Protein AF-A0A9W8HET2-F1 (afdb_monomer)

pLDDT: mean 75.88, std 20.7, range [28.33, 98.44]

Mean predicted aligned error: 12.49 Å

Structure (mmCIF, N/CA/C/O backbone):
data_AF-A0A9W8HET2-F1
#
_entry.id   AF-A0A9W8HET2-F1
#
loop_
_atom_site.group_PDB
_atom_site.id
_atom_site.type_symbol
_atom_site.label_atom_id
_atom_site.label_alt_id
_atom_site.label_comp_id
_atom_site.label_asym_id
_atom_site.label_entity_id
_atom_site.label_seq_id
_atom_site.pdbx_PDB_ins_code
_atom_site.Cartn_x
_atom_site.Cartn_y
_atom_site.Cartn_z
_atom_site.occupancy
_atom_site.B_iso_or_equiv
_atom_site.auth_seq_id
_atom_site.auth_comp_id
_atom_site.auth_asym_id
_atom_site.auth_atom_id
_atom_site.pdbx_PDB_model_num
ATOM 1 N N . MET A 1 1 ? 5.799 -24.881 73.653 1.00 46.22 1 MET A N 1
ATOM 2 C CA . MET A 1 1 ? 7.048 -24.243 73.191 1.00 46.22 1 MET A CA 1
ATOM 3 C C . MET A 1 1 ? 7.048 -22.808 73.707 1.00 46.22 1 MET A C 1
ATOM 5 O O . MET A 1 1 ? 6.155 -22.067 73.314 1.00 46.22 1 MET A O 1
ATOM 9 N N . PRO A 1 2 ? 7.913 -22.480 74.681 1.00 49.62 2 PRO A N 1
ATOM 10 C CA . PRO A 1 2 ? 7.877 -21.236 75.455 1.00 49.62 2 PRO A CA 1
ATOM 11 C C . PRO A 1 2 ? 8.623 -20.083 74.758 1.00 49.62 2 PRO A C 1
ATOM 13 O O . PRO A 1 2 ? 9.569 -20.320 74.009 1.00 49.62 2 PRO A O 1
ATOM 16 N N . GLY A 1 3 ? 8.172 -18.849 75.005 1.00 46.38 3 GLY A N 1
ATOM 17 C CA . GLY A 1 3 ? 8.723 -17.614 74.434 1.00 46.38 3 GLY A CA 1
ATOM 18 C C . GLY A 1 3 ? 9.975 -17.084 75.155 1.00 46.38 3 GLY A C 1
ATOM 19 O O . GLY A 1 3 ? 10.210 -17.447 76.310 1.00 46.38 3 GLY A O 1
ATOM 20 N N . PRO A 1 4 ? 10.783 -16.229 74.496 1.00 65.06 4 PRO A N 1
ATOM 21 C CA . PRO A 1 4 ? 11.983 -15.651 75.088 1.00 65.06 4 PRO A CA 1
ATOM 22 C C . PRO A 1 4 ? 11.694 -14.366 75.877 1.00 65.06 4 PRO A C 1
ATOM 24 O O . PRO A 1 4 ? 10.850 -13.546 75.518 1.00 65.06 4 PRO A O 1
ATOM 27 N N . ALA A 1 5 ? 12.428 -14.251 76.981 1.00 58.62 5 ALA A N 1
ATOM 28 C CA . ALA A 1 5 ? 12.294 -13.283 78.055 1.00 58.62 5 ALA A CA 1
ATOM 29 C C . ALA A 1 5 ? 12.885 -11.898 77.737 1.00 58.62 5 ALA A C 1
ATOM 31 O O . ALA A 1 5 ? 13.879 -11.769 77.023 1.00 58.62 5 ALA A O 1
ATOM 32 N N . ALA A 1 6 ? 12.276 -10.882 78.350 1.00 54.31 6 ALA A N 1
ATOM 33 C CA . ALA A 1 6 ? 12.720 -9.495 78.379 1.00 54.31 6 ALA A CA 1
ATOM 34 C C . ALA A 1 6 ? 14.012 -9.319 79.203 1.00 54.31 6 ALA A C 1
ATOM 36 O O . ALA A 1 6 ? 14.139 -9.875 80.295 1.00 54.31 6 ALA A O 1
ATOM 37 N N . GLN A 1 7 ? 14.947 -8.515 78.689 1.00 60.94 7 GLN A N 1
ATOM 38 C CA . GLN A 1 7 ? 16.126 -8.029 79.413 1.00 60.94 7 GLN A CA 1
ATOM 39 C C . GLN A 1 7 ? 15.873 -6.619 79.984 1.00 60.94 7 GLN A C 1
ATOM 41 O O . GLN A 1 7 ? 15.174 -5.833 79.343 1.00 60.94 7 GLN A O 1
ATOM 46 N N . PRO A 1 8 ? 16.424 -6.292 81.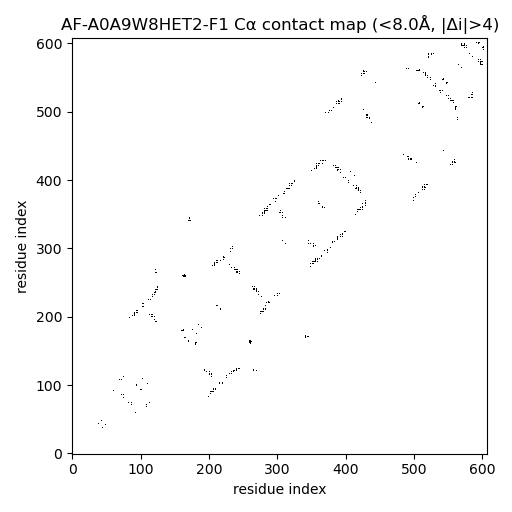169 1.00 62.88 8 PRO A N 1
ATOM 47 C CA . PRO A 1 8 ? 16.156 -5.039 81.872 1.00 62.88 8 PRO A CA 1
ATOM 48 C C . PRO A 1 8 ? 16.997 -3.854 81.372 1.00 62.88 8 PRO A C 1
ATOM 50 O O . PRO A 1 8 ? 18.177 -3.988 81.047 1.00 62.88 8 PRO A O 1
ATOM 53 N N . GLU A 1 9 ? 16.359 -2.683 81.379 1.00 48.75 9 GLU A N 1
ATOM 54 C CA . GLU A 1 9 ? 16.906 -1.359 81.080 1.00 48.75 9 GLU A CA 1
ATOM 55 C C . GLU A 1 9 ? 18.053 -0.976 82.033 1.00 48.75 9 GLU A C 1
ATOM 57 O O . GLU A 1 9 ? 17.889 -0.908 83.253 1.00 48.75 9 GLU A O 1
ATOM 62 N N . GLY A 1 10 ? 19.225 -0.695 81.458 1.00 57.44 10 GLY A N 1
ATOM 63 C CA . GLY A 1 10 ? 20.368 -0.111 82.154 1.00 57.44 10 GLY A CA 1
ATOM 64 C C . GLY A 1 10 ? 20.251 1.412 82.237 1.00 57.44 10 GLY A C 1
ATOM 65 O O . GLY A 1 10 ? 20.119 2.092 81.222 1.00 57.44 10 GLY A O 1
ATOM 66 N N . GLN A 1 11 ? 20.326 1.943 83.457 1.00 61.25 11 GLN A N 1
ATOM 67 C CA . GLN A 1 11 ? 20.375 3.376 83.754 1.00 61.25 11 GLN A CA 1
ATOM 68 C C . GLN A 1 11 ? 21.638 4.037 83.161 1.00 61.25 11 GLN A C 1
ATOM 70 O O . GLN A 1 11 ? 22.738 3.511 83.352 1.00 61.25 11 GLN A O 1
ATOM 75 N N . PRO A 1 12 ? 21.533 5.204 82.497 1.00 65.19 12 PRO A N 1
ATOM 76 C CA . PRO A 1 12 ? 22.700 5.927 82.004 1.00 65.19 12 PRO A CA 1
ATOM 77 C C . PRO A 1 12 ? 23.421 6.671 83.139 1.00 65.19 12 PRO A C 1
ATOM 79 O O . PRO A 1 12 ? 22.834 7.476 83.863 1.00 65.19 12 PRO A O 1
ATOM 82 N N . ALA A 1 13 ? 24.722 6.411 83.271 1.00 61.44 13 ALA A N 1
ATOM 83 C CA . ALA A 1 13 ? 25.616 7.093 84.198 1.00 61.44 13 ALA A CA 1
ATOM 84 C C . ALA A 1 13 ? 25.838 8.559 83.777 1.00 61.44 13 ALA A C 1
ATOM 86 O O . ALA A 1 13 ? 26.287 8.849 82.666 1.00 61.44 13 ALA A O 1
ATOM 87 N N . VAL A 1 14 ? 25.551 9.489 84.691 1.00 61.69 14 VAL A N 1
ATOM 88 C CA . VAL A 1 14 ? 25.806 10.926 84.526 1.00 61.69 14 VAL A CA 1
ATOM 89 C C . VAL A 1 14 ? 27.318 11.168 84.550 1.00 61.69 14 VAL A C 1
ATOM 91 O O . VAL A 1 14 ? 27.955 11.126 85.600 1.00 61.69 14 VAL A O 1
ATOM 94 N N . SER A 1 15 ? 27.898 11.403 83.375 1.00 65.81 15 SER A N 1
ATOM 95 C CA . SER A 1 15 ? 29.308 11.768 83.218 1.00 65.81 15 SER A CA 1
ATOM 96 C C . SER A 1 15 ? 29.471 13.269 83.461 1.00 65.81 15 SER A C 1
ATOM 98 O O . SER A 1 15 ? 28.947 14.088 82.708 1.00 65.81 15 SER A O 1
ATOM 100 N N . VAL A 1 16 ? 30.181 13.639 84.528 1.00 60.78 16 VAL A N 1
ATOM 101 C CA . VAL A 1 16 ? 30.500 15.036 84.851 1.00 60.78 16 VAL A CA 1
ATOM 102 C C . VAL A 1 16 ? 31.498 15.566 83.816 1.00 60.78 16 VAL A C 1
ATOM 104 O O . VAL A 1 16 ? 32.668 15.180 83.799 1.00 60.78 16 VAL A O 1
ATOM 107 N N . VAL A 1 17 ? 31.022 16.443 82.930 1.00 65.06 17 VAL A N 1
ATOM 108 C CA . VAL A 1 17 ? 31.830 17.118 81.906 1.00 65.06 17 VAL A CA 1
ATOM 109 C C . VAL A 1 17 ? 32.743 18.137 82.588 1.00 65.06 17 VAL A C 1
ATOM 111 O O . VAL A 1 17 ? 32.302 19.187 83.049 1.00 65.06 17 VAL A O 1
ATOM 114 N N . THR A 1 18 ? 34.033 17.817 82.653 1.00 62.72 18 THR A N 1
ATOM 115 C CA . THR A 1 18 ? 35.082 18.748 83.081 1.00 62.72 18 THR A CA 1
ATOM 116 C C . THR A 1 18 ? 35.452 19.612 81.878 1.00 62.72 18 THR A C 1
ATOM 118 O O . THR A 1 18 ? 35.964 19.092 80.890 1.00 62.72 18 THR A O 1
ATOM 121 N N . ILE A 1 19 ? 35.151 20.912 81.931 1.00 62.44 19 ILE A N 1
ATOM 122 C CA . ILE A 1 19 ? 35.428 21.871 80.851 1.00 62.44 19 ILE A CA 1
ATOM 123 C C . ILE A 1 19 ? 36.944 22.143 80.821 1.00 62.44 19 ILE A C 1
ATOM 125 O O . ILE A 1 19 ? 37.460 22.718 81.783 1.00 62.44 19 ILE A O 1
ATOM 129 N N . PRO A 1 20 ? 37.681 21.752 79.763 1.00 64.69 20 PRO A N 1
ATOM 130 C CA . PRO A 1 20 ? 39.097 22.074 79.640 1.00 64.69 20 PRO A CA 1
ATOM 131 C C . PRO A 1 20 ? 39.272 23.561 79.311 1.00 64.69 20 PRO A C 1
ATOM 133 O O . PRO A 1 20 ? 38.491 24.143 78.556 1.00 64.69 20 PRO A O 1
ATOM 136 N N . ALA A 1 21 ? 40.311 24.167 79.881 1.00 67.00 21 ALA A N 1
ATOM 137 C CA . ALA A 1 21 ? 40.661 25.570 79.686 1.00 67.00 21 ALA A CA 1
ATOM 138 C C . ALA A 1 21 ? 40.931 25.913 78.199 1.00 67.00 21 ALA A C 1
ATOM 140 O O . ALA A 1 21 ? 41.432 25.070 77.450 1.00 67.00 21 ALA A O 1
ATOM 141 N N . PRO A 1 22 ? 40.622 27.148 77.760 1.00 67.88 22 PRO A N 1
ATOM 142 C CA . PRO A 1 22 ? 40.685 27.542 76.361 1.00 67.88 22 PRO A CA 1
ATOM 143 C C . PRO A 1 22 ? 42.126 27.882 75.997 1.00 67.88 22 PRO A C 1
ATOM 145 O O . PRO A 1 22 ? 42.734 28.651 76.732 1.00 67.88 22 PRO A O 1
ATOM 148 N N . GLN A 1 23 ? 42.655 27.369 74.880 1.00 61.50 23 GLN A N 1
ATOM 149 C CA . GLN A 1 23 ? 43.732 28.012 74.103 1.00 61.50 23 GLN A CA 1
ATOM 150 C C . GLN A 1 23 ? 44.191 27.125 72.942 1.00 61.50 23 GLN A C 1
ATOM 152 O O . GLN A 1 23 ? 45.193 26.422 73.028 1.00 61.50 23 GLN A O 1
ATOM 157 N N . GLN A 1 24 ? 43.501 27.226 71.808 1.00 68.12 24 GLN A N 1
ATOM 158 C CA . GLN A 1 24 ? 44.183 27.164 70.518 1.00 68.12 24 GLN A CA 1
ATOM 159 C C . GLN A 1 24 ? 43.642 28.298 69.638 1.00 68.12 24 GLN A C 1
ATOM 161 O O . GLN A 1 24 ? 42.427 28.510 69.614 1.00 68.12 24 GLN A O 1
ATOM 166 N N . PRO A 1 25 ? 44.514 29.078 68.972 1.00 66.88 25 PRO A N 1
ATOM 167 C CA . PRO A 1 25 ? 44.083 30.123 68.053 1.00 66.88 25 PRO A CA 1
ATOM 168 C C . PRO A 1 25 ? 43.229 29.484 66.955 1.00 66.88 25 PRO A C 1
ATOM 170 O O . PRO A 1 25 ? 43.662 28.521 66.321 1.00 66.88 25 PRO A O 1
ATOM 173 N N . LEU A 1 26 ? 42.005 29.994 66.781 1.00 64.50 26 LEU A N 1
ATOM 174 C CA . LEU A 1 26 ? 41.048 29.538 65.774 1.00 64.50 26 LEU A CA 1
ATOM 175 C C . LEU A 1 26 ? 41.746 29.506 64.413 1.00 64.50 26 LEU A C 1
ATOM 177 O O . LEU A 1 26 ? 42.068 30.554 63.851 1.00 64.50 26 LEU A O 1
ATOM 181 N N . GLN A 1 27 ? 42.016 28.303 63.904 1.00 77.06 27 GLN A N 1
ATOM 182 C CA . GLN A 1 27 ? 42.505 28.154 62.540 1.00 77.06 27 GLN A CA 1
ATOM 183 C C . GLN A 1 27 ? 41.473 28.788 61.598 1.00 77.06 27 GLN A C 1
ATOM 185 O O . GLN A 1 27 ? 40.271 28.651 61.849 1.00 77.06 27 GLN A O 1
ATOM 190 N N . PRO A 1 28 ? 41.910 29.499 60.544 1.00 75.50 28 PRO A N 1
ATOM 191 C CA . PRO A 1 28 ? 40.989 30.122 59.606 1.00 75.50 28 PRO A CA 1
ATOM 192 C C . PRO A 1 28 ? 40.043 29.048 59.065 1.00 75.50 28 PRO A C 1
ATOM 194 O O . PRO A 1 28 ? 40.485 28.072 58.458 1.00 75.50 28 PRO A O 1
ATOM 197 N N . LEU A 1 29 ? 38.747 29.212 59.348 1.00 78.31 29 LEU A N 1
ATOM 198 C CA . LEU A 1 29 ? 37.692 28.302 58.913 1.00 78.31 29 LEU A CA 1
ATOM 199 C C . LEU A 1 29 ? 37.740 28.212 57.387 1.00 78.31 29 LEU A C 1
ATOM 201 O O . LEU A 1 29 ? 37.382 29.151 56.677 1.00 78.31 29 LEU A O 1
ATOM 205 N N . ARG A 1 30 ? 38.242 27.084 56.884 1.00 82.38 30 ARG A N 1
ATOM 206 C CA . ARG A 1 30 ? 38.345 26.818 55.454 1.00 82.38 30 ARG A CA 1
ATOM 207 C C . ARG A 1 30 ? 36.958 26.398 54.978 1.00 82.38 30 ARG A C 1
ATOM 209 O O . ARG A 1 30 ? 36.502 25.302 55.288 1.00 82.38 30 ARG A O 1
ATOM 216 N N . PHE A 1 31 ? 36.262 27.307 54.301 1.00 89.31 31 PHE A N 1
ATOM 217 C CA . PHE A 1 31 ? 34.966 27.015 53.699 1.00 89.31 31 PHE A CA 1
ATOM 218 C C . PHE A 1 31 ? 35.150 25.994 52.572 1.00 89.31 31 PHE A C 1
ATOM 220 O O . PHE A 1 31 ? 35.881 26.253 51.616 1.00 89.31 31 PHE A O 1
ATOM 227 N N . PHE A 1 32 ? 34.493 24.843 52.701 1.00 88.56 32 PHE A N 1
ATOM 228 C CA . PHE A 1 32 ? 34.387 23.847 51.642 1.00 88.56 32 PHE A CA 1
ATOM 229 C C . PHE A 1 32 ? 32.954 23.901 51.098 1.00 88.56 32 PHE A C 1
ATOM 231 O O . PHE A 1 32 ? 32.032 23.541 51.835 1.00 88.56 32 PHE A O 1
ATOM 238 N N . PRO A 1 33 ? 32.731 24.396 49.867 1.00 92.00 33 PRO A N 1
ATOM 239 C CA . PRO A 1 33 ? 31.405 24.370 49.268 1.00 92.00 33 PRO A CA 1
ATOM 240 C C . PRO A 1 33 ? 30.928 22.921 49.139 1.00 92.00 33 PRO A C 1
ATOM 242 O O . PRO A 1 33 ? 31.686 22.040 48.736 1.00 92.00 33 PRO A O 1
ATOM 245 N N . LEU A 1 34 ? 29.671 22.675 49.507 1.00 91.50 34 LEU A N 1
ATOM 246 C CA . LEU A 1 34 ? 29.049 21.369 49.344 1.00 91.50 34 LEU A CA 1
ATOM 247 C C . LEU A 1 34 ? 28.550 21.241 47.904 1.00 91.50 34 LEU A C 1
ATOM 249 O O . LEU A 1 34 ? 27.521 21.813 47.546 1.00 91.50 34 LEU A O 1
ATOM 253 N N . GLU A 1 35 ? 29.274 20.488 47.086 1.00 93.38 35 GLU A N 1
ATOM 254 C CA . GLU A 1 35 ? 28.779 20.039 45.788 1.00 93.38 35 GLU A CA 1
ATOM 255 C C . GLU A 1 35 ? 27.828 18.854 46.006 1.00 93.38 35 GLU A C 1
ATOM 257 O O . GLU A 1 35 ? 28.168 17.884 46.686 1.00 93.38 35 GLU A O 1
ATOM 262 N N . ARG A 1 36 ? 26.609 18.943 45.466 1.00 91.38 36 ARG A N 1
ATOM 263 C CA . ARG A 1 36 ? 25.598 17.880 45.524 1.00 91.38 36 ARG A CA 1
ATOM 264 C C . ARG A 1 36 ? 25.105 17.576 44.111 1.00 91.38 36 ARG A C 1
ATOM 266 O O . ARG A 1 36 ? 24.779 18.502 43.372 1.00 91.38 36 ARG A O 1
ATOM 273 N N . SER A 1 37 ? 24.995 16.296 43.760 1.00 91.12 37 SER A N 1
ATOM 274 C CA . SER A 1 37 ? 24.292 15.860 42.552 1.00 91.12 37 SER A CA 1
ATOM 275 C C . SER A 1 37 ? 22.782 16.054 42.713 1.00 91.12 37 SER A C 1
ATOM 277 O O . SER A 1 37 ? 22.195 15.781 43.765 1.00 91.12 37 SER A O 1
ATOM 279 N N . VAL A 1 38 ? 22.133 16.587 41.679 1.00 92.38 38 VAL A N 1
ATOM 280 C CA . VAL A 1 38 ? 20.678 16.763 41.674 1.00 92.38 38 VAL A CA 1
ATOM 281 C C . VAL A 1 38 ? 20.037 15.414 41.352 1.00 92.38 38 VAL A C 1
ATOM 283 O O . VAL A 1 38 ? 19.851 15.073 40.191 1.00 92.38 38 VAL A O 1
ATOM 286 N N . ASP A 1 39 ? 19.722 14.642 42.393 1.00 91.50 39 ASP A N 1
ATOM 287 C CA . ASP A 1 39 ? 19.123 13.303 42.248 1.00 91.50 39 ASP A CA 1
ATOM 288 C C . ASP A 1 39 ? 17.585 13.349 42.135 1.00 91.50 39 ASP A C 1
ATOM 290 O O . ASP A 1 39 ? 16.939 12.341 41.860 1.00 91.50 39 ASP A O 1
ATOM 294 N N . THR A 1 40 ? 16.974 14.515 42.370 1.00 93.75 40 THR A N 1
ATOM 295 C CA . THR A 1 40 ? 15.518 14.706 42.337 1.00 93.75 40 THR A CA 1
ATOM 296 C C . THR A 1 40 ? 15.129 15.869 41.434 1.00 93.75 40 THR A C 1
ATOM 298 O O . THR A 1 40 ? 15.778 16.914 41.409 1.00 93.75 40 THR A O 1
ATOM 301 N N . TYR A 1 41 ? 14.021 15.716 40.714 1.00 91.56 41 TYR A N 1
ATOM 302 C CA . TYR A 1 41 ? 13.469 16.746 39.841 1.00 91.56 41 TYR A CA 1
ATOM 303 C C . TYR A 1 41 ? 12.315 17.429 40.572 1.00 91.56 41 TYR A C 1
ATOM 305 O O . TYR A 1 41 ? 11.260 16.835 40.784 1.00 91.56 41 TYR A O 1
ATOM 313 N N . GLY A 1 42 ? 12.538 18.662 41.038 1.00 93.38 42 GLY A N 1
ATOM 314 C CA . GLY A 1 42 ? 11.547 19.384 41.847 1.00 93.38 42 GLY A CA 1
ATOM 315 C C . GLY A 1 42 ? 11.261 18.723 43.202 1.00 93.38 42 GLY A C 1
ATOM 316 O O . GLY A 1 42 ? 10.145 18.809 43.703 1.00 93.38 42 GLY A O 1
ATOM 317 N N . GLY A 1 43 ? 12.246 18.024 43.778 1.00 94.00 43 GLY A N 1
ATOM 318 C CA . GLY A 1 43 ? 12.083 17.277 45.031 1.00 94.00 43 GLY A CA 1
ATOM 319 C C . GLY A 1 43 ? 11.462 15.886 44.868 1.00 94.00 43 GLY A C 1
ATOM 320 O O . GLY A 1 43 ? 11.290 15.191 45.866 1.00 94.00 43 GLY A O 1
ATOM 321 N N . VAL A 1 44 ? 11.168 15.459 43.634 1.00 93.31 44 VAL A N 1
ATOM 322 C CA . VAL A 1 44 ? 10.593 14.146 43.324 1.00 93.31 44 VAL A CA 1
ATOM 323 C C . VAL A 1 44 ? 11.625 13.267 42.618 1.00 93.31 44 VAL A C 1
ATOM 325 O O . VAL A 1 44 ? 12.236 13.675 41.630 1.00 93.31 44 VAL A O 1
ATOM 328 N N . ASP A 1 45 ? 11.815 12.047 43.114 1.00 93.38 45 ASP A N 1
ATOM 329 C CA . ASP A 1 45 ? 12.559 11.012 42.397 1.00 93.38 45 ASP A CA 1
ATOM 330 C C . ASP A 1 45 ? 11.664 10.425 41.291 1.00 93.38 45 ASP A C 1
ATOM 332 O O . ASP A 1 45 ? 10.713 9.680 41.550 1.00 93.38 45 ASP A O 1
ATOM 336 N N . LEU A 1 46 ? 11.957 10.789 40.040 1.00 91.62 46 LEU A N 1
ATOM 337 C CA . LEU A 1 46 ? 11.192 10.342 38.876 1.00 91.62 46 LEU A CA 1
ATOM 338 C C . LEU A 1 46 ? 11.274 8.825 38.671 1.00 91.62 46 LEU A C 1
ATOM 340 O O . LEU A 1 46 ? 10.310 8.242 38.173 1.00 91.62 46 LEU A O 1
ATOM 344 N N . GLN A 1 47 ? 12.376 8.179 39.064 1.00 90.75 47 GLN A N 1
ATOM 345 C CA . GLN A 1 47 ? 12.522 6.727 38.942 1.00 90.75 47 GLN A CA 1
ATOM 346 C C . GLN A 1 47 ? 11.639 6.009 39.960 1.00 90.75 47 GLN A C 1
ATOM 348 O O . GLN A 1 47 ? 10.912 5.084 39.592 1.00 90.75 47 GLN A O 1
ATOM 353 N N . ALA A 1 48 ? 11.616 6.486 41.207 1.00 92.50 48 ALA A N 1
ATOM 354 C CA . ALA A 1 48 ? 10.698 5.977 42.223 1.00 92.50 48 ALA A CA 1
ATOM 355 C C . ALA A 1 48 ? 9.231 6.189 41.811 1.00 92.50 48 ALA A C 1
ATOM 357 O O . ALA A 1 48 ? 8.419 5.268 41.899 1.00 92.50 48 ALA A O 1
ATOM 358 N N . CYS A 1 49 ? 8.883 7.366 41.280 1.00 89.62 49 CYS A N 1
ATOM 359 C CA . CYS A 1 49 ? 7.537 7.620 40.764 1.00 89.62 49 CYS A CA 1
ATOM 360 C C . CYS A 1 49 ? 7.177 6.726 39.573 1.00 89.62 49 CYS A C 1
ATOM 362 O O . CYS A 1 49 ? 6.045 6.248 39.498 1.00 89.62 49 CYS A O 1
ATOM 364 N N . ALA A 1 50 ? 8.112 6.472 38.655 1.00 88.38 50 ALA A N 1
ATOM 365 C CA . ALA A 1 50 ? 7.900 5.552 37.542 1.00 88.38 50 ALA A CA 1
ATOM 366 C C . ALA A 1 50 ? 7.693 4.108 38.029 1.00 88.38 50 ALA A C 1
ATOM 368 O O . ALA A 1 50 ? 6.826 3.412 37.501 1.00 88.38 50 ALA A O 1
ATOM 369 N N . ALA A 1 51 ? 8.422 3.679 39.065 1.00 91.00 51 ALA A N 1
ATOM 370 C CA . ALA A 1 51 ? 8.273 2.361 39.681 1.00 91.00 51 ALA A CA 1
ATOM 371 C C . ALA A 1 51 ? 6.934 2.189 40.423 1.00 91.00 51 ALA A C 1
ATOM 373 O O . ALA A 1 51 ? 6.392 1.086 40.461 1.00 91.00 51 ALA A O 1
ATOM 374 N N . LEU A 1 52 ? 6.380 3.273 40.976 1.00 91.31 52 LEU A N 1
ATOM 375 C CA . LEU A 1 52 ? 5.088 3.273 41.670 1.00 91.31 52 LEU A CA 1
ATOM 376 C C . LEU A 1 52 ? 3.877 3.344 40.732 1.00 91.31 52 LEU A C 1
ATOM 378 O O . LEU A 1 52 ? 2.752 3.181 41.206 1.00 91.31 52 LEU A O 1
ATOM 382 N N . ARG A 1 53 ? 4.058 3.586 39.423 1.00 83.00 53 ARG A N 1
ATOM 383 C CA . ARG A 1 53 ? 2.928 3.628 38.483 1.00 83.00 53 ARG A CA 1
ATOM 384 C C . ARG A 1 53 ? 2.268 2.246 38.420 1.00 83.00 53 ARG A C 1
ATOM 386 O O . ARG A 1 53 ? 2.903 1.308 37.927 1.00 83.00 53 ARG A O 1
ATOM 393 N N . PRO A 1 54 ? 1.007 2.093 38.875 1.00 82.31 54 PRO A N 1
ATOM 394 C CA . PRO A 1 54 ? 0.314 0.822 38.765 1.00 82.31 54 PRO A CA 1
ATOM 395 C C . PRO A 1 54 ? 0.217 0.462 37.284 1.00 82.31 54 PRO A C 1
ATOM 397 O O . PRO A 1 54 ? -0.329 1.215 36.477 1.00 82.31 54 PRO A O 1
ATOM 400 N N . ARG A 1 55 ? 0.792 -0.684 36.911 1.00 81.44 55 ARG A N 1
ATOM 401 C CA . ARG A 1 55 ? 0.656 -1.204 35.552 1.00 81.44 55 ARG A CA 1
ATOM 402 C C . ARG A 1 55 ? -0.788 -1.644 35.391 1.00 81.44 55 ARG A C 1
ATOM 404 O O . ARG A 1 55 ? -1.199 -2.630 36.000 1.00 81.44 55 ARG A O 1
ATOM 411 N N . VAL A 1 56 ? -1.556 -0.894 34.604 1.00 79.44 56 VAL A N 1
ATOM 412 C CA . VAL A 1 56 ? -2.900 -1.309 34.202 1.00 79.44 56 VAL A CA 1
ATOM 413 C C . VAL A 1 56 ? -2.743 -2.636 33.468 1.00 79.44 56 VAL A C 1
ATOM 415 O O . VAL A 1 56 ? -2.175 -2.691 32.378 1.00 79.44 56 VAL A O 1
ATOM 418 N N . ARG A 1 57 ? -3.168 -3.726 34.112 1.00 82.56 57 ARG A N 1
ATOM 419 C CA . ARG A 1 57 ? -3.145 -5.054 33.509 1.00 82.56 57 ARG A CA 1
ATOM 420 C C . ARG A 1 57 ? -4.302 -5.114 32.524 1.00 82.56 57 ARG A C 1
ATOM 422 O O . ARG A 1 57 ? -5.455 -5.202 32.934 1.00 82.56 57 ARG A O 1
ATOM 429 N N . LEU A 1 58 ? -3.982 -5.024 31.238 1.00 82.38 58 LEU A N 1
ATOM 430 C CA . LEU A 1 58 ? -4.939 -5.346 30.189 1.00 82.38 58 LEU A CA 1
ATOM 431 C C . LEU A 1 58 ? -5.228 -6.853 30.253 1.00 82.38 58 LEU A C 1
ATOM 433 O O . LEU A 1 58 ? -4.273 -7.622 30.420 1.00 82.38 58 LEU A O 1
ATOM 437 N N . PRO A 1 59 ? -6.502 -7.277 30.161 1.00 89.00 59 PRO A N 1
ATOM 438 C CA . PRO A 1 59 ? -6.824 -8.692 30.156 1.00 89.00 59 PRO A CA 1
ATOM 439 C C . PRO A 1 59 ? -6.138 -9.393 28.985 1.00 89.00 59 PRO A C 1
ATOM 441 O O . PRO A 1 59 ? -6.125 -8.875 27.865 1.00 89.00 59 PRO A O 1
ATOM 444 N N . ALA A 1 60 ? -5.556 -10.563 29.240 1.00 91.44 60 ALA A N 1
ATOM 445 C CA . ALA A 1 60 ? -5.026 -11.396 28.165 1.00 91.44 60 ALA A CA 1
ATOM 446 C C . ALA A 1 60 ? -6.180 -11.955 27.315 1.00 91.44 60 ALA A C 1
ATOM 448 O O . ALA A 1 60 ? -7.294 -12.106 27.808 1.00 91.44 60 ALA A O 1
ATOM 449 N N . VAL A 1 61 ? -5.925 -12.327 26.056 1.00 92.62 61 VAL A N 1
ATOM 450 C CA . VAL A 1 61 ? -6.979 -12.829 25.148 1.00 92.62 61 VAL A CA 1
ATOM 451 C C . VAL A 1 61 ? -7.731 -14.034 25.738 1.00 92.62 61 VAL A C 1
ATOM 453 O O . VAL A 1 61 ? -8.952 -14.105 25.639 1.00 92.62 61 VAL A O 1
ATOM 456 N N . GLY A 1 62 ? -7.037 -14.921 26.462 1.00 94.25 62 GLY A N 1
ATOM 457 C CA . GLY A 1 62 ? -7.656 -16.051 27.169 1.00 94.25 62 GLY A CA 1
ATOM 458 C C . GLY A 1 62 ? -8.496 -15.682 28.403 1.00 94.25 62 GLY A C 1
ATOM 459 O O . GLY A 1 62 ? -9.259 -16.515 28.884 1.00 94.25 62 GLY A O 1
ATOM 460 N N . GLU A 1 63 ? -8.383 -14.455 28.919 1.00 95.81 63 GLU A N 1
ATOM 461 C CA . GLU A 1 63 ? -9.153 -13.964 30.073 1.00 95.81 63 GLU A CA 1
ATOM 462 C C . GLU A 1 63 ? -10.527 -13.397 29.664 1.00 95.81 63 GLU A C 1
ATOM 464 O O . GLU A 1 63 ? -11.408 -13.302 30.516 1.00 95.81 63 GLU A O 1
ATOM 469 N N . TYR A 1 64 ? -10.751 -13.072 28.380 1.00 93.38 64 TYR A N 1
ATOM 470 C CA . TYR A 1 64 ? -12.045 -12.561 27.890 1.00 93.38 64 TYR A CA 1
ATOM 471 C C . TYR A 1 64 ? -13.150 -13.631 27.828 1.00 93.38 64 TYR A C 1
ATOM 473 O O . TYR A 1 64 ? -14.327 -13.290 27.723 1.00 93.38 64 TYR A O 1
ATOM 481 N N . GLY A 1 65 ? -12.802 -14.920 27.910 1.00 95.12 65 GLY A N 1
ATOM 482 C CA . GLY A 1 65 ? -13.766 -16.015 27.788 1.00 95.12 65 GLY A CA 1
ATOM 483 C C . GLY A 1 65 ? -14.391 -16.098 26.389 1.00 95.12 65 GLY A C 1
ATOM 484 O O . GLY A 1 65 ? -13.733 -15.835 25.384 1.00 95.12 65 GLY A O 1
ATOM 485 N N . SER A 1 66 ? -15.662 -16.505 26.309 1.00 96.00 66 SER A N 1
ATOM 486 C CA . SER A 1 66 ? -16.413 -16.506 25.049 1.00 96.00 66 SER A CA 1
ATOM 487 C C . SER A 1 66 ? -16.834 -15.083 24.687 1.00 96.00 66 SER A C 1
ATOM 489 O O . SER A 1 66 ? -17.653 -14.486 25.388 1.00 96.00 66 SER A O 1
ATOM 491 N N . VAL A 1 67 ? -16.305 -14.556 23.585 1.00 97.00 67 VAL A N 1
ATOM 492 C CA . VAL A 1 67 ? -16.640 -13.214 23.100 1.00 97.00 67 VAL A CA 1
ATOM 493 C C . VAL A 1 67 ? -17.825 -13.292 22.143 1.00 97.00 67 VAL A C 1
ATOM 495 O O . VAL A 1 67 ? -17.754 -13.961 21.113 1.00 97.00 67 VAL A O 1
ATOM 498 N N . ASP A 1 68 ? -18.908 -12.592 22.473 1.00 97.75 68 ASP A N 1
ATOM 499 C CA . ASP A 1 68 ? -20.075 -12.456 21.603 1.00 97.75 68 ASP A CA 1
ATOM 500 C C . ASP A 1 68 ? -19.869 -11.298 20.612 1.00 97.75 68 ASP A C 1
ATOM 502 O O . ASP A 1 68 ? -19.901 -10.120 20.972 1.00 97.75 68 ASP A O 1
ATOM 506 N N . VAL A 1 69 ? -19.651 -11.645 19.343 1.00 97.81 69 VAL A N 1
ATOM 507 C CA . VAL A 1 69 ? -19.413 -10.689 18.251 1.00 97.81 69 VAL A CA 1
ATOM 508 C C . VAL A 1 69 ? -20.635 -9.798 17.998 1.00 97.81 69 VAL A C 1
ATOM 510 O O . VAL A 1 69 ? -20.475 -8.617 17.686 1.00 97.81 69 VAL A O 1
ATOM 513 N N . ARG A 1 70 ? -21.855 -10.322 18.182 1.00 97.75 70 ARG A N 1
ATOM 514 C CA . ARG A 1 70 ? -23.090 -9.542 18.021 1.00 97.75 70 ARG A CA 1
ATOM 515 C C . ARG A 1 70 ? -23.221 -8.509 19.131 1.00 97.75 70 ARG A C 1
ATOM 517 O O . ARG A 1 70 ? -23.585 -7.368 18.858 1.00 97.75 70 ARG A O 1
ATOM 524 N N . ALA A 1 71 ? -22.876 -8.882 20.363 1.00 98.19 71 ALA A N 1
ATOM 525 C CA . ALA A 1 71 ? -22.842 -7.941 21.479 1.00 98.19 71 ALA A CA 1
ATOM 526 C C . ALA A 1 71 ? -21.826 -6.812 21.237 1.00 98.19 71 ALA A C 1
ATOM 528 O O . ALA A 1 71 ? -22.148 -5.654 21.484 1.00 98.19 71 ALA A O 1
ATOM 529 N N . LEU A 1 72 ? -20.644 -7.119 20.682 1.00 98.25 72 LEU A N 1
ATOM 530 C CA . LEU A 1 72 ? -19.663 -6.092 20.305 1.00 98.25 72 LEU A CA 1
ATOM 531 C C . LEU A 1 72 ? -20.226 -5.104 19.274 1.00 98.25 72 LEU A C 1
ATOM 533 O O . LEU A 1 72 ? -20.060 -3.898 19.454 1.00 98.25 72 LEU A O 1
ATOM 537 N N . ALA A 1 73 ? -20.903 -5.593 18.230 1.00 98.25 73 ALA A N 1
ATOM 538 C CA . ALA A 1 73 ? -21.532 -4.739 17.221 1.00 98.25 73 ALA A CA 1
ATOM 539 C C . ALA A 1 73 ? -22.593 -3.814 17.846 1.00 98.25 73 ALA A C 1
ATOM 541 O O . ALA A 1 73 ? -22.517 -2.599 17.683 1.00 98.25 73 ALA A O 1
ATOM 542 N N . LEU A 1 74 ? -23.501 -4.357 18.667 1.00 98.00 74 LEU A N 1
ATOM 543 C CA . LEU A 1 74 ? -24.527 -3.566 19.359 1.00 98.00 74 LEU A CA 1
ATOM 544 C C . LEU A 1 74 ? -23.928 -2.549 20.347 1.00 98.00 74 LEU A C 1
ATOM 546 O O . LEU A 1 74 ? -24.413 -1.421 20.440 1.00 98.00 74 LEU A O 1
ATOM 550 N N . SER A 1 75 ? -22.856 -2.903 21.066 1.00 98.19 75 SER A N 1
ATOM 551 C CA . SER A 1 75 ? -22.133 -1.964 21.934 1.00 98.19 75 SER A CA 1
ATOM 552 C C . SER A 1 75 ? -21.524 -0.811 21.131 1.00 98.19 75 SER A C 1
ATOM 554 O O . SER A 1 75 ? -21.569 0.331 21.592 1.00 98.19 75 SER A O 1
ATOM 556 N N . ILE A 1 76 ? -21.004 -1.080 19.927 1.00 97.56 76 ILE A N 1
ATOM 557 C CA . ILE A 1 76 ? -20.484 -0.059 19.008 1.00 97.56 76 ILE A CA 1
ATOM 558 C C . ILE A 1 76 ? -21.619 0.843 18.489 1.00 97.56 76 ILE A C 1
ATOM 560 O O . ILE A 1 76 ? -21.526 2.067 18.589 1.00 97.56 76 ILE A O 1
ATOM 564 N N . GLU A 1 77 ? -22.708 0.252 18.000 1.00 96.94 77 GLU A N 1
ATOM 565 C CA . GLU A 1 77 ? -23.874 0.965 17.458 1.00 96.94 77 GLU A CA 1
ATOM 566 C C . GLU A 1 77 ? -24.602 1.812 18.507 1.00 96.94 77 GLU A C 1
ATOM 568 O O . GLU A 1 77 ? -25.161 2.859 18.182 1.00 96.94 77 GLU A O 1
ATOM 573 N N . SER A 1 78 ? -24.570 1.403 19.781 1.00 97.19 78 SER A N 1
ATOM 574 C CA . SER A 1 78 ? -25.236 2.127 20.870 1.00 97.19 78 SER A CA 1
ATOM 575 C C . SER A 1 78 ? -24.756 3.575 21.027 1.00 97.19 78 SER A C 1
ATOM 577 O O . SER A 1 78 ? -25.454 4.400 21.618 1.00 97.19 78 SER A O 1
ATOM 579 N N . GLY A 1 79 ? -23.533 3.881 20.576 1.00 92.19 79 GLY A N 1
ATOM 580 C CA . GLY A 1 79 ? -22.885 5.177 20.772 1.00 92.19 79 GLY A CA 1
ATOM 581 C C . GLY A 1 79 ? -22.528 5.492 22.232 1.00 92.19 79 GLY A C 1
ATOM 582 O O . GLY A 1 79 ? -21.923 6.536 22.499 1.00 92.19 79 GLY A O 1
ATOM 583 N N . ILE A 1 80 ? -22.846 4.607 23.188 1.00 93.56 80 ILE A N 1
ATOM 584 C CA . ILE A 1 80 ? -22.565 4.822 24.608 1.00 93.56 80 ILE A CA 1
ATOM 585 C C . ILE A 1 80 ? -21.053 4.821 24.811 1.00 93.56 80 ILE A C 1
ATOM 587 O O . ILE A 1 80 ? -20.347 3.866 24.494 1.00 93.56 80 ILE A O 1
ATOM 591 N N . VAL A 1 81 ? -20.547 5.921 25.369 1.00 88.50 81 VAL A N 1
ATOM 592 C CA . VAL A 1 81 ? -19.115 6.229 25.423 1.00 88.50 81 VAL A CA 1
ATOM 593 C C . VAL A 1 81 ? -18.293 5.077 26.029 1.00 88.50 81 VAL A C 1
ATOM 595 O O . VAL A 1 81 ? -17.279 4.657 25.476 1.00 88.50 81 VAL A O 1
ATOM 598 N N . MET A 1 82 ? -18.746 4.522 27.147 1.00 91.31 82 MET A N 1
ATOM 599 C CA . MET A 1 82 ? -18.025 3.437 27.811 1.00 91.31 82 MET A CA 1
ATOM 600 C C . MET A 1 82 ? -18.143 2.096 27.078 1.00 91.31 82 MET A C 1
ATOM 602 O O . MET A 1 82 ? -17.141 1.391 26.974 1.00 91.31 82 MET A O 1
ATOM 606 N N . GLU A 1 83 ? -19.315 1.781 26.521 1.00 96.00 83 GLU A N 1
ATOM 607 C CA . GLU A 1 83 ? -19.572 0.533 25.788 1.00 96.00 83 GLU A CA 1
ATOM 608 C C . GLU A 1 83 ? -18.750 0.452 24.505 1.00 96.00 83 GLU A C 1
ATOM 610 O O . GLU A 1 83 ? -18.043 -0.528 24.286 1.00 96.00 83 GLU A O 1
ATOM 615 N N . VAL A 1 84 ? -18.755 1.519 23.701 1.00 94.94 84 VAL A N 1
ATOM 616 C CA . VAL A 1 84 ? -17.963 1.599 22.466 1.00 94.94 84 VAL A CA 1
ATOM 617 C C . VAL A 1 84 ? -16.475 1.445 22.782 1.00 94.94 84 VAL A C 1
ATOM 619 O O . VAL A 1 84 ? -15.778 0.680 22.125 1.00 94.94 84 VAL A O 1
ATOM 622 N N . THR A 1 85 ? -15.968 2.135 23.808 1.00 92.88 85 THR A N 1
ATOM 623 C CA . THR A 1 85 ? -14.548 2.043 24.180 1.00 92.88 85 THR A CA 1
ATOM 624 C C . THR A 1 85 ? -14.186 0.632 24.653 1.00 92.88 85 THR A C 1
ATOM 626 O O . THR A 1 85 ? -13.148 0.104 24.259 1.00 92.88 85 THR A O 1
ATOM 629 N N . ASN A 1 86 ? -15.041 -0.008 25.458 1.00 94.50 86 ASN A N 1
ATOM 630 C CA . ASN A 1 86 ? -14.826 -1.381 25.912 1.00 94.50 86 ASN A CA 1
ATOM 631 C C . ASN A 1 86 ? -14.870 -2.387 24.748 1.00 94.50 86 ASN A C 1
ATOM 633 O O . ASN A 1 86 ? -13.997 -3.251 24.639 1.00 94.50 86 ASN A O 1
ATOM 637 N N . ALA A 1 87 ? -15.837 -2.234 23.841 1.00 97.31 87 ALA A N 1
ATOM 638 C CA . ALA A 1 87 ? -15.981 -3.074 22.659 1.00 97.31 87 ALA A CA 1
ATOM 639 C C . ALA A 1 87 ? -14.780 -2.938 21.714 1.00 97.31 87 ALA A C 1
ATOM 641 O O . ALA A 1 87 ? -14.216 -3.946 21.297 1.00 97.31 87 ALA A O 1
ATOM 642 N N . LEU A 1 88 ? -14.321 -1.713 21.436 1.00 96.44 88 LEU A N 1
ATOM 643 C CA . LEU A 1 88 ? -13.156 -1.468 20.582 1.00 96.44 88 LEU A CA 1
ATOM 644 C C . LEU A 1 88 ? -11.849 -1.968 21.211 1.00 96.44 88 LEU A C 1
ATOM 646 O O . LEU A 1 88 ? -11.028 -2.553 20.506 1.00 96.44 88 LEU A O 1
ATOM 650 N N . ASN A 1 89 ? -11.665 -1.805 22.526 1.00 94.75 89 ASN A N 1
ATOM 651 C CA . ASN A 1 89 ? -10.510 -2.360 23.241 1.00 94.75 89 ASN A CA 1
ATOM 652 C C . ASN A 1 89 ? -10.500 -3.894 23.207 1.00 94.75 89 ASN A C 1
ATOM 654 O O . ASN A 1 89 ? -9.454 -4.507 23.010 1.00 94.75 89 ASN A O 1
ATOM 658 N N . THR A 1 90 ? -11.666 -4.517 23.361 1.00 96.62 90 THR A N 1
ATOM 659 C CA . THR A 1 90 ? -11.814 -5.971 23.242 1.00 96.62 90 THR A CA 1
ATOM 660 C C . THR A 1 90 ? -11.507 -6.420 21.810 1.00 96.62 90 THR A C 1
ATOM 662 O O . THR A 1 90 ? -10.704 -7.325 21.592 1.00 96.62 90 THR A O 1
ATOM 665 N N . LEU A 1 91 ? -12.066 -5.726 20.815 1.00 97.50 91 LEU A N 1
ATOM 666 C CA . LEU A 1 91 ? -11.886 -6.036 19.401 1.00 97.50 91 LEU A CA 1
ATOM 667 C C . LEU A 1 91 ? -10.427 -5.895 18.945 1.00 97.50 91 LEU A C 1
ATOM 669 O O . LEU A 1 91 ? -9.928 -6.762 18.227 1.00 97.50 91 LEU A O 1
ATOM 673 N N . ILE A 1 92 ? -9.710 -4.846 19.361 1.00 96.75 92 ILE A N 1
ATOM 674 C CA . ILE A 1 92 ? -8.305 -4.675 18.966 1.00 96.75 92 ILE A CA 1
ATOM 675 C C . ILE A 1 92 ? -7.412 -5.769 19.564 1.00 96.75 92 ILE A C 1
ATOM 677 O O . ILE A 1 92 ? -6.527 -6.268 18.874 1.00 96.75 92 ILE A O 1
ATOM 681 N N . GLN A 1 93 ? -7.676 -6.200 20.803 1.00 95.88 93 GLN A N 1
ATOM 682 C CA . GLN A 1 93 ? -6.939 -7.298 21.439 1.00 95.88 93 GLN A CA 1
ATOM 683 C C . GLN A 1 93 ? -7.195 -8.633 20.734 1.00 95.88 93 GLN A C 1
ATOM 685 O O . GLN A 1 93 ? -6.260 -9.386 20.477 1.00 95.88 93 GLN A O 1
ATOM 690 N N . ILE A 1 94 ? -8.452 -8.903 20.374 1.00 96.81 94 ILE A N 1
ATOM 691 C CA . ILE A 1 94 ? -8.839 -10.121 19.656 1.00 96.81 94 ILE A CA 1
ATOM 692 C C . ILE A 1 94 ? -8.215 -10.155 18.262 1.00 96.81 94 ILE A C 1
ATOM 694 O O . ILE A 1 94 ? -7.598 -11.146 17.890 1.00 96.81 94 ILE A O 1
ATOM 698 N N . THR A 1 95 ? -8.343 -9.068 17.500 1.00 97.38 95 THR A N 1
ATOM 699 C CA . THR A 1 95 ? -7.844 -9.006 16.116 1.00 97.38 95 THR A CA 1
ATOM 700 C C . THR A 1 95 ? -6.321 -8.974 16.026 1.00 97.38 95 THR A C 1
ATOM 702 O O . THR A 1 95 ? -5.772 -9.357 14.999 1.00 97.38 95 THR A O 1
ATOM 705 N N . ALA A 1 96 ? -5.622 -8.540 17.078 1.00 96.00 96 ALA A N 1
ATOM 706 C CA . ALA A 1 96 ? -4.164 -8.600 17.147 1.00 96.00 96 ALA A CA 1
ATOM 707 C C . ALA A 1 96 ? -3.627 -10.013 17.449 1.00 96.00 96 ALA A C 1
ATOM 709 O O . ALA A 1 96 ? -2.430 -10.255 17.284 1.00 96.00 96 ALA A O 1
ATOM 710 N N . HIS A 1 97 ? -4.474 -10.941 17.906 1.00 96.50 97 HIS A N 1
ATOM 711 C CA . HIS A 1 97 ? -4.046 -12.284 18.278 1.00 96.50 97 HIS A CA 1
ATOM 712 C C . HIS A 1 97 ? -3.960 -13.202 17.046 1.00 96.50 97 HIS A C 1
ATOM 714 O O . HIS A 1 97 ? -4.967 -13.389 16.364 1.00 96.50 97 HIS A O 1
ATOM 720 N N . PRO A 1 98 ? -2.807 -13.842 16.768 1.00 94.38 98 PRO A N 1
ATOM 721 C CA . PRO A 1 98 ? 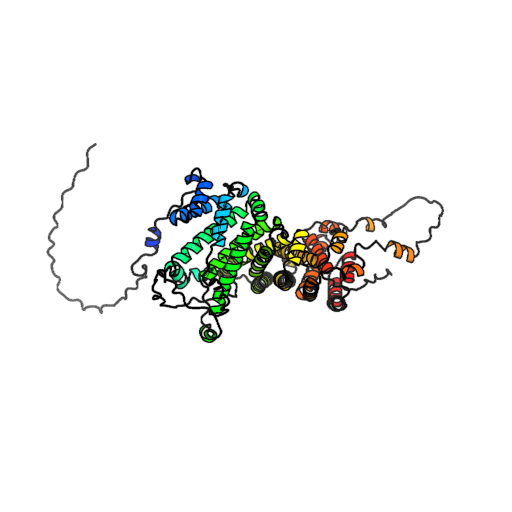-2.615 -14.629 15.545 1.00 94.38 98 PRO A CA 1
ATOM 722 C C . PRO A 1 98 ? -3.514 -15.872 15.470 1.00 94.38 98 PRO A C 1
ATOM 724 O O . PRO A 1 98 ? -3.901 -16.284 14.380 1.00 94.38 98 PRO A O 1
ATOM 727 N N . ASP A 1 99 ? -3.871 -16.451 16.620 1.00 95.38 99 ASP A N 1
ATOM 728 C CA . ASP A 1 99 ? -4.686 -17.674 16.675 1.00 95.38 99 ASP A CA 1
ATOM 729 C C . ASP A 1 99 ? -6.198 -17.417 16.573 1.00 95.38 99 ASP A C 1
ATOM 731 O O . ASP A 1 99 ? -6.977 -18.367 16.487 1.00 95.38 99 ASP A O 1
ATOM 735 N N . VAL A 1 100 ? -6.638 -16.152 16.607 1.00 95.88 100 VAL A N 1
ATOM 736 C CA . VAL A 1 100 ? -8.064 -15.816 16.550 1.00 95.88 100 VAL A CA 1
ATOM 737 C C . VAL A 1 100 ? -8.413 -15.275 15.170 1.00 95.88 100 VAL A C 1
ATOM 739 O O . VAL A 1 100 ? -8.068 -14.155 14.807 1.00 95.88 100 VAL A O 1
ATOM 742 N N . ALA A 1 101 ? -9.144 -16.073 14.394 1.00 96.38 101 ALA A N 1
ATOM 743 C CA . ALA A 1 101 ? -9.684 -15.650 13.109 1.00 96.38 101 ALA A CA 1
ATOM 744 C C . ALA A 1 101 ? -11.108 -15.105 13.285 1.00 96.38 101 ALA A C 1
ATOM 746 O O . ALA A 1 101 ? -11.997 -15.824 13.739 1.00 96.38 101 ALA A O 1
ATOM 747 N N . LEU A 1 102 ? -11.330 -13.851 12.883 1.00 97.50 102 LEU A N 1
ATOM 748 C CA . LEU A 1 102 ? -12.649 -13.216 12.863 1.00 97.50 102 LEU A CA 1
ATOM 749 C C . LEU A 1 102 ? -13.072 -12.954 11.403 1.00 97.50 102 LEU A C 1
ATOM 751 O O . LEU A 1 102 ? -12.669 -11.936 10.829 1.00 97.50 102 LEU A O 1
ATOM 755 N N . PRO A 1 103 ? -13.812 -13.883 10.767 1.00 97.88 103 PRO A N 1
ATOM 756 C CA . PRO A 1 103 ? -14.260 -13.731 9.386 1.00 97.88 103 PRO A CA 1
ATOM 757 C C . PRO A 1 103 ? -15.436 -12.744 9.289 1.00 97.88 103 PRO A C 1
ATOM 759 O O . PRO A 1 103 ? -16.545 -13.056 9.715 1.00 97.88 103 PRO A O 1
ATOM 762 N N . LEU A 1 104 ? -15.215 -11.580 8.674 1.00 98.00 104 LEU A N 1
ATOM 763 C CA . LEU A 1 104 ? -16.208 -10.504 8.541 1.00 98.00 104 LEU A CA 1
ATOM 764 C C . LEU A 1 104 ? -17.454 -10.916 7.749 1.00 98.00 104 LEU A C 1
ATOM 766 O O . LEU A 1 104 ? -18.546 -10.466 8.068 1.00 98.00 104 LEU A O 1
ATOM 770 N N . GLY A 1 105 ? -17.325 -11.843 6.796 1.00 97.06 105 GLY A N 1
ATOM 771 C CA . GLY A 1 105 ? -18.478 -12.390 6.070 1.00 97.06 105 GLY A CA 1
ATOM 772 C C . GLY A 1 105 ? -19.449 -13.211 6.933 1.00 97.06 105 GLY A C 1
ATOM 773 O O . GLY A 1 105 ? -20.514 -13.580 6.458 1.00 97.06 105 GLY A O 1
ATOM 774 N N . GLN A 1 106 ? -19.097 -13.534 8.185 1.00 97.69 106 GLN A N 1
ATOM 775 C CA . GLN A 1 106 ? -20.011 -14.158 9.154 1.00 97.69 106 GLN A CA 1
ATOM 776 C C . GLN A 1 106 ? -20.575 -13.147 10.164 1.00 97.69 106 GLN A C 1
ATOM 778 O O . GLN A 1 106 ? -21.464 -13.491 10.940 1.00 97.69 106 GLN A O 1
ATOM 783 N N . CYS A 1 107 ? -20.056 -11.919 10.177 1.00 97.44 107 CYS A N 1
ATOM 784 C CA . CYS A 1 107 ? -20.439 -10.855 11.098 1.00 97.44 107 CYS A CA 1
ATOM 785 C C . CYS A 1 107 ? -20.542 -9.507 10.370 1.00 97.44 107 CYS A C 1
ATOM 787 O O . CYS A 1 107 ? -19.898 -8.529 10.748 1.00 97.44 107 CYS A O 1
ATOM 789 N N . GLU A 1 108 ? -21.379 -9.459 9.332 1.00 97.75 108 GLU A N 1
ATOM 790 C CA . GLU A 1 108 ? -21.571 -8.276 8.477 1.00 97.75 108 GLU A CA 1
ATOM 791 C C . GLU A 1 108 ? -21.975 -7.035 9.287 1.00 97.75 108 GLU A C 1
ATOM 793 O O . GLU A 1 108 ? -21.404 -5.968 9.097 1.00 97.75 108 GLU A O 1
ATOM 798 N N . GLU A 1 109 ? -22.837 -7.203 10.293 1.00 97.94 109 GLU A N 1
ATOM 799 C CA . GLU A 1 109 ? -23.273 -6.130 11.201 1.00 97.94 109 GLU A CA 1
ATOM 800 C C . GLU A 1 109 ? -22.096 -5.485 11.959 1.00 97.94 109 GLU A C 1
ATOM 802 O O . GLU A 1 109 ? -22.065 -4.275 12.174 1.00 97.94 109 GLU A O 1
ATOM 807 N N . LEU A 1 110 ? -21.075 -6.272 12.333 1.00 98.38 110 LEU A N 1
ATOM 808 C CA . LEU A 1 110 ? -19.864 -5.711 12.934 1.00 98.38 110 LEU A CA 1
ATOM 809 C C . LEU A 1 110 ? -19.088 -4.882 11.905 1.00 98.38 110 LEU A C 1
ATOM 811 O O . LEU A 1 110 ? -18.580 -3.816 12.245 1.00 98.38 110 LEU A O 1
ATOM 815 N N . ALA A 1 111 ? -18.972 -5.359 10.663 1.00 98.25 111 ALA A N 1
ATOM 816 C CA . ALA A 1 111 ? -18.283 -4.620 9.610 1.00 98.25 111 ALA A CA 1
ATOM 817 C C . ALA A 1 111 ? -18.987 -3.289 9.305 1.00 98.25 111 ALA A C 1
ATOM 819 O O . ALA A 1 111 ? -18.322 -2.253 9.275 1.00 98.25 111 ALA A O 1
ATOM 820 N N . GLU A 1 112 ? -20.315 -3.303 9.169 1.00 98.00 112 GLU A N 1
ATOM 821 C CA . GLU A 1 112 ? -21.148 -2.109 8.979 1.00 98.00 112 GLU A CA 1
ATOM 822 C C . GLU A 1 112 ? -20.941 -1.093 10.110 1.00 98.00 112 GLU A C 1
ATOM 824 O O . GLU A 1 112 ? -20.657 0.080 9.851 1.00 98.00 112 GLU A O 1
ATOM 829 N N . ALA A 1 113 ? -20.972 -1.543 11.370 1.00 98.12 113 ALA A N 1
ATOM 830 C CA . ALA A 1 113 ? -20.736 -0.683 12.528 1.00 98.12 113 ALA A CA 1
ATOM 831 C C . ALA A 1 113 ? -19.332 -0.039 12.513 1.00 98.12 113 ALA A C 1
ATOM 833 O O . ALA A 1 113 ? -19.174 1.146 12.825 1.00 98.12 113 ALA A O 1
ATOM 834 N N . LEU A 1 114 ? -18.297 -0.792 12.118 1.00 98.19 114 LEU A N 1
ATOM 835 C CA . LEU A 1 114 ? -16.926 -0.279 11.998 1.00 98.19 114 LEU A CA 1
ATOM 836 C C . LEU A 1 114 ? -16.785 0.725 10.842 1.00 98.19 114 LEU A C 1
ATOM 838 O O . LEU A 1 114 ? -16.141 1.765 11.013 1.00 98.19 114 LEU A O 1
ATOM 842 N N . PHE A 1 115 ? -17.393 0.456 9.684 1.00 98.00 115 PHE A N 1
ATOM 843 C CA . PHE A 1 115 ? -17.394 1.380 8.545 1.00 98.00 115 PHE A CA 1
ATOM 844 C C . PHE A 1 115 ? -18.132 2.679 8.878 1.00 98.00 115 PHE A C 1
ATOM 846 O O . PHE A 1 115 ? -17.601 3.759 8.610 1.00 98.00 115 PHE A O 1
ATOM 853 N N . GLY A 1 116 ? -19.261 2.597 9.588 1.00 96.75 116 GLY A N 1
ATOM 854 C CA . GLY A 1 116 ? -19.995 3.765 10.077 1.00 96.75 116 GLY A CA 1
ATOM 855 C C . GLY A 1 116 ? -19.157 4.683 10.979 1.00 96.75 116 GLY A C 1
ATOM 856 O O . GLY A 1 116 ? -19.225 5.910 10.859 1.00 96.75 116 GLY A O 1
ATOM 857 N N . ILE A 1 117 ? -18.285 4.136 11.839 1.00 95.38 117 ILE A N 1
ATOM 858 C CA . ILE A 1 117 ? -17.354 4.965 12.632 1.00 95.38 117 ILE A CA 1
ATOM 859 C C . ILE A 1 117 ? -16.370 5.718 11.726 1.00 95.38 117 ILE A C 1
ATOM 861 O O . ILE A 1 117 ? -16.119 6.907 11.929 1.00 95.38 117 ILE A O 1
ATOM 865 N N . ILE A 1 118 ? -15.824 5.062 10.701 1.00 95.38 118 ILE A N 1
ATOM 866 C CA . ILE A 1 118 ? -14.884 5.698 9.765 1.00 95.38 118 ILE A CA 1
ATOM 867 C C . ILE A 1 118 ? -15.572 6.817 8.965 1.00 95.38 118 ILE A C 1
ATOM 869 O O . ILE A 1 118 ? -15.033 7.918 8.782 1.00 95.38 118 ILE A O 1
ATOM 873 N N . GLU A 1 119 ? -16.804 6.582 8.530 1.00 93.62 119 GLU A N 1
ATOM 874 C CA . GLU A 1 119 ? -17.603 7.572 7.811 1.00 93.62 119 GLU A CA 1
ATOM 875 C C . GLU A 1 119 ? -18.016 8.762 8.677 1.00 93.62 119 GLU A C 1
ATOM 877 O O . GLU A 1 119 ? -18.166 9.871 8.161 1.00 93.62 119 GLU A O 1
ATOM 882 N N . THR A 1 120 ? -18.116 8.592 9.994 1.00 90.62 120 THR A N 1
ATOM 883 C CA . THR A 1 120 ? -18.485 9.664 10.932 1.00 90.62 120 THR A CA 1
ATOM 884 C C . THR A 1 120 ? -17.289 10.433 11.497 1.00 90.62 120 THR A C 1
ATOM 886 O O . THR A 1 120 ? -17.491 11.446 12.165 1.00 90.62 120 THR A O 1
ATOM 889 N N . ILE A 1 121 ? -16.047 10.045 11.158 1.00 86.31 121 ILE A N 1
ATOM 890 C CA . ILE A 1 121 ? -14.821 10.774 11.535 1.00 86.31 121 ILE A CA 1
ATOM 891 C C . ILE A 1 121 ? -14.966 12.272 11.293 1.00 86.31 121 ILE A C 1
ATOM 893 O O . ILE A 1 121 ? -15.249 12.698 10.170 1.00 86.31 121 ILE A O 1
ATOM 897 N N . GLN A 1 122 ? -14.631 13.070 12.297 1.00 81.81 122 GLN A N 1
ATOM 898 C CA . GLN A 1 122 ? -14.410 14.500 12.137 1.00 81.81 122 GLN A CA 1
ATOM 899 C C . GLN A 1 122 ? -12.931 14.783 12.405 1.00 81.81 122 GLN A C 1
ATOM 901 O O . GLN A 1 122 ? -12.461 14.668 13.536 1.00 81.81 122 GLN A O 1
ATOM 906 N N . LEU A 1 123 ? -12.174 15.101 11.350 1.00 77.69 123 LEU A N 1
ATOM 907 C CA . LEU A 1 123 ? -10.817 15.627 11.506 1.00 77.69 123 LEU A CA 1
ATOM 908 C C . LEU A 1 123 ? -10.886 17.163 11.556 1.00 77.69 123 LEU A C 1
ATOM 910 O O . LEU A 1 123 ? -11.633 17.749 10.765 1.00 77.69 123 LEU A O 1
ATOM 914 N N . PRO A 1 124 ? -10.128 17.831 12.442 1.00 70.06 124 PRO A N 1
ATOM 915 C CA . PRO A 1 124 ? -10.130 19.281 12.566 1.00 70.06 124 PRO A CA 1
ATOM 916 C C . PRO A 1 124 ? -9.653 19.890 11.248 1.00 70.06 124 PRO A C 1
ATOM 918 O O . PRO A 1 124 ? -8.817 19.316 10.547 1.00 70.06 124 PRO A O 1
ATOM 921 N N . GLY A 1 125 ? -10.238 21.020 10.861 1.00 65.38 125 GLY A N 1
ATOM 922 C CA . GLY A 1 125 ? -9.947 21.669 9.578 1.00 65.38 125 GLY A CA 1
ATOM 923 C C . GLY A 1 125 ? -10.764 21.140 8.394 1.00 65.38 125 GLY A C 1
ATOM 924 O O . GLY A 1 125 ? -10.915 21.849 7.400 1.00 65.38 125 GLY A O 1
ATOM 925 N N . ALA A 1 126 ? -11.415 19.975 8.509 1.00 56.50 126 ALA A N 1
ATOM 926 C CA . ALA A 1 126 ? -12.522 19.613 7.626 1.00 56.50 126 ALA A CA 1
ATOM 927 C C . ALA A 1 126 ? -13.788 20.353 8.081 1.00 56.50 126 ALA A C 1
ATOM 929 O O . ALA A 1 126 ? -14.765 19.740 8.505 1.00 56.50 126 ALA A O 1
ATOM 930 N N . ARG A 1 127 ? -13.767 21.693 8.045 1.00 53.72 127 ARG A N 1
ATOM 931 C CA . ARG A 1 127 ? -14.985 22.478 8.261 1.00 53.72 127 ARG A CA 1
ATOM 932 C C . ARG A 1 127 ? -15.980 21.964 7.216 1.00 53.72 127 ARG A C 1
ATOM 934 O O . ARG A 1 127 ? -15.622 21.997 6.033 1.00 53.72 127 ARG A O 1
ATOM 941 N N . PRO A 1 128 ? -17.151 21.417 7.607 1.00 56.12 128 PRO A N 1
ATOM 942 C CA . PRO A 1 128 ? -18.134 20.980 6.629 1.00 56.12 128 PRO A CA 1
ATOM 943 C C . PRO A 1 128 ? -18.330 22.175 5.719 1.00 56.12 128 PRO A C 1
ATOM 945 O O . PRO A 1 128 ? -18.543 23.278 6.231 1.00 56.12 128 PRO A O 1
ATOM 948 N N . ALA A 1 129 ? -18.097 21.991 4.415 1.00 51.34 129 ALA A N 1
ATOM 949 C CA . ALA A 1 129 ? -18.289 23.052 3.447 1.00 51.34 129 ALA A CA 1
ATOM 950 C C . ALA A 1 129 ? -19.710 23.531 3.695 1.00 51.34 129 ALA A C 1
ATOM 952 O O . ALA A 1 129 ? -20.654 22.798 3.403 1.00 51.34 129 ALA A O 1
ATOM 953 N N . VAL A 1 130 ? -19.850 24.670 4.380 1.00 48.66 130 VAL A N 1
ATOM 954 C CA . VAL A 1 130 ? -21.150 25.240 4.678 1.00 48.66 130 VAL A CA 1
ATOM 955 C C . VAL A 1 130 ? -21.697 25.454 3.294 1.00 48.66 130 VAL A C 1
ATOM 957 O O . VAL A 1 130 ? -21.155 26.274 2.552 1.00 48.66 130 VAL A O 1
ATOM 960 N N . VAL A 1 131 ? -22.647 24.602 2.909 1.00 49.16 131 VAL A N 1
ATOM 961 C CA . VAL A 1 131 ? -23.350 24.714 1.647 1.00 49.16 131 VAL A CA 1
ATOM 962 C C . VAL A 1 131 ? -23.957 26.094 1.748 1.00 49.16 131 VAL A C 1
ATOM 964 O O . VAL A 1 131 ? -24.926 26.299 2.478 1.00 49.16 131 VAL A O 1
ATOM 967 N N . GLN A 1 132 ? -23.292 27.072 1.134 1.00 44.44 132 GLN A N 1
ATOM 968 C CA . GLN A 1 132 ? -23.847 28.388 0.941 1.00 44.44 132 GLN A CA 1
ATOM 969 C C . GLN A 1 132 ? -25.016 28.113 0.017 1.00 44.44 132 GLN A C 1
ATOM 971 O O . GLN A 1 132 ? -24.848 27.988 -1.195 1.00 44.44 132 GLN A O 1
ATOM 976 N N . ALA A 1 133 ? -26.177 27.866 0.630 1.00 44.34 133 ALA A N 1
ATOM 977 C CA . ALA A 1 133 ? -27.433 27.790 -0.073 1.00 44.34 133 ALA A CA 1
ATOM 978 C C . ALA A 1 133 ? -27.459 29.023 -0.980 1.00 44.34 133 ALA A C 1
ATOM 980 O O . ALA A 1 133 ? -27.130 30.112 -0.490 1.00 44.34 133 ALA A O 1
ATOM 981 N N . PRO A 1 134 ? -27.750 28.864 -2.282 1.00 52.19 134 PRO A N 1
ATOM 982 C CA . PRO A 1 134 ? -27.832 30.000 -3.175 1.00 52.19 134 PRO A CA 1
ATOM 983 C C . PRO A 1 134 ? -28.807 30.980 -2.534 1.00 52.19 134 PRO A C 1
ATOM 985 O O . PRO A 1 134 ? -29.985 30.667 -2.360 1.00 52.19 134 PRO A O 1
ATOM 988 N N . LEU A 1 135 ? -28.296 32.131 -2.097 1.00 49.16 135 LEU A N 1
ATOM 989 C CA . LEU A 1 135 ? -29.103 33.269 -1.683 1.00 49.16 135 LEU A CA 1
ATOM 990 C C . LEU A 1 135 ? -29.723 33.863 -2.954 1.00 49.16 135 LEU A C 1
ATOM 992 O O . LEU A 1 135 ? -29.420 34.990 -3.332 1.00 49.16 135 LEU A O 1
ATOM 996 N N . ASP A 1 136 ? -30.562 33.082 -3.634 1.00 51.03 136 ASP A N 1
ATOM 997 C CA . ASP A 1 136 ? -31.496 33.602 -4.616 1.00 51.03 136 ASP A CA 1
ATOM 998 C C . ASP A 1 136 ? -32.672 34.182 -3.835 1.00 51.03 136 ASP A C 1
ATOM 1000 O O . ASP A 1 136 ? -33.357 33.517 -3.057 1.00 51.03 136 ASP A O 1
ATOM 1004 N N . GLY A 1 137 ? -32.772 35.501 -3.937 1.00 55.66 137 GLY A N 1
ATOM 1005 C CA . GLY A 1 137 ? -33.492 36.336 -3.003 1.00 55.66 137 GLY A CA 1
ATOM 1006 C C . GLY A 1 137 ? -35.011 36.334 -3.133 1.00 55.66 137 GLY A C 1
ATOM 1007 O O . GLY A 1 137 ? -35.591 36.011 -4.164 1.00 55.66 137 GLY A O 1
ATOM 1008 N N . GLY A 1 138 ? -35.613 36.872 -2.071 1.00 56.25 138 GLY A N 1
ATOM 1009 C CA . GLY A 1 138 ? -36.853 37.642 -2.131 1.00 56.25 138 GLY A CA 1
ATOM 1010 C C . GLY A 1 138 ? -38.085 36.929 -1.585 1.00 56.25 138 GLY A C 1
ATOM 1011 O O . GLY A 1 138 ? -38.827 36.319 -2.343 1.00 56.25 138 GLY A O 1
ATOM 1012 N N . GLY A 1 139 ? -38.369 37.100 -0.290 1.00 47.69 139 GLY A N 1
ATOM 1013 C CA . GLY A 1 139 ? -39.695 36.781 0.247 1.00 47.69 139 GLY A CA 1
ATOM 1014 C C . GLY A 1 139 ? -39.772 36.697 1.768 1.00 47.69 139 GLY A C 1
ATOM 1015 O O . GLY A 1 139 ? -39.559 35.634 2.326 1.00 47.69 139 GLY A O 1
ATOM 1016 N N . GLU A 1 140 ? -40.089 37.838 2.381 1.00 43.22 140 GLU A N 1
ATOM 1017 C CA . GLU A 1 140 ? -40.758 38.065 3.676 1.00 43.22 140 GLU A CA 1
ATOM 1018 C C . GLU A 1 140 ? -40.348 37.294 4.949 1.00 43.22 140 GLU A C 1
ATOM 1020 O O . GLU A 1 140 ? -40.407 36.075 5.084 1.00 43.22 140 GLU A O 1
ATOM 1025 N N . ALA A 1 141 ? -40.025 38.105 5.958 1.00 47.97 141 ALA A N 1
ATOM 1026 C CA . ALA A 1 141 ? -39.678 37.732 7.315 1.00 47.97 141 ALA A CA 1
ATOM 1027 C C . ALA A 1 141 ? -40.813 36.983 8.037 1.00 47.97 141 ALA A C 1
ATOM 1029 O O . ALA A 1 141 ? -41.776 37.591 8.504 1.00 47.97 141 ALA A O 1
ATOM 1030 N N . ALA A 1 142 ? -40.641 35.676 8.227 1.00 43.09 142 ALA A N 1
ATOM 1031 C CA . ALA A 1 142 ? -41.344 34.915 9.251 1.00 43.09 142 ALA A CA 1
ATOM 1032 C C . ALA A 1 142 ? -40.357 34.536 10.363 1.00 43.09 142 ALA A C 1
ATOM 1034 O O . ALA A 1 142 ? -39.310 33.936 10.123 1.00 43.09 142 ALA A O 1
ATOM 1035 N N . ALA A 1 143 ? -40.690 34.949 11.585 1.00 53.56 143 ALA A N 1
ATOM 1036 C CA . ALA A 1 143 ? -39.898 34.789 12.794 1.00 53.56 143 ALA A CA 1
ATOM 1037 C C . ALA A 1 143 ? -39.578 33.311 13.088 1.00 53.56 143 ALA A C 1
ATOM 1039 O O . ALA A 1 143 ? -40.409 32.576 13.620 1.00 53.56 143 ALA A O 1
ATOM 1040 N N . ALA A 1 144 ? -38.352 32.892 12.772 1.00 42.44 144 ALA A N 1
ATOM 1041 C CA . ALA A 1 144 ? -37.814 31.601 13.176 1.00 42.44 144 ALA A CA 1
ATOM 1042 C C . ALA A 1 144 ? -37.305 31.680 14.622 1.00 42.44 144 ALA A C 1
ATOM 1044 O O . ALA A 1 144 ? -36.439 32.481 14.980 1.00 42.44 144 ALA A O 1
ATOM 1045 N N . THR A 1 145 ? -37.904 30.848 15.461 1.00 39.88 145 THR A N 1
A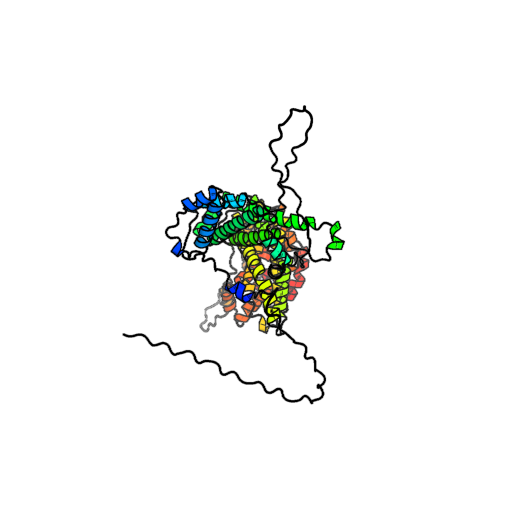TOM 1046 C CA . THR A 1 145 ? -37.652 30.689 16.888 1.00 39.88 145 THR A CA 1
ATOM 1047 C C . THR A 1 145 ? -36.226 30.171 17.101 1.00 39.88 145 THR A C 1
ATOM 1049 O O . THR A 1 145 ? -35.889 29.075 16.658 1.00 39.88 145 THR A O 1
ATOM 1052 N N . LYS A 1 146 ? -35.376 30.959 17.774 1.00 36.12 146 LYS A N 1
ATOM 1053 C CA . LYS A 1 146 ? -34.050 30.521 18.234 1.00 36.12 146 LYS A CA 1
ATOM 1054 C C . LYS A 1 146 ? -34.216 29.377 19.240 1.00 36.12 146 LYS A C 1
ATOM 1056 O O . LYS A 1 146 ? -34.682 29.605 20.354 1.00 36.12 146 LYS A O 1
ATOM 1061 N N . GLY A 1 147 ? -33.836 28.164 18.847 1.00 45.97 147 GLY A N 1
ATOM 1062 C CA . GLY A 1 147 ? -33.537 27.089 19.794 1.00 45.97 147 GLY A CA 1
ATOM 1063 C C . GLY A 1 147 ? -32.264 27.414 20.590 1.00 45.97 147 GLY A C 1
ATOM 1064 O O . GLY A 1 147 ? -31.457 28.222 20.124 1.00 45.97 147 GLY A O 1
ATOM 1065 N N . PRO A 1 148 ? -32.086 26.838 21.792 1.00 36.81 148 PRO A N 1
ATOM 1066 C CA . PRO A 1 148 ? -30.954 27.143 22.656 1.00 36.81 148 PRO A CA 1
ATOM 1067 C C . PRO A 1 148 ? -29.655 26.632 22.026 1.00 36.81 148 PRO A C 1
ATOM 1069 O O . PRO A 1 148 ? -29.393 25.434 21.962 1.00 36.81 148 PRO A O 1
ATOM 1072 N N . GLU A 1 149 ? -28.862 27.578 21.545 1.00 31.55 149 GLU A N 1
ATOM 1073 C CA . GLU A 1 149 ? -27.465 27.411 21.169 1.00 31.55 149 GLU A CA 1
ATOM 1074 C C . GLU A 1 149 ? -26.674 27.075 22.450 1.00 31.55 149 GLU A C 1
ATOM 1076 O O . GLU A 1 149 ? -26.765 27.832 23.422 1.00 31.55 149 GLU A O 1
ATOM 1081 N N . PRO A 1 150 ? -25.964 25.936 22.534 1.00 33.16 150 PRO A N 1
ATOM 1082 C CA . PRO A 1 150 ? -25.144 25.641 23.699 1.00 33.16 150 PRO A CA 1
ATOM 1083 C C . PRO A 1 150 ? -23.955 26.606 23.719 1.00 33.16 150 PRO A C 1
ATOM 1085 O O . PRO A 1 150 ? -23.003 26.470 22.955 1.00 33.16 150 PRO A O 1
ATOM 1088 N N . THR A 1 151 ? -24.024 27.599 24.600 1.00 28.73 151 THR A N 1
ATOM 1089 C CA . THR A 1 151 ? -22.939 28.532 24.892 1.00 28.73 151 THR A CA 1
ATOM 1090 C C . THR A 1 151 ? -21.797 27.772 25.566 1.00 28.73 151 THR A C 1
ATOM 1092 O O . THR A 1 151 ? -21.825 27.530 26.771 1.00 28.73 151 THR A O 1
ATOM 1095 N N . TYR A 1 152 ? -20.787 27.382 24.791 1.00 34.16 152 TYR A N 1
ATOM 1096 C CA . TYR A 1 152 ? -19.454 27.095 25.316 1.00 34.16 152 TYR A CA 1
ATOM 1097 C C . TYR A 1 152 ? -18.606 28.353 25.116 1.00 34.16 152 TYR A C 1
ATOM 1099 O O . TYR A 1 152 ? -18.504 28.878 24.011 1.00 34.16 152 TYR A O 1
ATOM 1107 N N . SER A 1 153 ? -18.083 28.892 26.214 1.00 30.58 153 SER A N 1
ATOM 1108 C CA . SER A 1 153 ? -17.282 30.114 26.236 1.00 30.58 153 SER A CA 1
ATOM 1109 C C . SER A 1 153 ? -15.918 29.885 25.582 1.00 30.58 153 SER A C 1
ATOM 1111 O O . SER A 1 153 ? -15.118 29.092 26.075 1.00 30.58 153 SER A O 1
ATOM 1113 N N . ASP A 1 154 ? -15.668 30.630 24.511 1.00 32.19 154 ASP A N 1
ATOM 1114 C CA . ASP A 1 154 ? -14.488 30.627 23.635 1.00 32.19 154 ASP A CA 1
ATOM 1115 C C . ASP A 1 154 ? -13.274 31.377 24.240 1.00 32.19 154 ASP A C 1
ATOM 1117 O O . ASP A 1 154 ? -12.551 32.101 23.563 1.00 32.19 154 ASP A O 1
ATOM 1121 N N . GLU A 1 155 ? -13.056 31.265 25.554 1.00 29.44 155 GLU A N 1
ATOM 1122 C CA . GLU A 1 155 ? -12.021 32.029 26.267 1.00 29.44 155 GLU A CA 1
ATOM 1123 C C . GLU A 1 155 ? -11.054 31.121 27.033 1.00 29.44 155 GLU A C 1
ATOM 1125 O O . GLU A 1 155 ? -11.007 31.139 28.260 1.00 29.44 155 GLU A O 1
ATOM 1130 N N . THR A 1 156 ? -10.238 30.323 26.331 1.00 30.67 156 THR A N 1
ATOM 1131 C CA . THR A 1 156 ? -8.923 29.891 26.861 1.00 30.67 156 THR A CA 1
ATOM 1132 C C . THR A 1 156 ? -7.933 29.488 25.752 1.00 30.67 156 THR A C 1
ATOM 1134 O O . THR A 1 156 ? -7.466 28.356 25.693 1.00 30.67 156 THR A O 1
ATOM 1137 N N . MET A 1 157 ? -7.564 30.423 24.873 1.00 30.08 157 MET A N 1
ATOM 1138 C CA . MET A 1 157 ? -6.408 30.282 23.970 1.00 30.08 157 MET A CA 1
ATOM 1139 C C . MET A 1 157 ? -5.292 31.219 24.442 1.00 30.08 157 MET A C 1
ATOM 1141 O O . MET A 1 157 ? -5.224 32.380 24.048 1.00 30.08 157 MET A O 1
ATOM 1145 N N . LEU A 1 158 ? -4.425 30.730 25.328 1.00 28.33 158 LEU A N 1
ATOM 1146 C CA . LEU A 1 158 ? -3.198 31.418 25.726 1.00 28.33 158 LEU A CA 1
ATOM 1147 C C . LEU A 1 158 ? -2.048 30.406 25.761 1.00 28.33 158 LEU A C 1
ATOM 1149 O O . LEU A 1 158 ? -2.199 29.312 26.303 1.00 28.33 158 LEU A O 1
ATOM 1153 N N . PHE A 1 159 ? -0.908 30.850 25.221 1.00 29.81 159 PHE A N 1
ATOM 1154 C CA . PHE A 1 159 ? 0.421 30.221 25.148 1.00 29.81 159 PHE A CA 1
ATOM 1155 C C . PHE A 1 159 ? 0.712 29.397 23.885 1.00 29.81 159 PHE A C 1
ATOM 1157 O O . PHE A 1 159 ? 0.573 28.178 23.853 1.00 29.81 159 PHE A O 1
ATOM 1164 N N . GLY A 1 160 ? 1.194 30.115 22.866 1.00 32.06 160 GLY A N 1
ATOM 1165 C CA . GLY A 1 160 ? 1.996 29.563 21.782 1.00 32.06 160 GLY A CA 1
ATOM 1166 C C . GLY A 1 160 ? 3.470 29.546 22.179 1.00 32.06 160 GLY A C 1
ATOM 1167 O O . GLY A 1 160 ? 4.089 30.597 22.312 1.00 32.06 160 GLY A O 1
ATOM 1168 N N . GLU A 1 161 ? 4.018 28.351 22.358 1.00 30.11 161 GLU A N 1
ATOM 1169 C CA . GLU A 1 161 ? 5.451 28.080 22.238 1.00 30.11 161 GLU A CA 1
ATOM 1170 C C . GLU A 1 161 ? 5.582 26.874 21.302 1.00 30.11 161 GLU A C 1
ATOM 1172 O O . GLU A 1 161 ? 4.869 25.883 21.462 1.00 30.11 161 GLU A O 1
ATOM 1177 N N . ALA A 1 162 ? 6.399 27.040 20.261 1.00 38.25 162 ALA A N 1
ATOM 1178 C CA . ALA A 1 162 ? 6.411 26.227 19.051 1.00 38.25 162 ALA A CA 1
ATOM 1179 C C . ALA A 1 162 ? 7.599 25.249 19.018 1.00 38.25 162 ALA A C 1
ATOM 1181 O O . ALA A 1 162 ? 8.724 25.619 19.356 1.00 38.25 162 ALA A O 1
ATOM 1182 N N . CYS A 1 163 ? 7.316 24.021 18.584 1.00 38.09 163 CYS A N 1
ATOM 1183 C CA . CYS A 1 163 ? 8.247 22.926 18.289 1.00 38.09 163 CYS A CA 1
ATOM 1184 C C . CYS A 1 163 ? 9.032 23.173 16.986 1.00 38.09 163 CYS A C 1
ATOM 1186 O O . CYS A 1 163 ? 8.572 23.919 16.127 1.00 38.09 163 CYS A O 1
ATOM 1188 N N . VAL A 1 164 ? 10.192 22.527 16.811 1.00 36.16 164 VAL A N 1
ATOM 1189 C CA . VAL A 1 164 ? 11.132 22.797 15.703 1.00 36.16 164 VAL A CA 1
ATOM 1190 C C . VAL A 1 164 ? 11.204 21.628 14.692 1.00 36.16 164 VAL A C 1
ATOM 1192 O O . VAL A 1 164 ? 11.870 20.642 14.991 1.00 36.16 164 VAL A O 1
ATOM 1195 N N . GLY A 1 165 ? 10.639 21.736 13.471 1.00 42.84 165 GLY A N 1
ATOM 1196 C CA . GLY A 1 165 ? 11.020 20.860 12.330 1.00 42.84 165 GLY A CA 1
ATOM 1197 C C . GLY A 1 165 ? 10.211 20.990 11.015 1.00 42.84 165 GLY A C 1
ATOM 1198 O O . GLY A 1 165 ? 9.010 21.154 11.047 1.00 42.84 165 GLY A O 1
ATOM 1199 N N . ASP A 1 166 ? 10.846 20.886 9.835 1.00 40.75 166 ASP A N 1
ATOM 1200 C CA . ASP A 1 166 ? 10.206 20.984 8.493 1.00 40.75 166 ASP A CA 1
ATOM 1201 C C . ASP A 1 166 ? 9.312 19.754 8.145 1.00 40.75 166 ASP A C 1
ATOM 1203 O O . ASP A 1 166 ? 9.815 18.624 8.182 1.00 40.75 166 ASP A O 1
ATOM 1207 N N . PRO A 1 167 ? 8.024 19.898 7.742 1.00 44.25 167 PRO A N 1
ATOM 1208 C CA . PRO A 1 167 ? 7.071 18.804 7.571 1.00 44.25 167 PRO A CA 1
ATOM 1209 C C . PRO A 1 167 ? 7.163 18.197 6.158 1.00 44.25 167 PRO A C 1
ATOM 1211 O O . PRO A 1 167 ? 6.564 17.156 5.880 1.00 44.25 167 PRO A O 1
ATOM 1214 N N . SER A 1 168 ? 7.896 18.844 5.240 1.00 42.16 168 SER A N 1
ATOM 1215 C CA . SER A 1 168 ? 8.090 18.400 3.856 1.00 42.16 168 SER A CA 1
ATOM 1216 C C . SER A 1 168 ? 9.237 17.394 3.705 1.00 42.16 168 SER A C 1
ATOM 1218 O O . SER A 1 168 ? 9.296 16.665 2.718 1.00 42.16 168 SER A O 1
ATOM 1220 N N . ALA A 1 169 ? 10.093 17.272 4.724 1.00 44.97 169 ALA A N 1
ATOM 1221 C CA . ALA A 1 169 ? 11.282 16.423 4.713 1.00 44.97 169 ALA A CA 1
ATOM 1222 C C . ALA A 1 169 ? 11.036 14.958 5.135 1.00 44.97 169 ALA A C 1
ATOM 1224 O O . ALA A 1 169 ? 11.986 14.241 5.439 1.00 44.97 169 ALA A O 1
ATOM 1225 N N . GLY A 1 170 ? 9.783 14.489 5.213 1.00 42.50 170 GLY A N 1
ATOM 1226 C CA . GLY A 1 170 ? 9.500 13.125 5.688 1.00 42.50 170 GLY A CA 1
ATOM 1227 C C . GLY A 1 170 ? 10.012 12.866 7.113 1.00 42.50 170 GLY A C 1
ATOM 1228 O O . GLY A 1 170 ? 10.304 11.727 7.477 1.00 42.50 170 GLY A O 1
ATOM 1229 N N . GLY A 1 171 ? 10.150 13.922 7.922 1.00 36.94 171 GLY A N 1
ATOM 1230 C CA . GLY A 1 171 ? 10.566 13.816 9.310 1.00 36.94 171 GLY A CA 1
ATOM 1231 C C . GLY A 1 171 ? 9.545 13.026 10.122 1.00 36.94 171 GLY A C 1
ATOM 1232 O O . GLY A 1 171 ? 8.429 13.482 10.332 1.00 36.94 171 GLY A O 1
ATOM 1233 N N . LEU A 1 172 ? 9.918 11.818 10.544 1.00 46.88 172 LEU A N 1
ATOM 1234 C CA . LEU A 1 172 ? 9.103 10.990 11.426 1.00 46.88 172 LEU A CA 1
ATOM 1235 C C . LEU A 1 172 ? 9.090 11.514 12.868 1.00 46.88 172 LEU A C 1
ATOM 1237 O O . LEU A 1 172 ? 10.115 11.916 13.409 1.00 46.88 172 LEU A O 1
ATOM 1241 N N . VAL A 1 173 ? 7.906 11.351 13.460 1.00 46.50 173 VAL A N 1
ATOM 1242 C CA . VAL A 1 173 ? 7.369 11.506 14.833 1.00 46.50 173 VAL A CA 1
ATOM 1243 C C . VAL A 1 173 ? 8.328 11.284 16.025 1.00 46.50 173 VAL A C 1
ATOM 1245 O O . VAL A 1 173 ? 7.994 11.633 17.156 1.00 46.50 173 VAL A O 1
ATOM 1248 N N . GLY A 1 174 ? 9.506 10.690 15.819 1.00 44.00 174 GLY A N 1
ATOM 1249 C CA . GLY A 1 174 ? 10.431 10.323 16.896 1.00 44.00 174 GLY A CA 1
ATOM 1250 C C . GLY A 1 174 ? 11.004 11.516 17.671 1.00 44.00 174 GLY A C 1
ATOM 1251 O O . GLY A 1 174 ? 11.146 11.416 18.890 1.00 44.00 174 GLY A O 1
ATOM 1252 N N . ASP A 1 175 ? 11.269 12.636 16.990 1.00 41.00 175 ASP A N 1
ATOM 1253 C CA . ASP A 1 175 ? 11.757 13.871 17.628 1.00 41.00 175 ASP A CA 1
ATOM 1254 C C . ASP A 1 175 ? 10.619 14.638 18.332 1.00 41.00 175 ASP A C 1
ATOM 1256 O O . ASP A 1 175 ? 10.815 15.177 19.422 1.00 41.00 175 ASP A O 1
ATOM 1260 N N . ASP A 1 176 ? 9.395 14.595 17.795 1.00 44.72 176 ASP A N 1
ATOM 1261 C CA . ASP A 1 176 ? 8.247 15.340 18.334 1.00 44.72 176 ASP A CA 1
ATOM 1262 C C . ASP A 1 176 ? 7.763 14.787 19.686 1.00 44.72 176 ASP A C 1
ATOM 1264 O O . ASP A 1 176 ? 7.308 15.534 20.544 1.00 44.72 176 ASP A O 1
ATOM 1268 N N . MET A 1 177 ? 7.894 13.478 19.935 1.00 40.28 177 MET A N 1
ATOM 1269 C CA . MET A 1 177 ? 7.549 12.871 21.236 1.00 40.28 177 MET A CA 1
ATOM 1270 C C . MET A 1 177 ? 8.535 13.230 22.361 1.00 40.28 177 MET A C 1
ATOM 1272 O O . MET A 1 177 ? 8.195 13.080 23.538 1.00 40.28 177 MET A O 1
ATOM 1276 N N . GLN A 1 178 ? 9.748 13.680 22.023 1.00 46.53 178 GLN A N 1
ATOM 1277 C CA . GLN A 1 178 ? 10.712 14.205 22.997 1.00 46.53 178 GLN A CA 1
ATOM 1278 C C . GLN A 1 178 ? 10.496 15.696 23.268 1.00 46.53 178 GLN A C 1
ATOM 1280 O O . GLN A 1 178 ? 11.021 16.222 24.252 1.00 46.53 178 GLN A O 1
ATOM 1285 N N . ASP A 1 179 ? 9.687 16.360 22.442 1.00 48.31 179 ASP A N 1
ATOM 1286 C CA . ASP A 1 179 ? 9.331 17.750 22.624 1.00 48.31 179 ASP A CA 1
ATOM 1287 C C . ASP A 1 179 ? 8.251 17.892 23.728 1.00 48.31 179 ASP A C 1
ATOM 1289 O O . ASP A 1 179 ? 7.103 17.446 23.573 1.00 48.31 179 ASP A O 1
ATOM 1293 N N . PRO A 1 180 ? 8.572 18.536 24.870 1.00 47.00 180 PRO A N 1
ATOM 1294 C CA . PRO A 1 180 ? 7.627 18.730 25.966 1.00 47.00 180 PRO A CA 1
ATOM 1295 C C . PRO A 1 180 ? 6.368 19.511 25.559 1.00 47.00 180 PRO A C 1
ATOM 1297 O O . PRO A 1 180 ? 5.353 19.423 26.255 1.00 47.00 180 PRO A O 1
ATOM 1300 N N . THR A 1 181 ? 6.396 20.262 24.456 1.00 47.97 181 THR A N 1
ATOM 1301 C CA . THR A 1 181 ? 5.247 21.014 23.937 1.00 47.97 181 THR A CA 1
ATOM 1302 C C . THR A 1 181 ? 4.257 20.136 23.163 1.00 47.97 181 THR A C 1
ATOM 1304 O O . THR A 1 181 ? 3.050 20.251 23.399 1.00 47.97 181 THR A O 1
ATOM 1307 N N . ALA A 1 182 ? 4.719 19.165 22.370 1.00 47.88 182 ALA A N 1
ATOM 1308 C CA . ALA A 1 182 ? 3.845 18.184 21.716 1.00 47.88 182 ALA A CA 1
ATOM 1309 C C . ALA A 1 182 ? 3.177 17.246 22.740 1.00 47.88 182 ALA A C 1
ATOM 1311 O O . ALA A 1 182 ? 1.968 16.999 22.688 1.00 47.88 182 ALA A O 1
ATOM 1312 N N . VAL A 1 183 ? 3.933 16.819 23.759 1.00 53.16 183 VAL A N 1
ATOM 1313 C CA . VAL A 1 183 ? 3.406 16.056 24.903 1.00 53.16 183 VAL A CA 1
ATOM 1314 C C . VAL A 1 183 ? 2.385 16.882 25.697 1.00 53.16 183 VAL A C 1
ATOM 1316 O O . VAL A 1 183 ? 1.382 16.341 26.161 1.00 53.16 183 VAL A O 1
ATOM 1319 N N . ARG A 1 184 ? 2.566 18.206 25.822 1.00 48.34 184 ARG A N 1
ATOM 1320 C CA . ARG A 1 184 ? 1.572 19.094 26.454 1.00 48.34 184 ARG A CA 1
ATOM 1321 C C . ARG A 1 184 ? 0.286 19.211 25.646 1.00 48.34 184 ARG A C 1
ATOM 1323 O O . ARG A 1 184 ? -0.767 19.218 26.273 1.00 48.34 184 ARG A O 1
ATOM 1330 N N . GLY A 1 185 ? 0.337 19.266 24.315 1.00 52.75 185 GLY A N 1
ATOM 1331 C CA . GLY A 1 185 ? -0.866 19.221 23.471 1.00 52.75 185 GLY A CA 1
ATOM 1332 C C . GLY A 1 185 ? -1.637 17.906 23.638 1.00 52.75 185 GLY A C 1
ATOM 1333 O O . GLY A 1 185 ? -2.859 17.912 23.782 1.00 52.75 185 GLY A O 1
ATOM 1334 N N . LEU A 1 186 ? -0.905 16.792 23.741 1.00 51.59 186 LEU A N 1
ATOM 1335 C CA . LEU A 1 186 ? -1.454 15.460 24.011 1.00 51.59 186 LEU A CA 1
ATOM 1336 C C . LEU A 1 186 ? -2.088 15.352 25.413 1.00 51.59 186 LEU A C 1
ATOM 1338 O O . LEU A 1 186 ? -3.120 14.708 25.584 1.00 51.59 186 LEU A O 1
ATOM 1342 N N . LEU A 1 187 ? -1.481 15.994 26.417 1.00 51.22 187 LEU A N 1
ATOM 1343 C CA . LEU A 1 187 ? -1.925 15.954 27.816 1.00 51.22 187 LEU A CA 1
ATOM 1344 C C . LEU A 1 187 ? -2.988 17.002 28.169 1.00 51.22 187 LEU A C 1
ATOM 1346 O O . LEU A 1 187 ? -3.726 16.800 29.132 1.00 51.22 187 LEU A O 1
ATOM 1350 N N . ARG A 1 188 ? -3.060 18.133 27.454 1.00 44.28 188 ARG A N 1
ATOM 1351 C CA . ARG A 1 188 ? -3.950 19.254 27.810 1.00 44.28 188 ARG A CA 1
ATOM 1352 C C . ARG A 1 188 ? -5.310 19.243 27.135 1.00 44.28 188 ARG A C 1
ATOM 1354 O O . ARG A 1 188 ? -6.125 20.073 27.512 1.00 44.28 188 ARG A O 1
ATOM 1361 N N . GLY A 1 189 ? -5.592 18.295 26.237 1.00 43.84 189 GLY A N 1
ATOM 1362 C CA . GLY A 1 189 ? -6.966 17.967 25.842 1.00 43.84 189 GLY A CA 1
ATOM 1363 C C . GLY A 1 189 ? -7.829 19.182 25.498 1.00 43.84 189 GLY A C 1
ATOM 1364 O O . GLY A 1 189 ? -8.975 19.239 25.937 1.00 43.84 189 GLY A O 1
ATOM 1365 N N . CYS A 1 190 ? -7.286 20.156 24.756 1.00 43.09 190 CYS A N 1
ATOM 1366 C CA . CYS A 1 190 ? -8.016 21.392 24.463 1.00 43.09 190 CYS A CA 1
ATOM 1367 C C . CYS A 1 190 ? -9.297 21.151 23.646 1.00 43.09 190 CYS A C 1
ATOM 1369 O O . CYS A 1 190 ? -10.161 22.011 23.663 1.00 43.09 190 CYS A O 1
ATOM 1371 N N . ASP A 1 191 ? -9.480 19.948 23.084 1.00 56.38 191 ASP A N 1
ATOM 1372 C CA . ASP A 1 191 ? -10.783 19.399 22.704 1.00 56.38 191 ASP A CA 1
ATOM 1373 C C . ASP A 1 191 ? -10.883 17.927 23.138 1.00 56.38 191 ASP A C 1
ATOM 1375 O O . ASP A 1 191 ? -10.595 17.004 22.369 1.00 56.38 191 ASP A O 1
ATOM 1379 N N . ALA A 1 192 ? -11.282 17.675 24.390 1.00 60.72 192 ALA A N 1
ATOM 1380 C CA . ALA A 1 192 ? -11.460 16.317 24.924 1.00 60.72 192 ALA A CA 1
ATOM 1381 C C . ALA A 1 192 ? -12.333 15.427 24.014 1.00 60.72 192 ALA A C 1
ATOM 1383 O O . ALA A 1 192 ? -12.086 14.228 23.895 1.00 60.72 192 ALA A O 1
ATOM 1384 N N . LEU A 1 193 ? -13.309 16.022 23.320 1.00 66.44 193 LEU A N 1
ATOM 1385 C CA . LEU A 1 193 ? -14.174 15.334 22.363 1.00 66.44 193 LEU A CA 1
ATOM 1386 C C . LEU A 1 193 ? -13.435 14.923 21.077 1.00 66.44 193 LEU A C 1
ATOM 1388 O O . LEU A 1 193 ? -13.671 13.834 20.548 1.00 66.44 193 LEU A O 1
ATOM 1392 N N . TRP A 1 194 ? -12.527 15.764 20.578 1.00 68.56 194 TRP A N 1
ATOM 1393 C CA . TRP A 1 194 ? -11.763 15.458 19.372 1.00 68.56 194 TRP A CA 1
ATOM 1394 C C . TRP A 1 194 ? -10.743 14.350 19.619 1.00 68.56 194 TRP A C 1
ATOM 1396 O O . TRP A 1 194 ? -10.725 13.358 18.893 1.00 68.56 194 TRP A O 1
ATOM 1406 N N . SER A 1 195 ? -9.940 14.481 20.680 1.00 72.31 195 SER A N 1
ATOM 1407 C CA . SER A 1 195 ? -8.955 13.455 21.046 1.00 72.31 195 SER A CA 1
ATOM 1408 C C . SER A 1 195 ? -9.639 12.090 21.168 1.00 72.31 195 SER A C 1
ATOM 1410 O O . SER A 1 195 ? -9.248 11.119 20.521 1.00 72.31 195 SER A O 1
ATOM 1412 N N . PHE A 1 196 ? -10.784 12.069 21.851 1.00 76.25 196 PHE A N 1
ATOM 1413 C CA . PHE A 1 196 ? -11.584 10.875 22.062 1.00 76.25 196 PHE A CA 1
ATOM 1414 C C . PHE A 1 196 ? -12.157 10.247 20.781 1.00 76.25 196 PHE A C 1
ATOM 1416 O O . PHE A 1 196 ? -12.089 9.031 20.594 1.00 76.25 196 PHE A O 1
ATOM 1423 N N . THR A 1 197 ? -12.725 11.052 19.880 1.00 81.56 197 THR A N 1
ATOM 1424 C CA . THR A 1 197 ? -13.259 10.553 18.597 1.00 81.56 197 THR A CA 1
ATOM 1425 C C . THR A 1 197 ? -12.142 10.097 17.657 1.00 81.56 197 THR A C 1
ATOM 1427 O O . THR A 1 197 ? -12.289 9.074 16.979 1.00 81.56 197 THR A O 1
ATOM 1430 N N . SER A 1 198 ? -11.003 10.794 17.663 1.00 83.50 198 SER A N 1
ATOM 1431 C CA . SER A 1 198 ? -9.821 10.428 16.881 1.00 83.50 198 SER A CA 1
ATOM 1432 C C . SER A 1 198 ? -9.214 9.099 17.341 1.00 83.50 198 SER A C 1
ATOM 1434 O O . SER A 1 198 ? -8.928 8.250 16.498 1.00 83.50 198 SER A O 1
ATOM 1436 N N . ASP A 1 199 ? -9.111 8.871 18.656 1.00 88.12 199 ASP A N 1
ATOM 1437 C CA . ASP A 1 199 ? -8.556 7.644 19.234 1.00 88.12 199 ASP A CA 1
ATOM 1438 C C . ASP A 1 199 ? -9.410 6.430 18.883 1.00 88.12 199 ASP A C 1
ATOM 1440 O O . ASP A 1 199 ? -8.895 5.442 18.368 1.00 88.12 199 ASP A O 1
ATOM 1444 N N . ARG A 1 200 ? -10.730 6.527 19.072 1.00 90.75 200 ARG A N 1
ATOM 1445 C CA . ARG A 1 200 ? -11.674 5.455 18.714 1.00 90.75 200 ARG A CA 1
ATOM 1446 C C . ARG A 1 200 ? -11.580 5.067 17.260 1.00 90.75 200 ARG A C 1
ATOM 1448 O O . ARG A 1 200 ? -11.541 3.889 16.920 1.00 90.75 200 ARG A O 1
ATOM 1455 N N . THR A 1 201 ? -11.551 6.073 16.401 1.00 91.75 201 THR A N 1
ATOM 1456 C CA . THR A 1 201 ? -11.463 5.828 14.976 1.00 91.75 201 THR A CA 1
ATOM 1457 C C . THR A 1 201 ? -10.128 5.178 14.629 1.00 91.75 201 THR A C 1
ATOM 1459 O O . THR A 1 201 ? -10.082 4.238 13.838 1.00 91.75 201 THR A O 1
ATOM 1462 N N . LEU A 1 202 ? -9.033 5.634 15.235 1.00 92.31 202 LEU A N 1
ATOM 1463 C CA . LEU A 1 202 ? -7.732 5.029 15.002 1.00 92.31 202 LEU A CA 1
ATOM 1464 C C . LEU A 1 202 ? -7.724 3.563 15.458 1.00 92.31 202 LEU A C 1
ATOM 1466 O O . LEU A 1 202 ? -7.224 2.708 14.733 1.00 92.31 202 LEU A O 1
ATOM 1470 N N . THR A 1 203 ? -8.367 3.247 16.588 1.00 95.12 203 THR A N 1
ATOM 1471 C CA . THR A 1 203 ? -8.584 1.864 17.037 1.00 95.12 203 THR A CA 1
ATOM 1472 C C . THR A 1 203 ? -9.385 1.049 16.023 1.00 95.12 203 THR A C 1
ATOM 1474 O O . THR A 1 203 ? -8.992 -0.075 15.717 1.00 95.12 203 THR A O 1
ATOM 1477 N N . VAL A 1 204 ? -10.462 1.603 15.453 1.00 96.81 204 VAL A N 1
ATOM 1478 C CA . VAL A 1 204 ? -11.243 0.943 14.390 1.00 96.81 204 VAL A CA 1
ATOM 1479 C C . VAL A 1 204 ? -10.375 0.666 13.166 1.00 96.81 204 VAL A C 1
ATOM 1481 O O . VAL A 1 204 ? -10.364 -0.451 12.655 1.00 96.81 204 VAL A O 1
ATOM 1484 N N . VAL A 1 205 ? -9.599 1.647 12.712 1.00 96.56 205 VAL A N 1
ATOM 1485 C CA . VAL A 1 205 ? -8.731 1.492 11.541 1.00 96.56 205 VAL A CA 1
ATOM 1486 C C . VAL A 1 205 ? -7.609 0.481 11.800 1.00 96.56 205 VAL A C 1
ATOM 1488 O O . VAL A 1 205 ? -7.273 -0.289 10.902 1.00 96.56 205 VAL A O 1
ATOM 1491 N N . TYR A 1 206 ? -7.079 0.399 13.022 1.00 97.12 206 TYR A N 1
ATOM 1492 C CA . TYR A 1 206 ? -6.149 -0.664 13.409 1.00 97.12 206 TYR A CA 1
ATOM 1493 C C . TYR A 1 206 ? -6.810 -2.043 13.450 1.00 97.12 206 TYR A C 1
ATOM 1495 O O . TYR A 1 206 ? -6.215 -3.008 12.972 1.00 97.12 206 TYR A O 1
ATOM 1503 N N . ALA A 1 207 ? -8.045 -2.147 13.945 1.00 97.75 207 ALA A N 1
ATOM 1504 C CA . ALA A 1 207 ? -8.792 -3.400 13.909 1.00 97.75 207 ALA A CA 1
ATOM 1505 C C . ALA A 1 207 ? -9.029 -3.852 12.458 1.00 97.75 207 ALA A C 1
ATOM 1507 O O . ALA A 1 207 ? -8.735 -4.997 12.121 1.00 97.75 207 ALA A O 1
ATOM 1508 N N . LEU A 1 208 ? -9.456 -2.950 11.565 1.00 98.25 208 LEU A N 1
ATOM 1509 C CA . LEU A 1 208 ? -9.614 -3.255 10.137 1.00 98.25 208 LEU A CA 1
ATOM 1510 C C . LEU A 1 208 ? -8.286 -3.619 9.464 1.00 98.25 208 LEU A C 1
ATOM 1512 O O . LEU A 1 208 ? -8.244 -4.543 8.653 1.00 98.25 208 LEU A O 1
ATOM 1516 N N . ARG A 1 209 ? -7.187 -2.944 9.824 1.00 98.00 209 ARG A N 1
ATOM 1517 C CA . ARG A 1 209 ? -5.837 -3.306 9.375 1.00 98.00 209 ARG A CA 1
ATOM 1518 C C . ARG A 1 209 ? -5.510 -4.744 9.757 1.00 98.00 209 ARG A C 1
ATOM 1520 O O . ARG A 1 209 ? -5.119 -5.506 8.878 1.00 98.00 209 ARG A O 1
ATOM 1527 N N . ASN A 1 210 ? -5.707 -5.129 11.014 1.00 98.12 210 ASN A N 1
ATOM 1528 C CA . ASN A 1 210 ? -5.470 -6.499 11.471 1.00 98.12 210 ASN A CA 1
ATOM 1529 C C . ASN A 1 210 ? -6.358 -7.503 10.720 1.00 98.12 210 ASN A C 1
ATOM 1531 O O . ASN A 1 210 ? -5.872 -8.503 10.193 1.00 98.12 210 ASN A O 1
ATOM 1535 N N . LEU A 1 211 ? -7.647 -7.187 10.579 1.00 98.31 211 LEU A N 1
ATOM 1536 C CA . LEU A 1 211 ? -8.617 -8.021 9.872 1.00 98.31 211 LEU A CA 1
ATOM 1537 C C . LEU A 1 211 ? -8.281 -8.201 8.388 1.00 98.31 211 LEU A C 1
ATOM 1539 O O . LEU A 1 211 ? -8.577 -9.260 7.841 1.00 98.31 211 LEU A O 1
ATOM 1543 N N . SER A 1 212 ? -7.641 -7.222 7.741 1.00 98.31 212 SER A N 1
ATOM 1544 C CA . SER A 1 212 ? -7.257 -7.288 6.322 1.00 98.31 212 SER A CA 1
ATOM 1545 C C . SER A 1 212 ? -6.177 -8.329 6.005 1.00 98.31 212 SER A C 1
ATOM 1547 O O . SER A 1 212 ? -6.026 -8.726 4.849 1.00 98.31 212 SER A O 1
ATOM 1549 N N . PHE A 1 213 ? -5.439 -8.816 7.007 1.00 97.88 213 PHE A N 1
ATOM 1550 C CA . PHE A 1 213 ? -4.453 -9.882 6.802 1.00 97.88 213 PHE A CA 1
ATOM 1551 C C . PHE A 1 213 ? -5.097 -11.263 6.609 1.00 97.88 213 PHE A C 1
ATOM 1553 O O . PHE A 1 213 ? -4.453 -12.161 6.071 1.00 97.88 213 PHE A O 1
ATOM 1560 N N . LEU A 1 214 ? -6.365 -11.440 6.998 1.00 97.62 214 LEU A N 1
ATOM 1561 C CA . LEU A 1 214 ? -7.091 -12.695 6.813 1.00 97.62 214 LEU A CA 1
ATOM 1562 C C . LEU A 1 214 ? -7.621 -12.802 5.369 1.00 97.62 214 LEU A C 1
ATOM 1564 O O . LEU A 1 214 ? -8.405 -11.945 4.956 1.00 97.62 214 LEU A O 1
ATOM 1568 N N . PRO A 1 215 ? -7.291 -13.863 4.603 1.00 97.81 215 PRO A N 1
ATOM 1569 C CA . PRO A 1 215 ? -7.728 -13.996 3.208 1.00 97.81 215 PRO A CA 1
ATOM 1570 C C . PRO A 1 215 ? -9.250 -13.938 3.015 1.00 97.81 215 PRO A C 1
ATOM 1572 O O . PRO A 1 215 ? -9.724 -13.281 2.094 1.00 97.81 215 PRO A O 1
ATOM 1575 N N . ALA A 1 216 ? -10.022 -14.550 3.921 1.00 97.25 216 ALA A N 1
ATOM 1576 C CA . ALA A 1 216 ? -11.487 -14.499 3.880 1.00 97.25 216 ALA A CA 1
ATOM 1577 C C . ALA A 1 216 ? -12.029 -13.061 3.999 1.00 97.25 216 ALA A C 1
ATOM 1579 O O . ALA A 1 216 ? -13.029 -12.716 3.376 1.00 97.25 216 ALA A O 1
ATOM 1580 N N . ASN A 1 217 ? -11.341 -12.206 4.761 1.00 98.44 217 ASN A N 1
ATOM 1581 C CA . ASN A 1 217 ? -11.719 -10.805 4.916 1.00 98.44 217 ASN A CA 1
ATOM 1582 C C . ASN A 1 217 ? -11.277 -9.961 3.721 1.00 98.44 217 ASN A C 1
ATOM 1584 O O . ASN A 1 217 ? -11.943 -8.983 3.410 1.00 98.44 217 ASN A O 1
ATOM 1588 N N . GLN A 1 218 ? -10.198 -10.330 3.024 1.00 98.25 218 GLN A N 1
ATOM 1589 C CA . GLN A 1 218 ? -9.788 -9.643 1.792 1.00 98.25 218 GLN A CA 1
ATOM 1590 C C . GLN A 1 218 ? -10.867 -9.750 0.713 1.00 98.25 218 GLN A C 1
ATOM 1592 O O . GLN A 1 218 ? -11.180 -8.752 0.070 1.00 98.25 218 GLN A O 1
ATOM 1597 N N . ASP A 1 219 ? -11.463 -10.933 0.552 1.00 97.88 219 ASP A N 1
ATOM 1598 C CA . ASP A 1 219 ? -12.571 -11.133 -0.386 1.00 97.88 219 ASP A CA 1
ATOM 1599 C C . ASP A 1 219 ? -13.819 -10.337 0.046 1.00 97.88 219 ASP A C 1
ATOM 1601 O O . ASP A 1 219 ? -14.467 -9.712 -0.794 1.00 97.88 219 ASP A O 1
ATOM 1605 N N . PHE A 1 220 ? -14.108 -10.275 1.353 1.00 98.19 220 PHE A N 1
ATOM 1606 C CA . PHE A 1 220 ? -15.194 -9.451 1.899 1.00 98.19 220 PHE A CA 1
ATOM 1607 C C . PHE A 1 220 ? -14.983 -7.948 1.637 1.00 98.19 220 PHE A C 1
ATOM 1609 O O . PHE A 1 220 ? -15.862 -7.292 1.081 1.00 98.19 220 PHE A O 1
ATOM 1616 N N . PHE A 1 221 ? -13.805 -7.401 1.968 1.00 98.44 221 PHE A N 1
ATOM 1617 C CA . PHE A 1 221 ? -13.475 -5.994 1.708 1.00 98.44 221 PHE A CA 1
ATOM 1618 C C . PHE A 1 221 ? -13.557 -5.657 0.218 1.00 98.44 221 PHE A C 1
ATOM 1620 O O . PHE A 1 221 ? -14.040 -4.590 -0.142 1.00 98.44 221 PHE A O 1
ATOM 1627 N N . ALA A 1 222 ? -13.107 -6.561 -0.654 1.00 97.94 222 ALA A N 1
ATOM 1628 C CA . ALA A 1 222 ? -13.139 -6.346 -2.095 1.00 97.94 222 ALA A CA 1
ATOM 1629 C C . ALA A 1 222 ? -14.557 -6.328 -2.690 1.00 97.94 222 ALA A C 1
ATOM 1631 O O . ALA A 1 222 ? -14.766 -5.690 -3.722 1.00 97.94 222 ALA A O 1
ATOM 1632 N N . ALA A 1 223 ? -15.511 -7.021 -2.062 1.00 97.69 223 ALA A N 1
ATOM 1633 C CA . ALA A 1 223 ? -16.902 -7.087 -2.506 1.00 97.69 223 ALA A CA 1
ATOM 1634 C C . ALA A 1 223 ? -17.805 -6.001 -1.886 1.00 97.69 223 ALA A C 1
ATOM 1636 O O . ALA A 1 223 ? -18.863 -5.707 -2.439 1.00 97.69 223 ALA A O 1
ATOM 1637 N N . SER A 1 224 ? -17.410 -5.415 -0.752 1.00 97.94 224 SER A N 1
ATOM 1638 C CA . SER A 1 224 ? -18.224 -4.454 0.002 1.00 97.94 224 SER A CA 1
ATOM 1639 C C . SER A 1 224 ? -18.158 -3.037 -0.586 1.00 97.94 224 SER A C 1
ATOM 1641 O O . SER A 1 224 ? -17.098 -2.407 -0.621 1.00 97.94 224 SER A O 1
ATOM 1643 N N . SER A 1 225 ? -19.312 -2.496 -0.995 1.00 97.19 225 SER A N 1
ATOM 1644 C CA . SER A 1 225 ? -19.454 -1.078 -1.367 1.00 97.19 225 SER A CA 1
ATOM 1645 C C . SER A 1 225 ? -19.241 -0.142 -0.180 1.00 97.19 225 SER A C 1
ATOM 1647 O O . SER A 1 225 ? -18.678 0.939 -0.340 1.00 97.19 225 SER A O 1
ATOM 1649 N N . ASP A 1 226 ? -19.645 -0.570 1.014 1.00 97.25 226 ASP A N 1
ATOM 1650 C CA . ASP A 1 226 ? -19.577 0.246 2.229 1.00 97.25 226 ASP A CA 1
ATOM 1651 C C . ASP A 1 226 ? -18.127 0.437 2.667 1.00 97.25 226 ASP A C 1
ATOM 1653 O O . ASP A 1 226 ? -17.713 1.548 2.994 1.00 97.25 226 ASP A O 1
ATOM 1657 N N . PHE A 1 227 ? -17.299 -0.609 2.548 1.00 97.94 227 PHE A N 1
ATOM 1658 C CA . PHE A 1 227 ? -15.854 -0.471 2.719 1.00 97.94 227 PHE A CA 1
ATOM 1659 C C . PHE A 1 227 ? -15.275 0.579 1.765 1.00 97.94 227 PHE A C 1
ATOM 1661 O O . PHE A 1 227 ? -14.460 1.408 2.173 1.00 97.94 227 PHE A O 1
ATOM 1668 N N . ALA A 1 228 ? -15.685 0.561 0.496 1.00 97.75 228 ALA A N 1
ATOM 1669 C CA . ALA A 1 228 ? -15.171 1.488 -0.499 1.00 97.75 228 ALA A CA 1
ATOM 1670 C C . ALA A 1 228 ? -15.561 2.945 -0.207 1.00 97.75 228 ALA A C 1
ATOM 1672 O O . ALA A 1 228 ? -14.710 3.834 -0.315 1.00 97.75 228 ALA A O 1
ATOM 1673 N N . HIS A 1 229 ? -16.807 3.182 0.214 1.00 97.06 229 HIS A N 1
ATOM 1674 C CA . HIS A 1 229 ? -17.288 4.497 0.639 1.00 97.06 229 HIS A CA 1
ATOM 1675 C C . HIS A 1 229 ? -16.579 4.988 1.906 1.00 97.06 229 HIS A C 1
ATOM 1677 O O . HIS A 1 229 ? -16.055 6.108 1.920 1.00 97.06 229 HIS A O 1
ATOM 1683 N N . ALA A 1 230 ? -16.454 4.134 2.925 1.00 96.81 230 ALA A N 1
ATOM 1684 C CA . ALA A 1 230 ? -15.722 4.444 4.147 1.00 96.81 230 ALA A CA 1
ATOM 1685 C C . ALA A 1 230 ? -14.242 4.750 3.865 1.00 96.81 230 ALA A C 1
ATOM 1687 O O . ALA A 1 230 ? -13.691 5.724 4.388 1.00 96.81 230 ALA A O 1
ATOM 1688 N N . PHE A 1 231 ? -13.597 3.972 2.989 1.00 97.81 231 PHE A N 1
ATOM 1689 C CA . PHE A 1 231 ? -12.216 4.194 2.561 1.00 97.81 231 PHE A CA 1
ATOM 1690 C C . PHE A 1 231 ? -12.055 5.537 1.836 1.00 97.81 231 PHE A C 1
ATOM 1692 O O . PHE A 1 231 ? -11.154 6.314 2.164 1.00 97.81 231 PHE A O 1
ATOM 1699 N N . GLU A 1 232 ? -12.939 5.849 0.882 1.00 96.69 232 GLU A N 1
ATOM 1700 C CA . GLU A 1 232 ? -12.941 7.134 0.175 1.00 96.69 232 GLU A CA 1
ATOM 1701 C C . GLU A 1 232 ? -13.091 8.309 1.151 1.00 96.69 232 GLU A C 1
ATOM 1703 O O . GLU A 1 232 ? -12.291 9.254 1.113 1.00 96.69 232 GLU A O 1
ATOM 1708 N N . ALA A 1 233 ? -14.067 8.231 2.058 1.00 95.06 233 ALA A N 1
ATOM 1709 C CA . ALA A 1 233 ? -14.318 9.252 3.066 1.00 95.06 233 ALA A CA 1
ATOM 1710 C C . ALA A 1 233 ? -13.103 9.449 3.986 1.00 95.06 233 ALA A C 1
ATOM 1712 O O . ALA A 1 233 ? -12.693 10.588 4.235 1.00 95.06 233 ALA A O 1
ATOM 1713 N N . ALA A 1 234 ? -12.483 8.361 4.451 1.00 94.69 234 ALA A N 1
ATOM 1714 C CA . ALA A 1 234 ? -11.301 8.409 5.305 1.00 94.69 234 ALA A CA 1
ATOM 1715 C C . ALA A 1 234 ? -10.122 9.099 4.609 1.00 94.69 234 ALA A C 1
ATOM 1717 O O . ALA A 1 234 ? -9.518 10.021 5.168 1.00 94.69 234 ALA A O 1
ATOM 1718 N N . VAL A 1 235 ? -9.821 8.711 3.364 1.00 95.56 235 VAL A N 1
ATOM 1719 C CA . VAL A 1 235 ? -8.741 9.322 2.576 1.00 95.56 235 VAL A CA 1
ATOM 1720 C C . VAL A 1 235 ? -9.020 10.806 2.331 1.00 95.56 235 VAL A C 1
ATOM 1722 O O . VAL A 1 235 ? -8.123 11.636 2.506 1.00 95.56 235 VAL A O 1
ATOM 1725 N N . ALA A 1 236 ? -10.254 11.169 1.969 1.00 94.00 236 ALA A N 1
ATOM 1726 C CA . ALA A 1 236 ? -10.641 12.555 1.715 1.00 94.00 236 ALA A CA 1
ATOM 1727 C C . ALA A 1 236 ? -10.488 13.439 2.962 1.00 94.00 236 ALA A C 1
ATOM 1729 O O . ALA A 1 236 ? -9.921 14.532 2.875 1.00 94.00 236 ALA A O 1
ATOM 1730 N N . LYS A 1 237 ? -10.925 12.953 4.129 1.00 91.56 237 LYS A N 1
ATOM 1731 C CA . LYS A 1 237 ? -10.782 13.661 5.407 1.00 91.56 237 LYS A CA 1
ATOM 1732 C C . LYS A 1 237 ? -9.321 13.809 5.805 1.00 91.56 237 LYS A C 1
ATOM 1734 O O . LYS A 1 237 ? -8.904 14.909 6.159 1.00 91.56 237 LYS A O 1
ATOM 1739 N N . CYS A 1 238 ? -8.518 12.750 5.680 1.00 91.06 238 CYS A N 1
ATOM 1740 C CA . CYS A 1 238 ? -7.084 12.833 5.955 1.00 91.06 238 CYS A CA 1
ATOM 1741 C C . CYS A 1 238 ? -6.401 13.840 5.019 1.00 91.06 238 CYS A C 1
ATOM 1743 O O . CYS A 1 238 ? -5.492 14.555 5.434 1.00 91.06 238 CYS A O 1
ATOM 1745 N N . ALA A 1 239 ? -6.804 13.908 3.746 1.00 89.81 239 ALA A N 1
ATOM 1746 C CA . ALA A 1 239 ? -6.304 14.897 2.789 1.00 89.81 239 ALA A CA 1
ATOM 1747 C C . ALA A 1 239 ? -6.703 16.330 3.161 1.00 89.81 239 ALA A C 1
ATOM 1749 O O . ALA A 1 239 ? -5.875 17.233 3.068 1.00 89.81 239 ALA A O 1
ATOM 1750 N N . ALA A 1 240 ? -7.947 16.543 3.594 1.00 88.31 240 ALA A N 1
ATOM 1751 C CA . ALA A 1 240 ? -8.419 17.843 4.056 1.00 88.31 240 ALA A CA 1
ATOM 1752 C C . ALA A 1 240 ? -7.664 18.316 5.306 1.00 88.31 240 ALA A C 1
ATOM 1754 O O . ALA A 1 240 ? -7.175 19.440 5.304 1.00 88.31 240 ALA A O 1
ATOM 1755 N N . ALA A 1 241 ? -7.488 17.440 6.298 1.00 84.75 241 ALA A N 1
ATOM 1756 C CA . ALA A 1 241 ? -6.773 17.734 7.539 1.00 84.75 241 ALA A CA 1
ATOM 1757 C C . ALA A 1 241 ? -5.331 18.208 7.284 1.00 84.75 241 ALA A C 1
ATOM 1759 O O . ALA A 1 241 ? -4.924 19.255 7.770 1.00 84.75 241 ALA A O 1
ATOM 1760 N N . VAL A 1 242 ? -4.587 17.492 6.431 1.00 84.81 242 VAL A N 1
ATOM 1761 C CA . VAL A 1 242 ? -3.206 17.870 6.073 1.00 84.81 242 VAL A CA 1
ATOM 1762 C C . VAL A 1 242 ? -3.147 19.162 5.251 1.00 84.81 242 VAL A C 1
ATOM 1764 O O . VAL A 1 242 ? -2.177 19.906 5.343 1.00 84.81 242 VAL A O 1
ATOM 1767 N N . ARG A 1 243 ? -4.159 19.453 4.422 1.00 84.62 243 ARG A N 1
ATOM 1768 C CA . ARG A 1 243 ? -4.199 20.716 3.665 1.00 84.62 243 ARG A CA 1
ATOM 1769 C C . ARG A 1 243 ? -4.543 21.914 4.539 1.00 84.62 243 ARG A C 1
ATOM 1771 O O . ARG A 1 243 ? -3.967 22.967 4.305 1.00 84.62 243 ARG A O 1
ATOM 1778 N N . ALA A 1 244 ? -5.472 21.758 5.481 1.00 82.31 244 ALA A N 1
ATOM 1779 C CA . ALA A 1 244 ? -5.875 22.829 6.387 1.00 82.31 244 ALA A CA 1
ATOM 1780 C C . ALA A 1 244 ? -4.662 23.359 7.164 1.00 82.31 244 ALA A C 1
ATOM 1782 O O . ALA A 1 244 ? -4.410 24.560 7.142 1.00 82.31 244 ALA A O 1
ATOM 1783 N N . ASP A 1 245 ? -3.855 22.441 7.698 1.00 79.62 245 ASP A N 1
ATOM 1784 C CA . ASP A 1 245 ? -2.598 22.737 8.391 1.00 79.62 245 ASP A CA 1
ATOM 1785 C C . ASP A 1 245 ? -1.630 23.558 7.513 1.00 79.62 245 ASP A C 1
ATOM 1787 O O . ASP A 1 245 ? -1.185 24.633 7.898 1.00 79.62 245 ASP A O 1
ATOM 1791 N N . ARG A 1 246 ? -1.430 23.148 6.250 1.00 76.75 246 ARG A N 1
ATOM 1792 C CA . ARG A 1 246 ? -0.581 23.881 5.286 1.00 76.75 246 ARG A CA 1
ATOM 1793 C C . ARG A 1 246 ? -1.112 25.265 4.905 1.00 76.75 246 ARG A C 1
ATOM 1795 O O . ARG A 1 246 ? -0.338 26.138 4.530 1.00 76.75 246 ARG A O 1
ATOM 1802 N N . THR A 1 247 ? -2.431 25.465 4.890 1.00 79.00 247 THR A N 1
ATOM 1803 C CA . THR A 1 247 ? -3.018 26.758 4.491 1.00 79.00 247 THR A CA 1
ATOM 1804 C C . THR A 1 247 ? -2.951 27.815 5.585 1.00 79.00 247 THR A C 1
ATOM 1806 O O . THR A 1 247 ? -2.957 29.005 5.265 1.00 79.00 247 THR A O 1
ATOM 1809 N N . GLU A 1 248 ? -2.866 27.408 6.852 1.00 69.88 248 GLU A N 1
ATOM 1810 C CA . GLU A 1 248 ? -2.684 28.342 7.968 1.00 69.88 248 GLU A CA 1
ATOM 1811 C C . GLU A 1 248 ? -1.297 29.010 7.941 1.00 69.88 248 GLU A C 1
ATOM 1813 O O . GLU A 1 248 ? -1.152 30.143 8.399 1.00 69.88 248 GLU A O 1
ATOM 1818 N N . GLU A 1 249 ? -0.316 28.412 7.257 1.00 62.06 249 GLU A N 1
ATOM 1819 C CA . GLU A 1 249 ? 1.034 28.963 7.040 1.00 62.06 249 GLU A CA 1
ATOM 1820 C C . GLU A 1 249 ? 1.117 30.061 5.953 1.00 62.06 249 GLU A C 1
ATOM 1822 O O . GLU A 1 249 ? 2.184 30.339 5.404 1.00 62.06 249 GLU A O 1
ATOM 1827 N N . GLY A 1 250 ? -0.003 30.704 5.603 1.00 67.69 250 GLY A N 1
ATOM 1828 C CA . GLY A 1 250 ? -0.086 31.689 4.519 1.00 67.69 250 GLY A CA 1
ATOM 1829 C C . GLY A 1 250 ? 0.967 32.823 4.565 1.00 67.69 250 GLY A C 1
ATOM 1830 O O . GLY A 1 250 ? 1.580 33.101 5.594 1.00 67.69 250 GLY A O 1
ATOM 1831 N N . PRO A 1 251 ? 1.144 33.585 3.464 1.00 65.19 251 PRO A N 1
ATOM 1832 C CA . PRO A 1 251 ? 2.305 34.457 3.207 1.00 65.19 251 PRO A CA 1
ATOM 1833 C C . PRO A 1 251 ? 2.562 35.582 4.228 1.00 65.19 251 PRO A C 1
ATOM 1835 O O . PRO A 1 251 ? 3.646 36.160 4.239 1.00 65.19 251 PRO A O 1
ATOM 1838 N N . ARG A 1 252 ? 1.604 35.896 5.111 1.00 55.25 252 ARG A N 1
ATOM 1839 C CA . ARG A 1 252 ? 1.824 36.818 6.242 1.00 55.25 252 ARG A CA 1
ATOM 1840 C C . ARG A 1 252 ? 2.658 36.201 7.373 1.00 55.25 252 ARG A C 1
ATOM 1842 O O . ARG A 1 252 ? 3.205 36.950 8.174 1.00 55.25 252 ARG A O 1
ATOM 1849 N N . GLY A 1 253 ? 2.802 34.877 7.400 1.00 52.69 253 GLY A N 1
ATOM 1850 C CA . GLY A 1 253 ? 3.663 34.131 8.312 1.00 52.69 253 GLY A CA 1
ATOM 1851 C C . GLY A 1 253 ? 5.101 33.955 7.826 1.00 52.69 253 GLY A C 1
ATOM 1852 O O . GLY A 1 253 ? 5.927 33.542 8.622 1.00 52.69 253 GLY A O 1
ATOM 1853 N N . ALA A 1 254 ? 5.462 34.321 6.588 1.00 55.06 254 ALA A N 1
ATOM 1854 C CA . ALA A 1 254 ? 6.810 34.081 6.041 1.00 55.06 254 ALA A CA 1
ATOM 1855 C C . ALA A 1 254 ? 7.956 34.725 6.857 1.00 55.06 254 ALA A C 1
ATOM 1857 O O . ALA A 1 254 ? 9.082 34.241 6.826 1.00 55.06 254 ALA A O 1
ATOM 1858 N N . ALA A 1 255 ? 7.675 35.792 7.617 1.00 58.38 255 ALA A N 1
ATOM 1859 C CA . ALA A 1 255 ? 8.640 36.410 8.535 1.00 58.38 255 ALA A CA 1
ATOM 1860 C C . ALA A 1 255 ? 8.700 35.734 9.923 1.00 58.38 255 ALA A C 1
ATOM 1862 O O . ALA A 1 255 ? 9.694 35.883 10.627 1.00 58.38 255 ALA A O 1
ATOM 1863 N N . ALA A 1 256 ? 7.660 34.987 10.311 1.00 51.81 256 ALA A N 1
ATOM 1864 C CA . ALA A 1 256 ? 7.612 34.171 11.528 1.00 51.81 256 ALA A CA 1
ATOM 1865 C C . ALA A 1 256 ? 7.977 32.690 11.268 1.00 51.81 256 ALA A C 1
ATOM 1867 O O . ALA A 1 256 ? 8.399 31.999 12.186 1.00 51.81 256 ALA A O 1
ATOM 1868 N N . ALA A 1 257 ? 7.907 32.237 10.011 1.00 45.25 257 ALA A N 1
ATOM 1869 C CA . ALA A 1 257 ? 8.222 30.887 9.530 1.00 45.25 257 ALA A CA 1
ATOM 1870 C C . ALA A 1 257 ? 9.726 30.544 9.531 1.00 45.25 257 ALA A C 1
ATOM 1872 O O . ALA A 1 257 ? 10.120 29.462 9.110 1.00 45.25 257 ALA A O 1
ATOM 1873 N N . ALA A 1 258 ? 10.586 31.455 10.002 1.00 51.03 258 ALA A N 1
ATOM 1874 C CA . ALA A 1 258 ? 11.963 31.113 10.359 1.00 51.03 258 ALA A CA 1
ATOM 1875 C C . ALA A 1 258 ? 12.031 30.289 11.663 1.00 51.03 258 ALA A C 1
ATOM 1877 O O . ALA A 1 258 ? 13.045 29.643 11.923 1.00 51.03 258 ALA A O 1
ATOM 1878 N N . ALA A 1 259 ? 10.962 30.293 12.472 1.00 50.00 259 ALA A N 1
ATOM 1879 C CA . ALA A 1 259 ? 10.740 29.279 13.493 1.00 50.00 259 ALA A CA 1
ATOM 1880 C C . ALA A 1 259 ? 10.137 28.050 12.802 1.00 50.00 259 ALA A C 1
ATOM 1882 O O . ALA A 1 259 ? 9.125 28.166 12.112 1.00 50.00 259 ALA A O 1
ATOM 1883 N N . ALA A 1 260 ? 10.817 26.911 12.914 1.00 48.59 260 ALA A N 1
ATOM 1884 C CA . ALA A 1 260 ? 10.494 25.723 12.143 1.00 48.59 260 ALA A CA 1
ATOM 1885 C C . ALA A 1 260 ? 9.038 25.256 12.383 1.00 48.59 260 ALA A C 1
ATOM 1887 O O . ALA A 1 260 ? 8.506 25.439 13.476 1.00 48.59 260 ALA A O 1
ATOM 1888 N N . PRO A 1 261 ? 8.379 24.712 11.354 1.00 52.38 261 PRO A N 1
ATOM 1889 C CA . PRO A 1 261 ? 6.934 24.507 11.359 1.00 52.38 261 PRO A CA 1
ATOM 1890 C C . PRO A 1 261 ? 6.504 23.431 12.360 1.00 52.38 261 PRO A C 1
ATOM 1892 O O . PRO A 1 261 ? 7.138 22.397 12.532 1.00 52.38 261 PRO A O 1
ATOM 1895 N N . THR A 1 262 ? 5.416 23.679 13.076 1.00 52.06 262 THR A N 1
ATOM 1896 C CA . THR A 1 262 ? 4.904 22.738 14.070 1.00 52.06 262 THR A CA 1
ATOM 1897 C C . THR A 1 262 ? 3.961 21.760 13.394 1.00 52.06 262 THR A C 1
ATOM 1899 O O . THR A 1 262 ? 2.876 22.158 12.976 1.00 52.06 262 THR A O 1
ATOM 1902 N N . THR A 1 263 ? 4.327 20.479 13.327 1.00 61.66 263 THR A N 1
ATOM 1903 C CA . THR A 1 263 ? 3.397 19.440 12.867 1.00 61.66 263 THR A CA 1
ATOM 1904 C C . THR A 1 263 ? 2.256 19.299 13.876 1.00 61.66 263 THR A C 1
ATOM 1906 O O . THR A 1 263 ? 2.449 18.821 14.994 1.00 61.66 263 THR A O 1
ATOM 1909 N N . SER A 1 264 ? 1.044 19.712 13.500 1.00 76.25 264 SER A N 1
ATOM 1910 C CA . SER A 1 264 ? -0.132 19.579 14.364 1.00 76.25 264 SER A CA 1
ATOM 1911 C C . SER A 1 264 ? -0.424 18.109 14.702 1.00 76.25 264 SER A C 1
ATOM 1913 O O . SER A 1 264 ? -0.291 17.218 13.858 1.00 76.25 264 SER A O 1
ATOM 1915 N N . LEU A 1 265 ? -0.919 17.836 15.918 1.00 76.56 265 LEU A N 1
ATOM 1916 C CA . LEU A 1 265 ? -1.402 16.505 16.328 1.00 76.56 265 LEU A CA 1
ATOM 1917 C C . LEU A 1 265 ? -2.439 15.942 15.337 1.00 76.56 265 LEU A C 1
ATOM 1919 O O . LEU A 1 265 ? -2.507 14.734 15.110 1.00 76.56 265 LEU A O 1
ATOM 1923 N N . THR A 1 266 ? -3.208 16.822 14.696 1.00 79.38 266 THR A N 1
ATOM 1924 C CA . THR A 1 266 ? -4.129 16.488 13.605 1.00 79.38 266 THR A CA 1
ATOM 1925 C C . THR A 1 266 ? -3.418 15.833 12.422 1.00 79.38 266 THR A C 1
ATOM 1927 O O . THR A 1 266 ? -3.891 14.821 11.902 1.00 79.38 266 THR A O 1
ATOM 1930 N N . VAL A 1 267 ? -2.275 16.381 12.004 1.00 79.69 267 VAL A N 1
ATOM 1931 C CA . VAL A 1 267 ? -1.468 15.845 10.902 1.00 79.69 267 VAL A CA 1
ATOM 1932 C C . VAL A 1 267 ? -0.860 14.507 11.292 1.00 79.69 267 VAL A C 1
ATOM 1934 O O . VAL A 1 267 ? -0.934 13.566 10.504 1.00 79.69 267 VAL A O 1
ATOM 1937 N N . LEU A 1 268 ? -0.350 14.386 12.521 1.00 82.25 268 LEU A N 1
ATOM 1938 C CA . LEU A 1 268 ? 0.176 13.123 13.043 1.00 82.25 268 LEU A CA 1
ATOM 1939 C C . LEU A 1 268 ? -0.889 12.018 13.025 1.00 82.25 268 LEU A C 1
ATOM 1941 O O . LEU A 1 268 ? -0.653 10.931 12.500 1.00 82.25 268 LEU A O 1
ATOM 1945 N N . ARG A 1 269 ? -2.102 12.301 13.516 1.00 84.06 269 ARG A N 1
ATOM 1946 C CA . ARG A 1 269 ? -3.217 11.342 13.461 1.00 84.06 269 ARG A CA 1
ATOM 1947 C C . ARG A 1 269 ? -3.604 11.009 12.024 1.00 84.06 269 ARG A C 1
ATOM 1949 O O . ARG A 1 269 ? -3.742 9.834 11.697 1.00 84.06 269 ARG A O 1
ATOM 1956 N N . ALA A 1 270 ? -3.740 12.011 11.153 1.00 86.19 270 ALA A N 1
ATOM 1957 C CA . ALA A 1 270 ? -4.046 11.798 9.738 1.00 86.19 270 ALA A CA 1
ATOM 1958 C C . ALA A 1 270 ? -2.981 10.935 9.037 1.00 86.19 270 ALA A C 1
ATOM 1960 O O . ALA A 1 270 ? -3.318 10.134 8.162 1.00 86.19 270 ALA A O 1
ATOM 1961 N N . LEU A 1 271 ? -1.712 11.060 9.426 1.00 86.50 271 LEU A N 1
ATOM 1962 C CA . LEU A 1 271 ? -0.632 10.213 8.937 1.00 86.50 271 LEU A CA 1
ATOM 1963 C C . LEU A 1 271 ? -0.798 8.762 9.410 1.00 86.50 271 LEU A C 1
ATOM 1965 O O . LEU A 1 271 ? -0.731 7.857 8.580 1.00 86.50 271 LEU A O 1
ATOM 1969 N N . GLU A 1 272 ? -1.080 8.527 10.694 1.00 87.44 272 GLU A N 1
ATOM 1970 C CA . GLU A 1 272 ? -1.340 7.177 11.229 1.00 87.44 272 GLU A CA 1
ATOM 1971 C C . GLU A 1 272 ? -2.552 6.497 10.569 1.00 87.44 272 GLU A C 1
ATOM 1973 O O . GLU A 1 272 ? -2.514 5.303 10.245 1.00 87.44 272 GLU A O 1
ATOM 1978 N N . PHE A 1 273 ? -3.598 7.272 10.257 1.00 91.12 273 PHE A N 1
ATOM 1979 C CA . PHE A 1 273 ? -4.711 6.796 9.436 1.00 91.12 273 PHE A CA 1
ATOM 1980 C C . PHE A 1 273 ? -4.235 6.334 8.062 1.00 91.12 273 PHE A C 1
ATOM 1982 O O . PHE A 1 273 ? -4.500 5.201 7.664 1.00 91.12 273 PHE A O 1
ATOM 1989 N N . ARG A 1 274 ? -3.496 7.179 7.337 1.00 93.56 274 ARG A N 1
ATOM 1990 C CA . ARG A 1 274 ? -3.002 6.847 5.992 1.00 93.56 274 ARG A CA 1
ATOM 1991 C C . ARG A 1 274 ? -2.097 5.621 5.991 1.00 93.56 274 ARG A C 1
ATOM 1993 O O . ARG A 1 274 ? -2.244 4.783 5.106 1.00 93.56 274 ARG A O 1
ATOM 2000 N N . LYS A 1 275 ? -1.208 5.500 6.982 1.00 93.75 275 LYS A N 1
ATOM 2001 C CA . LYS A 1 275 ? -0.320 4.342 7.176 1.00 93.75 275 LYS A CA 1
ATOM 2002 C C . LYS A 1 275 ? -1.118 3.042 7.269 1.00 93.75 275 LYS A C 1
ATOM 2004 O O . LYS A 1 275 ? -0.801 2.055 6.613 1.00 93.75 275 LYS A O 1
ATOM 2009 N N . SER A 1 276 ? -2.199 3.050 8.038 1.00 96.00 276 SER A N 1
ATOM 2010 C CA . SER A 1 276 ? -3.053 1.870 8.181 1.00 96.00 276 SER A CA 1
ATOM 2011 C C . SER A 1 276 ? -3.907 1.611 6.941 1.00 96.00 276 SER A C 1
ATOM 2013 O O . SER A 1 276 ? -4.020 0.466 6.511 1.00 96.00 276 SER A O 1
ATOM 2015 N N . LEU A 1 277 ? -4.447 2.663 6.318 1.00 97.12 277 LEU A N 1
ATOM 2016 C CA . LEU A 1 277 ? -5.233 2.557 5.088 1.00 97.12 277 LEU A CA 1
ATOM 2017 C C . LEU A 1 277 ? -4.410 2.005 3.920 1.00 97.12 277 LEU A C 1
ATOM 2019 O O . LEU A 1 277 ? -4.935 1.212 3.145 1.00 97.12 277 LEU A O 1
ATOM 2023 N N . VAL A 1 278 ? -3.130 2.374 3.789 1.00 97.56 278 VAL A N 1
ATOM 2024 C CA . VAL A 1 278 ? -2.287 1.848 2.703 1.00 97.56 278 VAL A CA 1
ATOM 2025 C C . VAL A 1 278 ? -1.949 0.372 2.915 1.00 97.56 278 VAL A C 1
ATOM 2027 O O . VAL A 1 278 ? -1.913 -0.379 1.946 1.00 97.56 278 VAL A O 1
ATOM 2030 N N . ILE A 1 279 ? -1.795 -0.074 4.168 1.00 97.25 279 ILE A N 1
ATOM 2031 C CA . ILE A 1 279 ? -1.628 -1.500 4.492 1.00 97.25 279 ILE A CA 1
ATOM 2032 C C . ILE A 1 279 ? -2.900 -2.281 4.148 1.00 97.25 279 ILE A C 1
ATOM 2034 O O . ILE A 1 279 ? -2.819 -3.310 3.478 1.00 97.25 279 ILE A O 1
ATOM 2038 N N . ILE A 1 280 ? -4.075 -1.779 4.554 1.00 98.31 280 ILE A N 1
ATOM 2039 C CA . ILE A 1 280 ? -5.366 -2.387 4.195 1.00 98.31 280 ILE A CA 1
ATOM 2040 C C . ILE A 1 280 ? -5.484 -2.479 2.670 1.00 98.31 280 ILE A C 1
ATOM 2042 O O . ILE A 1 280 ? -5.787 -3.544 2.133 1.00 98.31 280 ILE A O 1
ATOM 2046 N N . LEU A 1 281 ? -5.189 -1.385 1.960 1.00 98.31 281 LEU A N 1
ATOM 2047 C CA . LEU A 1 281 ? -5.248 -1.348 0.504 1.00 98.31 281 LEU A CA 1
ATOM 2048 C C . LEU A 1 281 ? -4.292 -2.368 -0.128 1.00 98.31 281 LEU A C 1
ATOM 2050 O O . LEU A 1 281 ? -4.714 -3.084 -1.025 1.00 98.31 281 LEU A O 1
ATOM 2054 N N . ALA A 1 282 ? -3.046 -2.486 0.339 1.00 97.88 282 ALA A N 1
ATOM 2055 C CA . ALA A 1 282 ? -2.081 -3.459 -0.182 1.00 97.88 282 ALA A CA 1
ATOM 2056 C C . ALA A 1 282 ? -2.573 -4.909 -0.036 1.00 97.88 282 ALA A C 1
ATOM 2058 O O . ALA A 1 282 ? -2.455 -5.713 -0.966 1.00 97.88 282 ALA A O 1
ATOM 2059 N N . ASN A 1 283 ? -3.197 -5.225 1.100 1.00 98.25 283 ASN A N 1
ATOM 2060 C CA . ASN A 1 283 ? -3.749 -6.550 1.363 1.00 98.25 283 ASN A CA 1
ATOM 2061 C C . ASN A 1 283 ? -4.952 -6.875 0.462 1.00 98.25 283 ASN A C 1
ATOM 2063 O O . ASN A 1 283 ? -5.070 -8.000 -0.020 1.00 98.25 283 ASN A O 1
ATOM 2067 N N . VAL A 1 284 ? -5.824 -5.897 0.198 1.00 98.31 284 VAL A N 1
ATOM 2068 C CA . VAL A 1 284 ? -7.095 -6.114 -0.517 1.00 98.31 284 VAL A CA 1
ATOM 2069 C C . VAL A 1 284 ? -6.969 -5.885 -2.033 1.00 98.31 284 VAL A C 1
ATOM 2071 O O . VAL A 1 284 ? -7.674 -6.524 -2.810 1.00 98.31 284 VAL A O 1
ATOM 2074 N N . ALA A 1 285 ? -6.033 -5.046 -2.491 1.00 97.81 285 ALA A N 1
ATOM 2075 C CA . ALA A 1 285 ? -5.896 -4.551 -3.870 1.00 97.81 285 ALA A CA 1
ATOM 2076 C C . ALA A 1 285 ? -5.971 -5.616 -4.976 1.00 97.81 285 ALA A C 1
ATOM 2078 O O . ALA A 1 285 ? -6.487 -5.342 -6.057 1.00 97.81 285 ALA A O 1
ATOM 2079 N N . GLY A 1 286 ? -5.455 -6.823 -4.728 1.00 96.75 286 GLY A N 1
ATOM 2080 C CA . GLY A 1 286 ? -5.456 -7.911 -5.714 1.00 96.75 286 GLY A CA 1
ATOM 2081 C C . GLY A 1 286 ? -6.822 -8.569 -5.927 1.00 96.75 286 GLY A C 1
ATOM 2082 O O . GLY A 1 286 ? -6.997 -9.288 -6.909 1.00 96.75 286 GLY A O 1
ATOM 2083 N N . LYS A 1 287 ? -7.773 -8.344 -5.016 1.00 97.81 287 LYS A N 1
ATOM 2084 C CA . LYS A 1 287 ? -9.133 -8.898 -5.060 1.00 97.81 287 LYS A CA 1
ATOM 2085 C C . LYS A 1 287 ? -10.178 -7.885 -5.529 1.00 97.81 287 LYS A C 1
ATOM 2087 O O . LYS A 1 287 ? -11.258 -8.293 -5.939 1.00 97.81 287 LYS A O 1
ATOM 2092 N N . ILE A 1 288 ? -9.856 -6.591 -5.501 1.00 97.75 288 ILE A N 1
ATOM 2093 C CA . ILE A 1 288 ? -10.778 -5.513 -5.878 1.00 97.75 288 ILE A CA 1
ATOM 2094 C C . ILE A 1 288 ? -11.009 -5.513 -7.392 1.00 97.75 288 ILE A C 1
ATOM 2096 O O . ILE A 1 288 ? -10.055 -5.422 -8.170 1.00 97.75 288 ILE A O 1
ATOM 2100 N N . ASP A 1 289 ? -12.277 -5.538 -7.804 1.00 97.62 289 ASP A N 1
ATOM 2101 C CA . ASP A 1 289 ? -12.681 -5.220 -9.174 1.00 97.62 289 ASP A CA 1
ATOM 2102 C C . ASP A 1 289 ? -12.947 -3.712 -9.292 1.00 97.62 289 ASP A C 1
ATOM 2104 O O . ASP A 1 289 ? -13.946 -3.183 -8.806 1.00 97.62 289 ASP A O 1
ATOM 2108 N N . LEU A 1 290 ? -12.035 -2.987 -9.939 1.00 96.25 290 LEU A N 1
ATOM 2109 C CA . LEU A 1 290 ? -12.145 -1.529 -10.046 1.00 96.25 290 LEU A CA 1
ATOM 2110 C C . LEU A 1 290 ? -13.324 -1.082 -10.929 1.00 96.25 290 LEU A C 1
ATOM 2112 O O . LEU A 1 290 ? -13.691 0.092 -10.886 1.00 96.25 290 LEU A O 1
ATOM 2116 N N . GLN A 1 291 ? -13.919 -1.982 -11.722 1.00 94.75 291 GLN A N 1
ATOM 2117 C CA . GLN A 1 291 ? -15.111 -1.666 -12.515 1.00 94.75 291 GLN A CA 1
ATOM 2118 C C . GLN A 1 291 ? -16.366 -1.568 -11.644 1.00 94.75 291 GLN A C 1
ATOM 2120 O O . GLN A 1 291 ? -17.257 -0.781 -11.959 1.00 94.75 291 GLN A O 1
ATOM 2125 N N . THR A 1 292 ? -16.440 -2.339 -10.555 1.00 96.44 292 THR A N 1
ATOM 2126 C CA . THR A 1 292 ? -17.633 -2.414 -9.697 1.00 96.44 292 THR A CA 1
ATOM 2127 C C . THR A 1 292 ? -17.586 -1.416 -8.546 1.00 96.44 292 THR A C 1
ATOM 2129 O O . THR A 1 292 ? -18.609 -0.826 -8.212 1.00 96.44 292 THR A O 1
ATOM 2132 N N . VAL A 1 293 ? -16.402 -1.181 -7.973 1.00 95.62 293 VAL A N 1
ATOM 2133 C CA . VAL A 1 293 ? -16.229 -0.370 -6.755 1.00 95.62 293 VAL A CA 1
ATOM 2134 C C . VAL A 1 293 ? -16.392 1.143 -6.999 1.00 95.62 293 VAL A C 1
ATOM 2136 O O . VAL A 1 293 ? -16.656 1.914 -6.078 1.00 95.62 293 VAL A O 1
ATOM 2139 N N . GLY A 1 294 ? -16.310 1.582 -8.256 1.00 94.94 294 GLY A N 1
ATOM 2140 C CA . GLY A 1 294 ? -16.602 2.956 -8.661 1.00 94.94 294 GLY A CA 1
ATOM 2141 C C . GLY A 1 294 ? -15.392 3.898 -8.672 1.00 94.94 294 GLY A C 1
ATOM 2142 O O . GLY A 1 294 ? -14.336 3.657 -8.088 1.00 94.94 294 GLY A O 1
ATOM 2143 N N . VAL A 1 295 ? -15.550 5.021 -9.381 1.00 95.56 295 VAL A N 1
ATOM 2144 C CA . VAL A 1 295 ? -14.469 5.983 -9.680 1.00 95.56 295 VAL A CA 1
ATOM 2145 C C . VAL A 1 295 ? -13.942 6.701 -8.429 1.00 95.56 295 VAL A C 1
ATOM 2147 O O . VAL A 1 295 ? -12.764 7.066 -8.379 1.00 95.56 295 VAL A O 1
ATOM 2150 N N . GLY A 1 296 ? -14.800 6.914 -7.424 1.00 96.00 296 GLY A N 1
ATOM 2151 C CA . GLY A 1 296 ? -14.448 7.591 -6.171 1.00 96.00 296 GLY A CA 1
ATOM 2152 C C . GLY A 1 296 ? -13.355 6.848 -5.401 1.00 96.00 296 GLY A C 1
ATOM 2153 O O . GLY A 1 296 ? -12.288 7.413 -5.136 1.00 96.00 296 GLY A O 1
ATOM 2154 N N . PHE A 1 297 ? -13.549 5.544 -5.195 1.00 97.38 297 PHE A N 1
ATOM 2155 C CA . PHE A 1 297 ? -12.562 4.661 -4.579 1.00 97.38 297 PHE A CA 1
ATOM 2156 C C . PHE A 1 297 ? -11.236 4.631 -5.346 1.00 97.38 297 PHE A C 1
ATOM 2158 O O . PHE A 1 297 ? -10.182 4.827 -4.745 1.00 97.38 297 PHE A O 1
ATOM 2165 N N . VAL A 1 298 ? -11.263 4.455 -6.676 1.00 96.50 298 VAL A N 1
ATOM 2166 C CA . VAL A 1 298 ? -10.039 4.422 -7.506 1.00 96.50 298 VAL A CA 1
ATOM 2167 C C . VAL A 1 298 ? -9.226 5.706 -7.319 1.00 96.50 298 VAL A C 1
ATOM 2169 O O . VAL A 1 298 ? -8.008 5.669 -7.133 1.00 96.50 298 VAL A O 1
ATOM 2172 N N . ARG A 1 299 ? -9.900 6.861 -7.317 1.00 95.44 299 ARG A N 1
ATOM 2173 C CA . ARG A 1 299 ? -9.258 8.162 -7.114 1.00 95.44 299 ARG A CA 1
ATOM 2174 C C . ARG A 1 299 ? -8.713 8.317 -5.695 1.00 95.44 299 ARG A C 1
ATOM 2176 O O . ARG A 1 299 ? -7.635 8.887 -5.531 1.00 95.44 299 ARG A O 1
ATOM 2183 N N . ALA A 1 300 ? -9.433 7.842 -4.682 1.00 96.19 300 ALA A N 1
ATOM 2184 C CA . ALA A 1 300 ? -8.968 7.845 -3.298 1.00 96.19 300 ALA A CA 1
ATOM 2185 C C . ALA A 1 300 ? -7.727 6.956 -3.121 1.00 96.19 300 ALA A C 1
ATOM 2187 O O . ALA A 1 300 ? -6.720 7.423 -2.592 1.00 96.19 300 ALA A O 1
ATOM 2188 N N . ALA A 1 301 ? -7.754 5.730 -3.646 1.00 97.50 301 ALA A N 1
ATOM 2189 C CA . ALA A 1 301 ? -6.637 4.791 -3.609 1.00 97.50 301 ALA A CA 1
ATOM 2190 C C . ALA A 1 301 ? -5.384 5.370 -4.281 1.00 97.50 301 ALA A C 1
ATOM 2192 O O . ALA A 1 301 ? -4.317 5.394 -3.673 1.00 97.50 301 ALA A O 1
ATOM 2193 N N . LEU A 1 302 ? -5.510 5.933 -5.488 1.00 95.31 302 LEU A N 1
ATOM 2194 C CA . LEU A 1 302 ? -4.373 6.542 -6.188 1.00 95.31 302 LEU A CA 1
ATOM 2195 C C . LEU A 1 302 ? -3.837 7.797 -5.498 1.00 95.31 302 LEU A C 1
ATOM 2197 O O . LEU A 1 302 ? -2.632 8.022 -5.509 1.00 95.31 302 LEU A O 1
ATOM 2201 N N . ARG A 1 303 ? -4.695 8.603 -4.861 1.00 93.19 303 ARG A N 1
ATOM 2202 C CA . ARG A 1 303 ? -4.243 9.736 -4.036 1.00 93.19 303 ARG A CA 1
ATOM 2203 C C . ARG A 1 303 ? -3.491 9.272 -2.794 1.00 93.19 303 ARG A C 1
ATOM 2205 O O . ARG A 1 303 ? -2.499 9.895 -2.431 1.00 93.19 303 ARG A O 1
ATOM 2212 N N . LEU A 1 304 ? -3.959 8.204 -2.146 1.00 95.06 304 LEU A N 1
ATOM 2213 C CA . LEU A 1 304 ? -3.284 7.620 -0.991 1.00 95.06 304 LEU A CA 1
ATOM 2214 C C . LEU A 1 304 ? -1.920 7.046 -1.388 1.00 95.06 304 LEU A C 1
ATOM 2216 O O . LEU A 1 304 ? -0.929 7.342 -0.728 1.00 95.06 304 LEU A O 1
ATOM 2220 N N . ILE A 1 305 ? -1.864 6.291 -2.488 1.00 95.38 305 ILE A N 1
ATOM 2221 C CA . ILE A 1 305 ? -0.616 5.768 -3.054 1.00 95.38 305 ILE A CA 1
ATOM 2222 C C . ILE A 1 305 ? 0.314 6.931 -3.405 1.00 95.38 305 ILE A C 1
ATOM 2224 O O . ILE A 1 305 ? 1.431 6.981 -2.910 1.00 95.38 305 ILE A O 1
ATOM 2228 N N . GLY A 1 306 ? -0.155 7.912 -4.178 1.00 91.19 306 GLY A N 1
ATOM 2229 C CA . GLY A 1 306 ? 0.650 9.064 -4.588 1.00 91.19 306 GLY A CA 1
ATOM 2230 C C . GLY A 1 306 ? 1.180 9.906 -3.424 1.00 91.19 306 GLY A C 1
ATOM 2231 O O . GLY A 1 306 ? 2.212 10.543 -3.574 1.00 91.19 306 GLY A O 1
ATOM 2232 N N . TYR A 1 307 ? 0.522 9.890 -2.259 1.00 89.88 307 TYR A N 1
ATOM 2233 C CA . TYR A 1 307 ? 1.042 10.550 -1.060 1.00 89.88 307 TYR A CA 1
ATOM 2234 C C . TYR A 1 307 ? 2.291 9.863 -0.490 1.00 89.88 307 TYR A C 1
ATOM 2236 O O . TYR A 1 307 ? 3.210 10.549 -0.056 1.00 89.88 307 TYR A O 1
ATOM 2244 N N . PHE A 1 308 ? 2.318 8.528 -0.464 1.00 89.12 308 PHE A N 1
ATOM 2245 C CA . PHE A 1 308 ? 3.493 7.778 -0.010 1.00 89.12 308 PHE A CA 1
ATOM 2246 C C . PHE A 1 308 ? 4.560 7.683 -1.095 1.00 89.12 308 PHE A C 1
ATOM 2248 O O . PHE A 1 308 ? 5.743 7.656 -0.797 1.00 89.12 308 PHE A O 1
ATOM 2255 N N . VAL A 1 309 ? 4.159 7.671 -2.361 1.00 87.62 309 VAL A N 1
ATOM 2256 C CA . VAL A 1 309 ? 5.076 7.558 -3.496 1.00 87.62 309 VAL A CA 1
ATOM 2257 C C . VAL A 1 309 ? 5.450 8.952 -4.037 1.00 87.62 309 VAL A C 1
ATOM 2259 O O . VAL A 1 309 ? 5.551 9.158 -5.241 1.00 87.62 309 VAL A O 1
ATOM 2262 N N . ASP A 1 310 ? 5.618 9.934 -3.147 1.00 85.94 310 ASP A N 1
ATOM 2263 C CA . ASP A 1 310 ? 5.960 11.309 -3.523 1.00 85.94 310 ASP A CA 1
ATOM 2264 C C . ASP A 1 310 ? 7.423 11.434 -3.993 1.00 85.94 310 ASP A C 1
ATOM 2266 O O . ASP A 1 310 ? 8.291 10.620 -3.649 1.00 85.94 310 ASP A O 1
ATOM 2270 N N . ASP A 1 311 ? 7.706 12.476 -4.775 1.00 69.94 311 ASP A N 1
ATOM 2271 C CA . ASP A 1 311 ? 9.022 12.734 -5.370 1.00 69.94 311 ASP A CA 1
ATOM 2272 C C . ASP A 1 311 ? 10.098 12.959 -4.296 1.00 69.94 311 ASP A C 1
ATOM 2274 O O . ASP A 1 311 ? 11.214 12.447 -4.405 1.00 69.94 311 ASP A O 1
ATOM 2278 N N . GLY A 1 312 ? 9.742 13.630 -3.193 1.00 75.62 312 GLY A N 1
ATOM 2279 C CA . GLY A 1 312 ? 10.646 13.854 -2.061 1.00 75.62 312 GLY A CA 1
ATOM 2280 C C . GLY A 1 312 ? 11.075 12.556 -1.368 1.00 75.62 312 GLY A C 1
ATOM 2281 O O . GLY A 1 312 ? 12.267 12.334 -1.146 1.00 75.62 312 GLY A O 1
ATOM 2282 N N . GLN A 1 313 ? 10.126 11.655 -1.082 1.00 74.31 313 GLN A N 1
ATOM 2283 C CA . GLN A 1 313 ? 10.439 10.356 -0.468 1.00 74.31 313 GLN A CA 1
ATOM 2284 C C . GLN A 1 313 ? 11.242 9.471 -1.420 1.00 74.31 313 GLN A C 1
ATOM 2286 O O . GLN A 1 313 ? 12.235 8.864 -1.021 1.00 74.31 313 GLN A O 1
ATOM 2291 N N . THR A 1 314 ? 10.856 9.444 -2.696 1.00 69.56 314 THR A N 1
ATOM 2292 C CA . THR A 1 314 ? 11.555 8.659 -3.716 1.00 69.56 314 THR A CA 1
ATOM 2293 C C . THR A 1 314 ? 12.994 9.137 -3.909 1.00 69.56 314 THR A C 1
ATOM 2295 O O . THR A 1 314 ? 13.915 8.322 -3.961 1.00 69.56 314 THR A O 1
ATOM 2298 N N . SER A 1 315 ? 13.203 10.454 -3.941 1.00 72.94 315 SER A N 1
ATOM 2299 C CA . SER A 1 315 ? 14.532 11.064 -4.020 1.00 72.94 315 SER A CA 1
ATOM 2300 C C . SER A 1 315 ? 15.380 10.753 -2.787 1.00 72.94 315 SER A C 1
ATOM 2302 O O . SER A 1 315 ? 16.563 10.454 -2.926 1.00 72.94 315 SER A O 1
ATOM 2304 N N . SER A 1 316 ? 14.785 10.757 -1.589 1.00 77.19 316 SER A N 1
ATOM 2305 C CA . SER A 1 316 ? 15.474 10.365 -0.353 1.00 77.19 316 SER A CA 1
ATOM 2306 C C . SER A 1 316 ? 15.930 8.904 -0.391 1.00 77.19 316 SER A C 1
ATOM 2308 O O . SER A 1 316 ? 17.084 8.627 -0.071 1.00 77.19 316 SER A O 1
ATOM 2310 N N . ILE A 1 317 ? 15.070 7.986 -0.844 1.00 76.19 317 ILE A N 1
ATOM 2311 C CA . ILE A 1 317 ? 15.406 6.562 -1.003 1.00 76.19 317 ILE A CA 1
ATOM 2312 C C . ILE A 1 317 ? 16.521 6.375 -2.044 1.00 76.19 317 ILE A C 1
ATOM 2314 O O . ILE A 1 317 ? 17.468 5.625 -1.817 1.00 76.19 317 ILE A O 1
ATOM 2318 N N . ALA A 1 318 ? 16.443 7.079 -3.176 1.00 74.12 318 ALA A N 1
ATOM 2319 C CA . ALA A 1 318 ? 17.460 7.020 -4.223 1.00 74.12 318 ALA A CA 1
ATOM 2320 C C . ALA A 1 318 ? 18.820 7.568 -3.754 1.00 74.12 318 ALA A C 1
ATOM 2322 O O . ALA A 1 318 ? 19.858 6.966 -4.036 1.00 74.12 318 ALA A O 1
ATOM 2323 N N . ALA A 1 319 ? 18.821 8.690 -3.028 1.00 80.19 319 ALA A N 1
ATOM 2324 C CA . ALA A 1 319 ? 20.025 9.277 -2.447 1.00 80.19 319 ALA A CA 1
ATOM 2325 C C . ALA A 1 319 ? 20.664 8.342 -1.415 1.00 80.19 319 ALA A C 1
ATOM 2327 O O . ALA A 1 319 ? 21.887 8.213 -1.362 1.00 80.19 319 ALA A O 1
ATOM 2328 N N . GLU A 1 320 ? 19.843 7.642 -0.638 1.00 81.62 320 GLU A N 1
ATOM 2329 C CA . GLU A 1 320 ? 20.329 6.660 0.315 1.00 81.62 320 GLU A CA 1
ATOM 2330 C C . GLU A 1 320 ? 20.982 5.457 -0.372 1.00 81.62 320 GLU A C 1
ATOM 2332 O O . GLU A 1 320 ? 22.107 5.106 -0.021 1.00 81.62 320 GLU A O 1
ATOM 2337 N N . TRP A 1 321 ? 20.356 4.878 -1.404 1.00 80.88 321 TRP A N 1
ATOM 2338 C CA . TRP A 1 321 ? 20.980 3.800 -2.183 1.00 80.88 321 TRP A CA 1
ATOM 2339 C C . TRP A 1 321 ? 22.326 4.214 -2.775 1.00 80.88 321 TRP A C 1
ATOM 2341 O O . TRP A 1 321 ? 23.241 3.397 -2.859 1.00 80.88 321 TRP A O 1
ATOM 2351 N N . LEU A 1 322 ? 22.454 5.477 -3.192 1.00 82.06 322 LEU A N 1
ATOM 2352 C CA . LEU A 1 322 ? 23.724 6.021 -3.655 1.00 82.06 322 LEU A CA 1
ATOM 2353 C C . LEU A 1 322 ? 24.740 6.094 -2.506 1.00 82.06 322 LEU A C 1
ATOM 2355 O O . LEU A 1 322 ? 25.885 5.693 -2.691 1.00 82.06 322 LEU A O 1
ATOM 2359 N N . SER A 1 323 ? 24.322 6.547 -1.321 1.00 81.25 323 SER A N 1
ATOM 2360 C CA . SER A 1 323 ? 25.190 6.616 -0.139 1.00 81.25 323 SER A CA 1
ATOM 2361 C C . SER A 1 323 ? 25.685 5.237 0.318 1.00 81.25 323 SER A C 1
ATOM 2363 O O . SER A 1 323 ? 26.873 5.096 0.598 1.00 81.25 323 SER A O 1
ATOM 2365 N N . GLU A 1 324 ? 24.828 4.209 0.278 1.00 79.00 324 GLU A N 1
ATOM 2366 C CA . GLU A 1 324 ? 25.186 2.812 0.576 1.00 79.00 324 GLU A CA 1
ATOM 2367 C C . GLU A 1 324 ? 26.260 2.273 -0.384 1.00 79.00 324 GLU A C 1
ATOM 2369 O O . GLU A 1 324 ? 27.059 1.426 0.000 1.00 79.00 324 GLU A O 1
ATOM 2374 N N . CYS A 1 325 ? 26.298 2.762 -1.630 1.00 74.38 325 CYS A N 1
ATOM 2375 C CA . CYS A 1 325 ? 27.258 2.316 -2.646 1.00 74.38 325 CYS A CA 1
ATOM 2376 C C . CYS A 1 325 ? 28.583 3.098 -2.626 1.00 74.38 325 CYS A C 1
ATOM 2378 O O . CYS A 1 325 ? 29.580 2.612 -3.155 1.00 74.38 325 CYS A O 1
ATOM 2380 N N . VAL A 1 326 ? 28.592 4.313 -2.065 1.00 75.94 326 VAL A N 1
ATOM 2381 C CA . VAL A 1 326 ? 29.771 5.201 -2.019 1.00 75.94 326 VAL A CA 1
ATOM 2382 C C . VAL A 1 326 ? 30.539 5.063 -0.699 1.00 75.94 326 VAL A C 1
ATOM 2384 O O . VAL A 1 326 ? 31.741 5.334 -0.653 1.00 75.94 326 VAL A O 1
ATOM 2387 N N . ALA A 1 327 ? 29.875 4.653 0.382 1.00 64.69 327 ALA A N 1
ATOM 2388 C CA . ALA A 1 327 ? 30.492 4.563 1.698 1.00 64.69 327 ALA A CA 1
ATOM 2389 C C . ALA A 1 327 ? 31.386 3.314 1.848 1.00 64.69 327 ALA A C 1
ATOM 2391 O O . ALA A 1 327 ? 30.931 2.250 2.247 1.00 64.69 327 ALA A O 1
ATOM 2392 N N . ASP A 1 328 ? 32.690 3.491 1.617 1.00 58.69 328 ASP A N 1
ATOM 2393 C CA . ASP A 1 328 ? 33.763 2.691 2.247 1.00 58.69 328 ASP A CA 1
ATOM 2394 C C . ASP A 1 328 ? 34.097 3.220 3.666 1.00 58.69 328 ASP A C 1
ATOM 2396 O O . ASP A 1 328 ? 34.982 2.719 4.359 1.00 58.69 328 ASP A O 1
ATOM 2400 N N . ALA A 1 329 ? 33.417 4.290 4.092 1.00 53.31 329 ALA A N 1
ATOM 2401 C CA . ALA A 1 329 ? 33.632 4.955 5.366 1.00 53.31 329 ALA A CA 1
ATOM 2402 C C . ALA A 1 329 ? 32.725 4.338 6.430 1.00 53.31 329 ALA A C 1
ATOM 2404 O O . ALA A 1 329 ? 31.512 4.481 6.329 1.00 53.31 329 ALA A O 1
ATOM 2405 N N . ASP A 1 330 ? 33.340 3.696 7.427 1.00 53.91 330 ASP A N 1
ATOM 2406 C CA . ASP A 1 330 ? 32.738 3.216 8.677 1.00 53.91 330 ASP A CA 1
ATOM 2407 C C . ASP A 1 330 ? 31.902 4.350 9.305 1.00 53.91 330 ASP A C 1
ATOM 2409 O O . ASP A 1 330 ? 32.471 5.274 9.903 1.00 53.91 330 ASP A O 1
ATOM 2413 N N . PRO A 1 331 ? 30.574 4.393 9.078 1.00 58.19 331 PRO A N 1
ATOM 2414 C CA . PRO A 1 331 ? 29.772 5.476 9.607 1.00 58.19 331 PRO A CA 1
ATOM 2415 C C . PRO A 1 331 ? 29.681 5.262 11.115 1.00 58.19 331 PRO A C 1
ATOM 2417 O O . PRO A 1 331 ? 29.449 4.141 11.565 1.00 58.19 331 PRO A O 1
ATOM 2420 N N . ASP A 1 332 ? 29.854 6.330 11.898 1.00 61.53 332 ASP A N 1
ATOM 2421 C CA . ASP A 1 332 ? 29.695 6.273 13.352 1.00 61.53 332 ASP A CA 1
ATOM 2422 C C . ASP A 1 332 ? 28.389 5.514 13.687 1.00 61.53 332 ASP A C 1
ATOM 2424 O O . ASP A 1 332 ? 27.305 5.958 13.275 1.00 61.53 332 ASP A O 1
ATOM 2428 N N . PRO A 1 333 ? 28.461 4.357 14.378 1.00 61.19 333 PRO A N 1
ATOM 2429 C CA . PRO A 1 333 ? 27.329 3.446 14.547 1.00 61.19 333 PRO A CA 1
ATOM 2430 C C . PRO A 1 333 ? 26.137 4.116 15.238 1.00 61.19 333 PRO A C 1
ATOM 2432 O O . PRO A 1 333 ? 24.992 3.699 15.051 1.00 61.19 333 PRO A O 1
ATOM 2435 N N . VAL A 1 334 ? 26.381 5.188 15.997 1.00 52.94 334 VAL A N 1
ATOM 2436 C CA . VAL A 1 334 ? 25.328 5.965 16.650 1.00 52.94 334 VAL A CA 1
ATOM 2437 C C . VAL A 1 334 ? 24.537 6.777 15.624 1.00 52.94 334 VAL A C 1
ATOM 2439 O O . VAL A 1 334 ? 23.311 6.674 15.590 1.00 52.94 334 VAL A O 1
ATOM 2442 N N . VAL A 1 335 ? 25.207 7.518 14.736 1.00 53.97 335 VAL A N 1
ATOM 2443 C CA . VAL A 1 335 ? 24.544 8.326 13.694 1.00 53.97 335 VAL A CA 1
ATOM 2444 C C . VAL A 1 335 ? 23.849 7.425 12.672 1.00 53.97 335 VAL A C 1
ATOM 2446 O O . VAL A 1 335 ? 22.715 7.705 12.277 1.00 53.97 335 VAL A O 1
ATOM 2449 N N . ALA A 1 336 ? 24.474 6.297 12.320 1.00 52.03 336 ALA A N 1
ATOM 2450 C CA . ALA A 1 336 ? 23.868 5.288 11.460 1.00 52.03 336 ALA A CA 1
ATOM 2451 C C . ALA A 1 336 ? 22.567 4.732 12.067 1.00 52.03 336 ALA A C 1
ATOM 2453 O O . ALA A 1 336 ? 21.570 4.619 11.360 1.00 52.03 336 ALA A O 1
ATOM 2454 N N . SER A 1 337 ? 22.526 4.461 13.378 1.00 41.69 337 SER A N 1
ATOM 2455 C CA . SER A 1 337 ? 21.328 3.909 14.031 1.00 41.69 337 SER A CA 1
ATOM 2456 C C . SER A 1 337 ? 20.117 4.858 14.018 1.00 41.69 337 SER A C 1
ATOM 2458 O O . SER A 1 337 ? 19.002 4.414 13.738 1.00 41.69 337 SER A O 1
ATOM 2460 N N . PHE A 1 338 ? 20.314 6.164 14.243 1.00 36.31 338 PHE A N 1
ATOM 2461 C CA . PHE A 1 338 ? 19.217 7.144 14.253 1.00 36.31 338 PHE A CA 1
ATOM 2462 C C . PHE A 1 338 ? 18.675 7.441 12.851 1.00 36.31 338 PHE A C 1
ATOM 2464 O O . PHE A 1 338 ? 17.459 7.516 12.664 1.00 36.31 338 PHE A O 1
ATOM 2471 N N . VAL A 1 339 ? 19.556 7.555 11.850 1.00 49.06 339 VAL A N 1
ATOM 2472 C CA . VAL A 1 339 ? 19.141 7.714 10.445 1.00 49.06 339 VAL A CA 1
ATOM 2473 C C . VAL A 1 339 ? 18.415 6.455 9.957 1.00 49.06 339 VAL A C 1
ATOM 2475 O O . VAL A 1 339 ? 17.387 6.561 9.288 1.00 49.06 339 VAL A O 1
ATOM 2478 N N . HIS A 1 340 ? 18.876 5.269 10.367 1.00 41.16 340 HIS A N 1
ATOM 2479 C CA . HIS A 1 340 ? 18.276 3.993 9.984 1.00 41.16 340 HIS A CA 1
ATOM 2480 C C . HIS A 1 340 ? 16.846 3.829 10.522 1.00 41.16 340 HIS A C 1
ATOM 2482 O O . HIS A 1 340 ? 15.941 3.539 9.743 1.00 41.16 340 HIS A O 1
ATOM 2488 N N . VAL A 1 341 ? 16.595 4.097 11.812 1.00 34.41 341 VAL A N 1
ATOM 2489 C CA . VAL A 1 341 ? 15.236 4.009 12.395 1.00 34.41 341 VAL A CA 1
ATOM 2490 C C . VAL A 1 341 ? 14.275 5.012 11.739 1.00 34.41 341 VAL A C 1
ATOM 2492 O O . VAL A 1 341 ? 13.125 4.672 11.466 1.00 34.41 341 VAL A O 1
ATOM 2495 N N . ARG A 1 342 ? 14.751 6.223 11.409 1.00 43.38 342 ARG A N 1
ATOM 2496 C CA . ARG A 1 342 ? 13.953 7.264 10.735 1.00 43.38 342 ARG A CA 1
ATOM 2497 C C . ARG A 1 342 ? 13.630 6.908 9.281 1.00 43.38 342 ARG A C 1
ATOM 2499 O O . ARG A 1 342 ? 12.560 7.246 8.798 1.00 43.38 342 ARG A O 1
ATOM 2506 N N . ALA A 1 343 ? 14.511 6.211 8.573 1.00 52.81 343 ALA A N 1
ATOM 2507 C CA . ALA A 1 343 ? 14.249 5.801 7.196 1.00 52.81 343 ALA A CA 1
ATOM 2508 C C . ALA A 1 343 ? 13.389 4.521 7.103 1.00 52.81 343 ALA A C 1
ATOM 2510 O O . ALA A 1 343 ? 12.640 4.349 6.139 1.00 52.81 343 ALA A O 1
ATOM 2511 N N . MET A 1 344 ? 13.445 3.639 8.107 1.00 51.38 344 MET A N 1
ATOM 2512 C CA . MET A 1 344 ? 12.753 2.342 8.108 1.00 51.38 344 MET A CA 1
ATOM 2513 C C . MET A 1 344 ? 11.220 2.449 8.041 1.00 51.38 344 MET A C 1
ATOM 2515 O O . MET A 1 344 ? 10.596 1.698 7.287 1.00 51.38 344 MET A O 1
ATOM 2519 N N . ASP A 1 345 ? 10.607 3.394 8.761 1.00 67.00 345 ASP A N 1
ATOM 2520 C CA . ASP A 1 345 ? 9.143 3.513 8.802 1.00 67.00 345 ASP A CA 1
ATOM 2521 C C . ASP A 1 345 ? 8.569 4.015 7.472 1.00 67.00 345 ASP A C 1
ATOM 2523 O O . ASP A 1 345 ? 7.631 3.422 6.942 1.00 67.00 345 ASP A O 1
ATOM 2527 N N . GLY A 1 346 ? 9.149 5.067 6.881 1.00 77.44 346 GLY A N 1
ATOM 2528 C CA . GLY A 1 346 ? 8.698 5.593 5.586 1.00 77.44 346 GLY A CA 1
ATOM 2529 C C . GLY A 1 346 ? 8.816 4.557 4.465 1.00 77.44 346 GLY A C 1
ATOM 2530 O O . GLY A 1 346 ? 7.901 4.405 3.653 1.00 77.44 346 GLY A O 1
ATOM 2531 N N . ARG A 1 347 ? 9.901 3.771 4.475 1.00 83.62 347 ARG A N 1
ATOM 2532 C CA . ARG A 1 347 ? 10.157 2.727 3.476 1.00 83.62 347 ARG A CA 1
ATOM 2533 C C . ARG A 1 347 ? 9.099 1.633 3.454 1.00 83.62 347 ARG A C 1
ATOM 2535 O O . ARG A 1 347 ? 8.701 1.198 2.375 1.00 83.62 347 ARG A O 1
ATOM 2542 N N . ALA A 1 348 ? 8.642 1.189 4.622 1.00 87.81 348 ALA A N 1
ATOM 2543 C CA . ALA A 1 348 ? 7.634 0.139 4.702 1.00 87.81 348 ALA A CA 1
ATOM 2544 C C . ALA A 1 348 ? 6.318 0.581 4.039 1.00 87.81 348 ALA A C 1
ATOM 2546 O O . ALA A 1 348 ? 5.764 -0.140 3.209 1.00 87.81 348 ALA A O 1
ATOM 2547 N N . TYR A 1 349 ? 5.845 1.795 4.338 1.00 90.19 349 TYR A N 1
ATOM 2548 C CA . TYR A 1 349 ? 4.604 2.318 3.752 1.00 90.19 349 TYR A CA 1
ATOM 2549 C C . TYR A 1 349 ? 4.743 2.643 2.265 1.00 90.19 349 TYR A C 1
ATOM 2551 O O . TYR A 1 349 ? 3.799 2.420 1.507 1.00 90.19 349 TYR A O 1
ATOM 2559 N N . TYR A 1 350 ? 5.921 3.098 1.836 1.00 91.44 350 TYR A N 1
ATOM 2560 C CA . TYR A 1 350 ? 6.245 3.268 0.424 1.00 91.44 350 TYR A CA 1
ATOM 2561 C C . TYR A 1 350 ? 6.111 1.939 -0.339 1.00 91.44 350 TYR A C 1
ATOM 2563 O O . TYR A 1 350 ? 5.454 1.867 -1.379 1.00 91.44 350 TYR A O 1
ATOM 2571 N N . LEU A 1 351 ? 6.671 0.855 0.208 1.00 92.06 351 LEU A N 1
ATOM 2572 C CA . LEU A 1 351 ? 6.562 -0.475 -0.385 1.00 92.06 351 LEU A CA 1
ATOM 2573 C C . LEU A 1 351 ? 5.113 -0.976 -0.408 1.00 92.06 351 LEU A C 1
ATOM 2575 O O . LEU A 1 351 ? 4.678 -1.506 -1.427 1.00 92.06 351 LEU A O 1
ATOM 2579 N N . HIS A 1 352 ? 4.348 -0.778 0.670 1.00 95.19 352 HIS A N 1
ATOM 2580 C CA . HIS A 1 352 ? 2.921 -1.111 0.682 1.00 95.19 352 HIS A CA 1
ATOM 2581 C C . HIS A 1 352 ? 2.139 -0.332 -0.383 1.00 95.19 352 HIS A C 1
ATOM 2583 O O . HIS A 1 352 ? 1.268 -0.902 -1.038 1.00 95.19 352 HIS A O 1
ATOM 2589 N N . ALA A 1 353 ? 2.468 0.942 -0.610 1.00 95.88 353 ALA A N 1
ATOM 2590 C CA . ALA A 1 353 ? 1.850 1.745 -1.660 1.00 95.88 353 ALA A CA 1
ATOM 2591 C C . ALA A 1 353 ? 2.171 1.206 -3.065 1.00 95.88 353 ALA A C 1
ATOM 2593 O O . ALA A 1 353 ? 1.274 1.112 -3.907 1.00 95.88 353 ALA A O 1
ATOM 2594 N N . LEU A 1 354 ? 3.422 0.804 -3.314 1.00 95.50 354 LEU A N 1
ATOM 2595 C CA . LEU A 1 354 ? 3.809 0.167 -4.574 1.00 95.50 354 LEU A CA 1
ATOM 2596 C C . LEU A 1 354 ? 3.179 -1.218 -4.762 1.00 95.50 354 LEU A C 1
ATOM 2598 O O . LEU A 1 354 ? 2.721 -1.514 -5.862 1.00 95.50 354 LEU A O 1
ATOM 2602 N N . ASP A 1 355 ? 3.121 -2.052 -3.722 1.00 96.38 355 ASP A N 1
ATOM 2603 C CA . ASP A 1 355 ? 2.472 -3.370 -3.779 1.00 96.38 355 ASP A CA 1
ATOM 2604 C C . ASP A 1 355 ? 0.969 -3.222 -4.066 1.00 96.38 355 ASP A C 1
ATOM 2606 O O . ASP A 1 355 ? 0.430 -3.881 -4.957 1.00 96.38 355 ASP A O 1
ATOM 2610 N N . ALA A 1 356 ? 0.302 -2.271 -3.403 1.00 97.50 356 ALA A N 1
ATOM 2611 C CA . ALA A 1 356 ? -1.080 -1.911 -3.702 1.00 97.50 356 ALA A CA 1
ATOM 2612 C C . ALA A 1 356 ? -1.255 -1.512 -5.177 1.00 97.50 356 ALA A C 1
ATOM 2614 O O . ALA A 1 356 ? -2.107 -2.070 -5.872 1.00 97.50 356 ALA A O 1
ATOM 2615 N N . ALA A 1 357 ? -0.421 -0.598 -5.683 1.00 97.00 357 ALA A N 1
ATOM 2616 C CA . ALA A 1 357 ? -0.456 -0.166 -7.079 1.00 97.00 357 ALA A CA 1
ATOM 2617 C C . ALA A 1 357 ? -0.209 -1.325 -8.059 1.00 97.00 357 ALA A C 1
ATOM 2619 O O . ALA A 1 357 ? -0.904 -1.458 -9.072 1.00 97.00 357 ALA A O 1
ATOM 2620 N N . ALA A 1 358 ? 0.761 -2.188 -7.759 1.00 9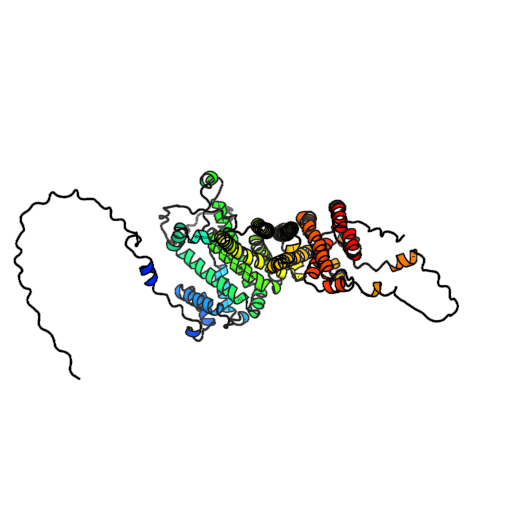6.25 358 ALA A N 1
ATOM 2621 C CA . ALA A 1 358 ? 1.094 -3.349 -8.568 1.00 96.25 358 ALA A CA 1
ATOM 2622 C C . ALA A 1 358 ? -0.106 -4.295 -8.665 1.00 96.25 358 ALA A C 1
ATOM 2624 O O . ALA A 1 358 ? -0.559 -4.599 -9.767 1.00 96.25 358 ALA A O 1
ATOM 2625 N N . ARG A 1 359 ? -0.689 -4.682 -7.526 1.00 96.75 359 ARG A N 1
ATOM 2626 C CA . ARG A 1 359 ? -1.849 -5.582 -7.458 1.00 96.75 359 ARG A CA 1
ATOM 2627 C C . ARG A 1 359 ? -3.089 -5.001 -8.125 1.00 96.75 359 ARG A C 1
ATOM 2629 O O . ARG A 1 359 ? -3.729 -5.706 -8.906 1.00 96.75 359 ARG A O 1
ATOM 2636 N N . MET A 1 360 ? -3.380 -3.717 -7.897 1.00 96.25 360 MET A N 1
ATOM 2637 C CA . MET A 1 360 ? -4.490 -3.021 -8.557 1.00 96.25 360 MET A CA 1
ATOM 2638 C C . MET A 1 360 ? -4.347 -3.049 -10.080 1.00 96.25 360 MET A C 1
ATOM 2640 O O . MET A 1 360 ? -5.343 -3.144 -10.786 1.00 96.25 360 MET A O 1
ATOM 2644 N N . THR A 1 361 ? -3.122 -2.997 -10.603 1.00 95.38 361 THR A N 1
ATOM 2645 C CA . THR A 1 361 ? -2.862 -2.910 -12.047 1.00 95.38 361 THR A CA 1
ATOM 2646 C C . THR A 1 361 ? -2.586 -4.266 -12.720 1.00 95.38 361 THR A C 1
ATOM 2648 O O . THR A 1 361 ? -2.459 -4.329 -13.946 1.00 95.38 361 THR A O 1
ATOM 2651 N N . THR A 1 362 ? -2.552 -5.371 -11.967 1.00 93.19 362 THR A N 1
ATOM 2652 C CA . THR A 1 362 ? -2.287 -6.725 -12.495 1.00 93.19 362 THR A CA 1
ATOM 2653 C C . THR A 1 362 ? -3.403 -7.245 -13.408 1.00 93.19 362 THR A C 1
ATOM 2655 O O . THR A 1 362 ? -3.125 -7.854 -14.445 1.00 93.19 362 THR A O 1
ATOM 2658 N N . SER A 1 363 ? -4.672 -6.988 -13.077 1.00 94.31 363 SER A N 1
ATOM 2659 C CA . SER A 1 363 ? -5.818 -7.403 -13.902 1.00 94.31 363 SER A CA 1
ATOM 2660 C C . SER A 1 363 ? -6.010 -6.468 -15.098 1.00 94.31 363 SER A C 1
ATOM 2662 O O . SER A 1 363 ? -5.988 -5.247 -14.949 1.00 94.31 363 SER A O 1
ATOM 2664 N N . SER A 1 364 ? -6.249 -7.020 -16.294 1.00 91.06 364 SER A N 1
ATOM 2665 C CA . SER A 1 364 ? -6.548 -6.210 -17.485 1.00 91.06 364 SER A CA 1
ATOM 2666 C C . SER A 1 364 ? -7.813 -5.375 -17.317 1.00 91.06 364 SER A C 1
ATOM 2668 O O . SER A 1 364 ? -7.814 -4.212 -17.707 1.00 91.06 364 SER A O 1
ATOM 2670 N N . ARG A 1 365 ? -8.846 -5.928 -16.668 1.00 92.81 365 ARG A N 1
ATOM 2671 C CA . ARG A 1 365 ? -10.089 -5.202 -16.364 1.00 92.81 365 ARG A CA 1
ATOM 2672 C C . ARG A 1 365 ? -9.837 -4.008 -15.453 1.00 92.81 365 ARG A C 1
ATOM 2674 O O . ARG A 1 365 ? -10.362 -2.926 -15.704 1.00 92.81 365 ARG A O 1
ATOM 2681 N N . ASN A 1 366 ? -8.982 -4.187 -14.445 1.00 95.00 366 ASN A N 1
ATOM 2682 C CA . ASN A 1 366 ? -8.623 -3.109 -13.530 1.00 95.00 366 ASN A CA 1
ATOM 2683 C C . ASN A 1 366 ? -7.783 -2.036 -14.221 1.00 95.00 366 ASN A C 1
ATOM 2685 O O . ASN A 1 366 ? -7.997 -0.856 -13.967 1.00 95.00 366 ASN A O 1
ATOM 2689 N N . ARG A 1 367 ? -6.871 -2.415 -15.126 1.00 92.50 367 ARG A N 1
ATOM 2690 C CA . ARG A 1 367 ? -6.134 -1.446 -15.952 1.00 92.50 367 ARG A CA 1
ATOM 2691 C C . ARG A 1 367 ? -7.081 -0.574 -16.767 1.00 92.50 367 ARG A C 1
ATOM 2693 O O . ARG A 1 367 ? -6.937 0.641 -16.753 1.00 92.50 367 ARG A O 1
ATOM 2700 N N . GLU A 1 368 ? -8.064 -1.175 -17.430 1.00 89.12 368 GLU A N 1
ATOM 2701 C CA . GLU A 1 368 ? -9.064 -0.429 -18.201 1.00 89.12 368 GLU A CA 1
ATOM 2702 C C . GLU A 1 368 ? -9.911 0.485 -17.323 1.00 89.12 368 GLU A C 1
ATOM 2704 O O . GLU A 1 368 ? -10.103 1.651 -17.659 1.00 89.12 368 GLU A O 1
ATOM 2709 N N . ALA A 1 369 ? -10.372 -0.020 -16.178 1.00 91.81 369 ALA A N 1
ATOM 2710 C CA . ALA A 1 369 ? -11.143 0.761 -15.219 1.00 91.81 369 ALA A CA 1
ATOM 2711 C C . ALA A 1 369 ? -10.346 1.958 -14.690 1.00 91.81 369 ALA A C 1
ATOM 2713 O O . ALA A 1 369 ? -10.856 3.071 -14.650 1.00 91.81 369 ALA A O 1
ATOM 2714 N N . LEU A 1 370 ? -9.079 1.742 -14.333 1.00 92.88 370 LEU A N 1
ATOM 2715 C CA . LEU A 1 370 ? -8.171 2.766 -13.823 1.00 92.88 370 LEU A CA 1
ATOM 2716 C C . LEU A 1 370 ? -7.936 3.869 -14.859 1.00 92.88 370 LEU A C 1
ATOM 2718 O O . LEU A 1 370 ? -8.006 5.048 -14.527 1.00 92.88 370 LEU A O 1
ATOM 2722 N N . VAL A 1 371 ? -7.746 3.488 -16.121 1.00 88.69 371 VAL A N 1
ATOM 2723 C CA . VAL A 1 371 ? -7.614 4.412 -17.253 1.00 88.69 371 VAL A CA 1
ATOM 2724 C C . VAL A 1 371 ? -8.900 5.184 -17.535 1.00 88.69 371 VAL A C 1
ATOM 2726 O O . VAL A 1 371 ? -8.851 6.379 -17.812 1.00 88.69 371 VAL A O 1
ATOM 2729 N N . ALA A 1 372 ? -10.053 4.521 -17.469 1.00 89.38 372 ALA A N 1
ATOM 2730 C CA . ALA A 1 372 ? -11.343 5.156 -17.715 1.00 89.38 372 ALA A CA 1
ATOM 2731 C C . ALA A 1 372 ? -11.742 6.116 -16.581 1.00 89.38 372 ALA A C 1
ATOM 2733 O O . ALA A 1 372 ? -12.349 7.157 -16.821 1.00 89.38 372 ALA A O 1
ATOM 2734 N N . ALA A 1 373 ? -11.400 5.768 -15.341 1.00 88.75 373 ALA A N 1
ATOM 2735 C CA . ALA A 1 373 ? -11.781 6.505 -14.143 1.00 88.75 373 ALA A CA 1
ATOM 2736 C C . ALA A 1 373 ? -10.914 7.750 -13.895 1.00 88.75 373 ALA A C 1
ATOM 2738 O O . ALA A 1 373 ? -11.352 8.692 -13.220 1.00 88.75 373 ALA A O 1
ATOM 2739 N N . VAL A 1 374 ? -9.666 7.745 -14.374 1.00 90.56 374 VAL A N 1
ATOM 2740 C CA . VAL A 1 374 ? -8.632 8.656 -13.885 1.00 90.56 374 VAL A CA 1
ATOM 2741 C C . VAL A 1 374 ? -7.803 9.250 -15.023 1.00 90.56 374 VAL A C 1
ATOM 2743 O O . VAL A 1 374 ? -7.269 8.545 -15.872 1.00 90.56 374 VAL A O 1
ATOM 2746 N N . GLY A 1 375 ? -7.681 10.581 -15.017 1.00 90.31 375 GLY A N 1
ATOM 2747 C CA . GLY A 1 375 ? -6.885 11.319 -15.993 1.00 90.31 375 GLY A CA 1
ATOM 2748 C C . GLY A 1 375 ? -5.370 11.120 -15.828 1.00 90.31 375 GLY A C 1
ATOM 2749 O O . GLY A 1 375 ? -4.900 10.706 -14.762 1.00 90.31 375 GLY A O 1
ATOM 2750 N N . PRO A 1 376 ? -4.586 11.477 -16.860 1.00 90.69 376 PRO A N 1
ATOM 2751 C CA . PRO A 1 376 ? -3.137 11.271 -16.892 1.00 90.69 376 PRO A CA 1
ATOM 2752 C C . PRO A 1 376 ? -2.400 11.964 -15.734 1.00 90.69 376 PRO A C 1
ATOM 2754 O O . PRO A 1 376 ? -1.403 11.441 -15.239 1.00 90.69 376 PRO A O 1
ATOM 2757 N N . ASP A 1 377 ? -2.917 13.095 -15.249 1.00 90.38 377 ASP A N 1
ATOM 2758 C CA . ASP A 1 377 ? -2.301 13.883 -14.175 1.00 90.38 377 ASP A CA 1
ATOM 2759 C C . ASP A 1 377 ? -2.283 13.169 -12.822 1.00 90.38 377 ASP A C 1
ATOM 2761 O O . ASP A 1 377 ? -1.405 13.417 -12.003 1.00 90.38 377 ASP A O 1
ATOM 2765 N N . VAL A 1 378 ? -3.234 12.269 -12.577 1.00 90.62 378 VAL A N 1
ATOM 2766 C CA . VAL A 1 378 ? -3.307 11.515 -11.317 1.00 90.62 378 VAL A CA 1
ATOM 2767 C C . VAL A 1 378 ? -2.448 10.249 -11.384 1.00 90.62 378 VAL A C 1
ATOM 2769 O O . VAL A 1 378 ? -1.958 9.792 -10.356 1.00 90.62 378 VAL A O 1
ATOM 2772 N N . LEU A 1 379 ? -2.232 9.695 -12.581 1.00 92.50 379 LEU A N 1
ATOM 2773 C CA . LEU A 1 379 ? -1.339 8.549 -12.795 1.00 92.50 379 LEU A CA 1
ATOM 2774 C C . LEU A 1 379 ? 0.134 8.958 -12.833 1.00 92.50 379 LEU A C 1
ATOM 2776 O O . LEU A 1 379 ? 1.010 8.156 -12.507 1.00 92.50 379 LEU A O 1
ATOM 2780 N N . TRP A 1 380 ? 0.412 10.201 -13.231 1.00 92.81 380 TRP A N 1
ATOM 2781 C CA . TRP A 1 380 ? 1.773 10.682 -13.414 1.00 92.81 380 TRP A CA 1
ATOM 2782 C C . TRP A 1 380 ? 2.649 10.612 -12.155 1.00 92.81 380 TRP A C 1
ATOM 2784 O O . TRP A 1 380 ? 3.757 10.105 -12.292 1.00 92.81 380 TRP A O 1
ATOM 2794 N N . PRO A 1 381 ? 2.214 11.036 -10.950 1.00 90.75 381 PRO A N 1
ATOM 2795 C CA . PRO A 1 381 ? 3.049 10.952 -9.749 1.00 90.75 381 PRO A CA 1
ATOM 2796 C C . PRO A 1 381 ? 3.564 9.534 -9.485 1.00 90.75 381 PRO A C 1
ATOM 2798 O O . PRO A 1 381 ? 4.749 9.337 -9.243 1.00 90.75 381 PRO A O 1
ATOM 2801 N N . LEU A 1 382 ? 2.695 8.531 -9.645 1.00 93.75 382 LEU A N 1
ATOM 2802 C CA . LEU A 1 382 ? 3.064 7.127 -9.487 1.00 93.75 382 LEU A CA 1
ATOM 2803 C C . LEU A 1 382 ? 4.088 6.681 -10.543 1.00 93.75 382 LEU A C 1
ATOM 2805 O O . LEU A 1 382 ? 5.069 6.018 -10.211 1.00 93.75 382 LEU A O 1
ATOM 2809 N N . ALA A 1 383 ? 3.884 7.051 -11.811 1.00 94.25 383 ALA A N 1
ATOM 2810 C CA . ALA A 1 383 ? 4.817 6.721 -12.888 1.00 94.25 383 ALA A CA 1
ATOM 2811 C C . ALA A 1 383 ? 6.176 7.423 -12.721 1.00 94.25 383 ALA A C 1
ATOM 2813 O O . ALA A 1 383 ? 7.216 6.794 -12.912 1.00 94.25 383 ALA A O 1
ATOM 2814 N N . ALA A 1 384 ? 6.166 8.698 -12.327 1.00 91.81 384 ALA A N 1
ATOM 2815 C CA . ALA A 1 384 ? 7.357 9.503 -12.078 1.00 91.81 384 ALA A CA 1
ATOM 2816 C C . ALA A 1 384 ? 8.180 8.936 -10.922 1.00 91.81 384 ALA A C 1
ATOM 2818 O O . ALA A 1 384 ? 9.392 8.800 -11.040 1.00 91.81 384 ALA A O 1
ATOM 2819 N N . ALA A 1 385 ? 7.532 8.518 -9.840 1.00 91.06 385 ALA A N 1
ATOM 2820 C CA . ALA A 1 385 ? 8.244 7.918 -8.730 1.00 91.06 385 ALA A CA 1
ATOM 2821 C C . ALA A 1 385 ? 8.780 6.515 -9.050 1.00 91.06 385 ALA A C 1
ATOM 2823 O O . ALA A 1 385 ? 9.917 6.198 -8.709 1.00 91.06 385 ALA A O 1
ATOM 2824 N N . CYS A 1 386 ? 8.036 5.691 -9.799 1.00 94.75 386 CYS A N 1
ATOM 2825 C CA . CYS A 1 386 ? 8.596 4.440 -10.313 1.00 94.75 386 CYS A CA 1
ATOM 2826 C C . CYS A 1 386 ? 9.821 4.715 -11.208 1.00 94.75 386 CYS A C 1
ATOM 2828 O O . CYS A 1 386 ? 10.840 4.049 -11.060 1.00 94.75 386 CYS A O 1
ATOM 2830 N N . SER A 1 387 ? 9.756 5.722 -12.089 1.00 93.62 387 SER A N 1
ATOM 2831 C CA . SER A 1 387 ? 10.884 6.173 -12.921 1.00 93.62 387 SER A CA 1
ATOM 2832 C C . SER A 1 387 ? 12.090 6.595 -12.072 1.00 93.62 387 SER A C 1
ATOM 2834 O O . SER A 1 387 ? 13.200 6.108 -12.295 1.00 93.62 387 SER A O 1
ATOM 2836 N N . ALA A 1 388 ? 11.869 7.423 -11.049 1.00 90.69 388 ALA A N 1
ATOM 2837 C CA . ALA A 1 388 ? 12.909 7.898 -10.146 1.00 90.69 388 ALA A CA 1
ATOM 2838 C C . ALA A 1 388 ? 13.558 6.760 -9.340 1.00 90.69 388 ALA A C 1
ATOM 2840 O O . ALA A 1 388 ? 14.777 6.765 -9.179 1.00 90.69 388 ALA A O 1
ATOM 2841 N N . LEU A 1 389 ? 12.807 5.734 -8.918 1.00 92.31 389 LEU A N 1
ATOM 2842 C CA . LEU A 1 389 ? 13.393 4.530 -8.315 1.00 92.31 389 LEU A CA 1
ATOM 2843 C C . LEU A 1 389 ? 14.278 3.759 -9.290 1.00 92.31 389 LEU A C 1
ATOM 2845 O O . LEU A 1 389 ? 15.379 3.352 -8.927 1.00 92.31 389 LEU A O 1
ATOM 2849 N N . LEU A 1 390 ? 13.819 3.540 -10.526 1.00 94.44 390 LEU A N 1
ATOM 2850 C CA . LEU A 1 390 ? 14.631 2.840 -11.523 1.00 94.44 390 LEU A CA 1
ATOM 2851 C C . LEU A 1 390 ? 15.920 3.626 -11.811 1.00 94.44 390 LEU A C 1
ATOM 2853 O O . LEU A 1 390 ? 17.003 3.039 -11.862 1.00 94.44 390 LEU A O 1
ATOM 2857 N N . ALA A 1 391 ? 15.822 4.951 -11.938 1.00 92.00 391 ALA A N 1
ATOM 2858 C CA . ALA A 1 391 ? 16.964 5.834 -12.150 1.00 92.00 391 ALA A CA 1
ATOM 2859 C C . ALA A 1 391 ? 17.917 5.854 -10.945 1.00 92.00 391 ALA A C 1
ATOM 2861 O O . ALA A 1 391 ? 19.127 5.729 -11.125 1.00 92.00 391 ALA A O 1
ATOM 2862 N N . GLY A 1 392 ? 17.387 5.935 -9.723 1.00 90.12 392 GLY A N 1
ATOM 2863 C CA . GLY A 1 392 ? 18.158 5.859 -8.483 1.00 90.12 392 GLY A CA 1
ATOM 2864 C C . GLY A 1 392 ? 18.887 4.527 -8.341 1.00 90.12 392 GLY A C 1
ATOM 2865 O O . GLY A 1 392 ? 20.069 4.496 -8.003 1.00 90.12 392 GLY A O 1
ATOM 2866 N N . HIS A 1 393 ? 18.228 3.416 -8.690 1.00 92.50 393 HIS A N 1
ATOM 2867 C CA . HIS A 1 393 ? 18.885 2.116 -8.751 1.00 92.50 393 HIS A CA 1
ATOM 2868 C C . HIS A 1 393 ? 20.024 2.120 -9.774 1.00 92.50 393 HIS A C 1
ATOM 2870 O O . HIS A 1 393 ? 21.114 1.658 -9.459 1.00 92.50 393 HIS A O 1
ATOM 2876 N N . GLN A 1 394 ? 19.815 2.642 -10.977 1.00 92.38 394 GLN A N 1
ATOM 2877 C CA . GLN A 1 394 ? 20.866 2.671 -11.994 1.00 92.38 394 GLN A CA 1
ATOM 2878 C C . GLN A 1 394 ? 22.054 3.550 -11.584 1.00 92.38 394 GLN A C 1
ATOM 2880 O O . GLN A 1 394 ? 23.200 3.131 -11.727 1.00 92.38 394 GLN A O 1
ATOM 2885 N N . ALA A 1 395 ? 21.800 4.714 -10.982 1.00 89.69 395 ALA A N 1
ATOM 2886 C CA . ALA A 1 395 ? 22.847 5.583 -10.452 1.00 89.69 395 ALA A CA 1
ATOM 2887 C C . ALA A 1 395 ? 23.669 4.890 -9.354 1.00 89.69 395 ALA A C 1
ATOM 2889 O O . ALA A 1 395 ? 24.896 4.925 -9.380 1.00 89.69 395 ALA A O 1
ATOM 2890 N N . ALA A 1 396 ? 23.001 4.211 -8.420 1.00 87.56 396 ALA A N 1
ATOM 2891 C CA . ALA A 1 396 ? 23.673 3.510 -7.335 1.00 87.56 396 ALA A CA 1
ATOM 2892 C C . ALA A 1 396 ? 24.451 2.273 -7.822 1.00 87.56 396 ALA A C 1
ATOM 2894 O O . ALA A 1 396 ? 25.530 2.000 -7.313 1.00 87.56 396 ALA A O 1
ATOM 2895 N N . VAL A 1 397 ? 23.966 1.546 -8.840 1.00 88.62 397 VAL A N 1
ATOM 2896 C CA . VAL A 1 397 ? 24.779 0.504 -9.498 1.00 88.62 397 VAL A CA 1
ATOM 2897 C C . VAL A 1 397 ? 26.025 1.123 -10.129 1.00 88.62 397 VAL A C 1
ATOM 2899 O O . VAL A 1 397 ? 27.121 0.634 -9.891 1.00 88.62 397 VAL A O 1
ATOM 2902 N N . ALA A 1 398 ? 25.866 2.185 -10.922 1.00 88.62 398 ALA A N 1
ATOM 2903 C CA . ALA A 1 398 ? 26.978 2.805 -11.639 1.00 88.62 398 ALA A CA 1
ATOM 2904 C C . ALA A 1 398 ? 28.057 3.370 -10.697 1.00 88.62 398 ALA A C 1
ATOM 2906 O O . ALA A 1 398 ? 29.226 3.428 -11.071 1.00 88.62 398 ALA A O 1
ATOM 2907 N N . ALA A 1 399 ? 27.667 3.778 -9.486 1.00 87.88 399 ALA A N 1
ATOM 2908 C CA . ALA A 1 399 ? 28.578 4.250 -8.449 1.00 87.88 399 ALA A CA 1
ATOM 2909 C C . ALA A 1 399 ? 29.278 3.117 -7.678 1.00 87.88 399 ALA A C 1
ATOM 2911 O O . ALA A 1 399 ? 30.372 3.332 -7.156 1.00 87.88 399 ALA A O 1
ATOM 2912 N N . ALA A 1 400 ? 28.672 1.929 -7.589 1.00 86.81 400 ALA A N 1
ATOM 2913 C CA . ALA A 1 400 ? 29.233 0.816 -6.833 1.00 86.81 400 ALA A CA 1
ATOM 2914 C C . ALA A 1 400 ? 30.504 0.263 -7.514 1.00 86.81 400 ALA A C 1
ATOM 2916 O O . ALA A 1 400 ? 30.555 0.140 -8.737 1.00 86.81 400 ALA A O 1
ATOM 2917 N N . PRO A 1 401 ? 31.542 -0.153 -6.771 1.00 85.75 401 PRO A N 1
ATOM 2918 C CA . PRO A 1 401 ? 32.680 -0.859 -7.353 1.00 85.75 401 PRO A CA 1
ATOM 2919 C C . PRO A 1 401 ? 32.254 -2.229 -7.909 1.00 85.75 401 PRO A C 1
ATOM 2921 O O . PRO A 1 401 ? 31.384 -2.907 -7.355 1.00 85.75 401 PRO A O 1
ATOM 2924 N N . ALA A 1 402 ? 32.890 -2.690 -8.996 1.00 80.12 402 ALA A N 1
ATOM 2925 C CA . ALA A 1 402 ? 32.560 -3.950 -9.690 1.00 80.12 402 ALA A CA 1
ATOM 2926 C C . ALA A 1 402 ? 32.456 -5.176 -8.752 1.00 80.12 402 ALA A C 1
ATOM 2928 O O . ALA A 1 402 ? 31.642 -6.071 -8.977 1.00 80.12 402 ALA A O 1
ATOM 2929 N N . ALA A 1 403 ? 33.239 -5.193 -7.668 1.00 75.12 403 ALA A N 1
ATOM 2930 C CA . ALA A 1 403 ? 33.230 -6.257 -6.665 1.00 75.12 403 ALA A CA 1
ATOM 2931 C C . ALA A 1 403 ? 31.955 -6.290 -5.794 1.00 75.12 403 ALA A C 1
ATOM 2933 O O . ALA A 1 403 ? 31.538 -7.369 -5.380 1.00 75.12 403 ALA A O 1
ATOM 2934 N N . GLN A 1 404 ? 31.311 -5.144 -5.544 1.00 73.25 404 GLN A N 1
ATOM 2935 C CA . GLN A 1 404 ? 30.124 -5.026 -4.680 1.00 73.25 404 GLN A CA 1
ATOM 2936 C C . GLN A 1 404 ? 28.795 -5.171 -5.436 1.00 73.25 404 GLN A C 1
ATOM 2938 O O . GLN A 1 404 ? 27.748 -5.352 -4.820 1.00 73.25 404 GLN A O 1
ATOM 2943 N N . HIS A 1 405 ? 28.821 -5.200 -6.772 1.00 71.06 405 HIS A N 1
ATOM 2944 C CA . HIS A 1 405 ? 27.619 -5.355 -7.602 1.00 71.06 405 HIS A CA 1
ATOM 2945 C C . HIS A 1 405 ? 26.818 -6.638 -7.323 1.00 71.06 405 HIS A C 1
ATOM 2947 O O . HIS A 1 405 ? 25.639 -6.710 -7.664 1.00 71.06 405 HIS A O 1
ATOM 2953 N N . ARG A 1 406 ? 27.440 -7.661 -6.720 1.00 64.00 406 ARG A N 1
ATOM 2954 C CA . ARG A 1 406 ? 26.786 -8.940 -6.395 1.00 64.00 406 ARG A CA 1
ATOM 2955 C C . ARG A 1 406 ? 25.849 -8.866 -5.189 1.00 64.00 406 ARG A C 1
ATOM 2957 O O . ARG A 1 406 ? 25.055 -9.781 -5.006 1.00 64.00 406 ARG A O 1
ATOM 2964 N N . HIS A 1 407 ? 25.919 -7.796 -4.400 1.00 60.56 407 HIS A N 1
ATOM 2965 C CA . HIS A 1 407 ? 25.109 -7.612 -3.199 1.00 60.56 407 HIS A CA 1
ATOM 2966 C C . HIS A 1 407 ? 24.195 -6.395 -3.324 1.00 60.56 407 HIS A C 1
ATOM 2968 O O . HIS A 1 407 ? 24.062 -5.611 -2.389 1.00 60.56 407 HIS A O 1
ATOM 2974 N N . ALA A 1 408 ? 23.522 -6.234 -4.469 1.00 64.88 408 ALA A N 1
ATOM 2975 C CA . ALA A 1 408 ? 22.285 -5.465 -4.433 1.00 64.88 408 ALA A CA 1
ATOM 2976 C C . ALA A 1 408 ? 21.374 -6.153 -3.405 1.00 64.88 408 ALA A C 1
ATOM 2978 O O . ALA A 1 408 ? 21.016 -7.316 -3.592 1.00 64.88 408 ALA A O 1
ATOM 2979 N N . GLY A 1 409 ? 21.074 -5.477 -2.293 1.00 80.06 409 GLY A N 1
ATOM 2980 C CA . GLY A 1 409 ? 20.251 -6.062 -1.238 1.00 80.06 409 GLY A CA 1
ATOM 2981 C C . GLY A 1 409 ? 18.936 -6.578 -1.822 1.00 80.06 409 GLY A C 1
ATOM 2982 O O . GLY A 1 409 ? 18.327 -5.904 -2.656 1.00 80.06 409 GLY A O 1
ATOM 2983 N N . GLU A 1 410 ? 18.489 -7.761 -1.393 1.00 84.81 410 GLU A N 1
ATOM 2984 C CA . GLU A 1 410 ? 17.241 -8.391 -1.862 1.00 84.81 410 GLU A CA 1
ATOM 2985 C C . GLU A 1 410 ? 16.054 -7.418 -1.802 1.00 84.81 410 GLU A C 1
ATOM 2987 O O . GLU A 1 410 ? 15.221 -7.366 -2.708 1.00 84.81 410 GLU A O 1
ATOM 2992 N N . GLN A 1 411 ? 16.042 -6.557 -0.780 1.00 84.75 411 GLN A N 1
ATOM 2993 C CA . GLN A 1 411 ? 15.072 -5.478 -0.636 1.00 84.75 411 GLN A CA 1
ATOM 2994 C C . GLN A 1 411 ? 15.094 -4.510 -1.827 1.00 84.75 411 GLN A C 1
ATOM 2996 O O . GLN A 1 411 ? 14.049 -4.235 -2.403 1.00 84.75 411 GLN A O 1
ATOM 3001 N N . ARG A 1 412 ? 16.259 -4.025 -2.266 1.00 87.94 412 ARG A N 1
ATOM 3002 C CA . ARG A 1 412 ? 16.355 -3.088 -3.397 1.00 87.94 412 ARG A CA 1
ATOM 3003 C C . ARG A 1 412 ? 15.878 -3.719 -4.706 1.00 87.94 412 ARG A C 1
ATOM 3005 O O . ARG A 1 412 ? 15.211 -3.049 -5.491 1.00 87.94 412 ARG A O 1
ATOM 3012 N N . LEU A 1 413 ? 16.170 -5.001 -4.935 1.00 90.19 413 LEU A N 1
ATOM 3013 C CA . LEU A 1 413 ? 15.662 -5.721 -6.109 1.00 90.19 413 LEU A CA 1
ATOM 3014 C C . LEU A 1 413 ? 14.138 -5.869 -6.075 1.00 90.19 413 LEU A C 1
ATOM 3016 O O . LEU A 1 413 ? 13.487 -5.624 -7.088 1.00 90.19 413 LEU A O 1
ATOM 3020 N N . MET A 1 414 ? 13.560 -6.174 -4.911 1.00 90.75 414 MET A N 1
ATOM 3021 C CA . MET A 1 414 ? 12.106 -6.212 -4.730 1.00 90.75 414 MET A CA 1
ATOM 3022 C C . MET A 1 414 ? 11.455 -4.859 -5.070 1.00 90.75 414 MET A C 1
ATOM 3024 O O . MET A 1 414 ? 10.416 -4.818 -5.725 1.00 90.75 414 MET A O 1
ATOM 3028 N N . TRP A 1 415 ? 12.075 -3.740 -4.685 1.00 91.88 415 TRP A N 1
ATOM 3029 C CA . TRP A 1 415 ? 11.557 -2.400 -4.988 1.00 91.88 415 TRP A CA 1
ATOM 3030 C C . TRP A 1 415 ? 11.578 -2.098 -6.484 1.00 91.88 415 TRP A C 1
ATOM 3032 O O . TRP A 1 415 ? 10.579 -1.645 -7.042 1.00 91.88 415 TRP A O 1
ATOM 3042 N N . VAL A 1 416 ? 12.696 -2.402 -7.148 1.00 93.62 416 VAL A N 1
ATOM 3043 C CA . VAL A 1 416 ? 12.829 -2.265 -8.603 1.00 93.62 416 VAL A CA 1
ATOM 3044 C C . VAL A 1 416 ? 11.816 -3.155 -9.325 1.00 93.62 416 VAL A C 1
ATOM 3046 O O . VAL A 1 416 ? 11.175 -2.706 -10.273 1.00 93.62 416 VAL A O 1
ATOM 3049 N N . GLN A 1 417 ? 11.610 -4.386 -8.851 1.00 94.31 417 GLN A N 1
ATOM 3050 C CA . GLN A 1 417 ? 10.609 -5.303 -9.391 1.00 94.31 417 GLN A CA 1
ATOM 3051 C C . GLN A 1 417 ? 9.192 -4.734 -9.298 1.00 94.31 417 GLN A C 1
ATOM 3053 O O . GLN A 1 417 ? 8.446 -4.802 -10.279 1.00 94.31 417 GLN A O 1
ATOM 3058 N N . MET A 1 418 ? 8.821 -4.161 -8.151 1.00 94.56 418 MET A N 1
ATOM 3059 C CA . MET A 1 418 ? 7.507 -3.543 -7.965 1.00 94.56 418 MET A CA 1
ATOM 3060 C C . MET A 1 418 ? 7.339 -2.298 -8.837 1.00 94.56 418 MET A C 1
ATOM 3062 O O . MET A 1 418 ? 6.339 -2.188 -9.545 1.00 94.56 418 MET A O 1
ATOM 3066 N N . ALA A 1 419 ? 8.335 -1.408 -8.871 1.00 95.38 419 ALA A N 1
ATOM 3067 C CA . ALA A 1 419 ? 8.317 -0.221 -9.725 1.00 95.38 419 ALA A CA 1
ATOM 3068 C C . ALA A 1 419 ? 8.160 -0.595 -11.208 1.00 95.38 419 ALA A C 1
ATOM 3070 O O . ALA A 1 419 ? 7.342 -0.016 -11.926 1.00 95.38 419 ALA A O 1
ATOM 3071 N N . LEU A 1 420 ? 8.892 -1.615 -11.661 1.00 95.88 420 LEU A N 1
ATOM 3072 C CA . LEU A 1 420 ? 8.837 -2.090 -13.036 1.00 95.88 420 LEU A CA 1
ATOM 3073 C C . LEU A 1 420 ? 7.508 -2.783 -13.366 1.00 95.88 420 LEU A C 1
ATOM 3075 O O . LEU A 1 420 ? 6.977 -2.600 -14.460 1.00 95.88 420 LEU A O 1
ATOM 3079 N N . LEU A 1 421 ? 6.942 -3.551 -12.428 1.00 95.00 421 LEU A N 1
ATOM 3080 C CA . LEU A 1 421 ? 5.601 -4.128 -12.558 1.00 95.00 421 LEU A CA 1
ATOM 3081 C C . LEU A 1 421 ? 4.552 -3.025 -12.741 1.00 95.00 421 LEU A C 1
ATOM 3083 O O . LEU A 1 421 ? 3.807 -3.062 -13.721 1.00 95.00 421 LEU A O 1
ATOM 3087 N N . VAL A 1 422 ? 4.548 -2.018 -11.864 1.00 95.62 422 VAL A N 1
ATOM 3088 C CA . VAL A 1 422 ? 3.629 -0.874 -11.941 1.00 95.62 422 VAL A CA 1
ATOM 3089 C C . VAL A 1 422 ? 3.789 -0.135 -13.270 1.00 95.62 422 VAL A C 1
ATOM 3091 O O . VAL A 1 422 ? 2.806 0.030 -13.990 1.00 95.62 422 VAL A O 1
ATOM 3094 N N . LEU A 1 423 ? 5.014 0.239 -13.652 1.00 95.38 423 LEU A N 1
ATOM 3095 C CA . LEU A 1 423 ? 5.293 0.909 -14.929 1.00 95.38 423 LEU A CA 1
ATOM 3096 C C . LEU A 1 423 ? 4.832 0.083 -16.130 1.00 95.38 423 LEU A C 1
ATOM 3098 O O . LEU A 1 423 ? 4.187 0.623 -17.028 1.00 95.38 423 LEU A O 1
ATOM 3102 N N . SER A 1 424 ? 5.113 -1.222 -16.140 1.00 94.38 424 SER A N 1
ATOM 3103 C CA . SER A 1 424 ? 4.707 -2.110 -17.232 1.00 94.38 424 SER A CA 1
ATOM 3104 C C . SER A 1 424 ? 3.191 -2.193 -17.370 1.00 94.38 424 SER A C 1
ATOM 3106 O O . SER A 1 424 ? 2.662 -2.130 -18.482 1.00 94.38 424 SER A O 1
ATOM 3108 N N . ASN A 1 425 ? 2.475 -2.250 -16.247 1.00 94.06 425 ASN A N 1
ATOM 3109 C CA . ASN A 1 425 ? 1.027 -2.300 -16.244 1.00 94.06 425 ASN A CA 1
ATOM 3110 C C . ASN A 1 425 ? 0.418 -0.954 -16.653 1.00 94.06 425 ASN A C 1
ATOM 3112 O O . ASN A 1 425 ? -0.520 -0.946 -17.445 1.00 94.06 425 ASN A O 1
ATOM 3116 N N . LEU A 1 426 ? 0.951 0.175 -16.174 1.00 92.88 426 LEU A N 1
ATOM 3117 C CA . LEU A 1 426 ? 0.489 1.514 -16.558 1.00 92.88 426 LEU A CA 1
ATOM 3118 C C . LEU A 1 426 ? 0.740 1.792 -18.046 1.00 92.88 426 LEU A C 1
ATOM 3120 O O . LEU A 1 426 ? -0.165 2.239 -18.750 1.00 92.88 426 LEU A O 1
ATOM 3124 N N . ALA A 1 427 ? 1.931 1.463 -18.551 1.00 91.69 427 ALA A N 1
ATOM 3125 C CA . ALA A 1 427 ? 2.247 1.565 -19.973 1.00 91.69 427 ALA A CA 1
ATOM 3126 C C . ALA A 1 427 ? 1.341 0.645 -20.806 1.00 91.69 427 ALA A C 1
ATOM 3128 O O . ALA A 1 427 ? 0.823 1.052 -21.846 1.00 91.69 427 ALA A O 1
ATOM 3129 N N . SER A 1 428 ? 1.078 -0.577 -20.326 1.00 89.88 428 SER A N 1
ATOM 3130 C CA . SER A 1 428 ? 0.167 -1.506 -20.994 1.00 89.88 428 SER A CA 1
ATOM 3131 C C . SER A 1 428 ? -1.273 -1.007 -20.974 1.00 89.88 428 SER A C 1
ATOM 3133 O O . SER A 1 428 ? -1.988 -1.270 -21.930 1.00 89.88 428 SER A O 1
ATOM 3135 N N . ALA A 1 429 ? -1.711 -0.313 -19.923 1.00 86.69 429 ALA A N 1
ATOM 3136 C CA . ALA A 1 429 ? -3.044 0.279 -19.840 1.00 86.69 429 ALA A CA 1
ATOM 3137 C C . ALA A 1 429 ? -3.199 1.458 -20.815 1.00 86.69 429 ALA A C 1
ATOM 3139 O O . ALA A 1 429 ? -4.251 1.640 -21.421 1.00 86.69 429 ALA A O 1
ATOM 3140 N N . ALA A 1 430 ? -2.114 2.206 -21.031 1.00 85.19 430 ALA A N 1
ATOM 3141 C CA . ALA A 1 430 ? -2.008 3.231 -22.065 1.00 85.19 430 ALA A CA 1
ATOM 3142 C C . ALA A 1 430 ? -1.859 2.672 -23.488 1.00 85.19 430 ALA A C 1
ATOM 3144 O O . ALA A 1 430 ? -1.698 3.442 -24.434 1.00 85.19 430 ALA A O 1
ATOM 3145 N N . THR A 1 431 ? -1.929 1.349 -23.656 1.00 80.69 431 THR A N 1
ATOM 3146 C CA . THR A 1 431 ? -1.774 0.671 -24.940 1.00 80.69 431 THR A CA 1
ATOM 3147 C C . THR A 1 431 ? -3.009 -0.209 -25.211 1.00 80.69 431 THR A C 1
ATOM 3149 O O . THR A 1 431 ? -3.410 -0.995 -24.359 1.00 80.69 431 THR A O 1
ATOM 3152 N N . PRO A 1 432 ? -3.661 -0.109 -26.376 1.00 64.06 432 PRO A N 1
ATOM 3153 C CA . PRO A 1 432 ? -4.920 -0.810 -26.656 1.00 64.06 432 PRO A CA 1
ATOM 3154 C C . PRO A 1 432 ? -4.820 -2.342 -26.602 1.00 64.06 432 PRO A C 1
ATOM 3156 O O . PRO A 1 432 ? -3.857 -2.938 -27.092 1.00 64.06 432 PRO A O 1
ATOM 3159 N N . GLN A 1 433 ? -5.876 -2.996 -26.093 1.00 57.28 433 GLN A N 1
ATOM 3160 C CA . GLN A 1 433 ? -5.941 -4.450 -25.867 1.00 57.28 433 GLN A CA 1
ATOM 3161 C C . GLN A 1 433 ? -5.689 -5.319 -27.110 1.00 57.28 433 GLN A C 1
ATOM 3163 O O . GLN A 1 433 ? -5.150 -6.418 -26.972 1.00 57.28 433 GLN A O 1
ATOM 3168 N N . ALA A 1 434 ? -6.027 -4.852 -28.317 1.00 52.12 434 ALA A N 1
ATOM 3169 C CA . ALA A 1 434 ? -5.765 -5.600 -29.551 1.00 52.12 434 ALA A CA 1
ATOM 3170 C C . ALA A 1 434 ? -4.259 -5.864 -29.766 1.00 52.12 434 ALA A C 1
ATOM 3172 O O . ALA A 1 434 ? -3.883 -6.908 -30.295 1.00 52.12 434 ALA A O 1
ATOM 3173 N N . LEU A 1 435 ? -3.394 -4.962 -29.280 1.00 51.59 435 LEU A N 1
ATOM 3174 C CA . LEU A 1 435 ? -1.940 -5.142 -29.294 1.00 51.59 435 LEU A CA 1
ATOM 3175 C C . LEU A 1 435 ? -1.478 -6.080 -28.176 1.00 51.59 435 LEU A C 1
ATOM 3177 O O . LEU A 1 435 ? -0.594 -6.901 -28.392 1.00 51.59 435 LEU A O 1
ATOM 3181 N N . VAL A 1 436 ? -2.098 -5.996 -26.997 1.00 52.81 436 VAL A N 1
ATOM 3182 C CA . VAL A 1 436 ? -1.759 -6.828 -25.829 1.00 52.81 436 VAL A CA 1
ATOM 3183 C C . VAL A 1 436 ? -2.129 -8.299 -26.057 1.00 52.81 436 VAL A C 1
ATOM 3185 O O . VAL A 1 436 ? -1.377 -9.187 -25.671 1.00 52.81 436 VAL A O 1
ATOM 3188 N N . ALA A 1 437 ? -3.253 -8.582 -26.723 1.00 49.84 437 ALA A N 1
ATOM 3189 C CA . ALA A 1 437 ? -3.694 -9.948 -27.016 1.00 49.84 437 ALA A CA 1
ATOM 3190 C C . ALA A 1 437 ? -2.810 -10.658 -28.060 1.00 49.84 437 ALA A C 1
ATOM 3192 O O . ALA A 1 437 ? -2.579 -11.862 -27.946 1.00 49.84 437 ALA A O 1
ATOM 3193 N N . ALA A 1 438 ? -2.288 -9.916 -29.042 1.00 49.25 438 ALA A N 1
ATOM 3194 C CA . ALA A 1 438 ? -1.295 -10.412 -29.996 1.00 49.25 438 ALA A CA 1
ATOM 3195 C C . ALA A 1 438 ? 0.120 -10.486 -29.387 1.00 49.25 438 ALA A C 1
ATOM 3197 O O . ALA A 1 438 ? 0.907 -11.341 -29.777 1.00 49.25 438 ALA A O 1
ATOM 3198 N N . ARG A 1 439 ? 0.412 -9.651 -28.380 1.00 49.44 439 ARG A N 1
ATOM 3199 C CA . ARG A 1 439 ? 1.612 -9.699 -27.530 1.00 49.44 439 ARG A CA 1
ATOM 3200 C C . ARG A 1 439 ? 1.394 -10.500 -26.238 1.00 49.44 439 ARG A C 1
ATOM 3202 O O . ARG A 1 439 ? 2.007 -10.165 -25.225 1.00 49.44 439 ARG A O 1
ATOM 3209 N N . LYS A 1 440 ? 0.537 -11.539 -26.214 1.00 46.62 440 LYS A N 1
ATOM 3210 C CA . LYS A 1 440 ? 0.528 -12.482 -25.076 1.00 46.62 440 LYS A CA 1
ATOM 3211 C C . LYS A 1 440 ? 1.970 -12.919 -24.880 1.00 46.62 440 LYS A C 1
ATOM 3213 O O . LYS A 1 440 ? 2.498 -13.533 -25.804 1.00 46.62 440 LYS A O 1
ATOM 3218 N N . TYR A 1 441 ? 2.556 -12.518 -23.745 1.00 45.19 441 TYR A N 1
ATOM 3219 C CA . TYR A 1 441 ? 3.949 -12.710 -23.339 1.00 45.19 441 TYR A CA 1
ATOM 3220 C C . TYR A 1 441 ? 4.457 -14.004 -23.965 1.00 45.19 441 TYR A C 1
ATOM 3222 O O . TYR A 1 441 ? 4.154 -15.097 -23.489 1.00 45.19 441 TYR A O 1
ATOM 3230 N N . THR A 1 442 ? 5.077 -13.891 -25.136 1.00 42.66 442 THR A N 1
ATOM 3231 C CA . THR A 1 442 ? 5.725 -15.034 -25.750 1.00 42.66 442 THR A CA 1
ATOM 3232 C C . THR A 1 442 ? 7.092 -14.926 -25.123 1.00 42.66 442 THR A C 1
ATOM 3234 O O . THR A 1 442 ? 7.820 -14.016 -25.525 1.00 42.66 442 THR A O 1
ATOM 3237 N N . PRO A 1 443 ? 7.393 -15.709 -24.065 1.00 48.94 443 PRO A N 1
ATOM 3238 C CA . PRO A 1 443 ? 8.715 -15.663 -23.460 1.00 48.94 443 PRO A CA 1
ATOM 3239 C C . PRO A 1 443 ? 9.733 -15.754 -24.590 1.00 48.94 443 PRO A C 1
ATOM 3241 O O . PRO A 1 443 ? 9.473 -16.463 -25.574 1.00 48.94 443 PRO A O 1
ATOM 3244 N N . LEU A 1 444 ? 10.840 -15.016 -24.485 1.00 46.94 444 LEU A N 1
ATOM 3245 C CA .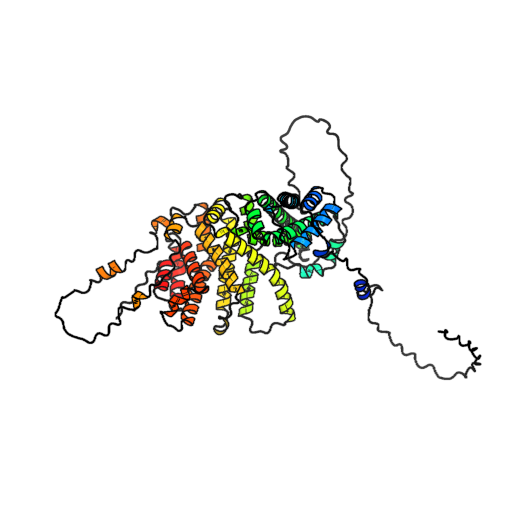 LEU A 1 444 ? 11.927 -15.052 -25.461 1.00 46.94 444 LEU A CA 1
ATOM 3246 C C . LEU A 1 444 ? 12.572 -16.446 -25.414 1.00 46.94 444 LEU A C 1
ATOM 3248 O O . LEU A 1 444 ? 13.672 -16.647 -24.916 1.00 46.94 444 LEU A O 1
ATOM 3252 N N . ARG A 1 445 ? 11.870 -17.464 -25.921 1.00 43.97 445 ARG A N 1
ATOM 3253 C CA . ARG A 1 445 ? 12.366 -18.827 -26.029 1.00 43.97 445 ARG A CA 1
ATOM 3254 C C . ARG A 1 445 ? 13.335 -18.850 -27.189 1.00 43.97 445 ARG A C 1
ATOM 3256 O O . ARG A 1 445 ? 12.958 -19.041 -28.347 1.00 43.97 445 ARG A O 1
ATOM 3263 N N . ILE A 1 446 ? 14.602 -18.645 -26.861 1.00 45.00 446 ILE A N 1
ATOM 3264 C CA . ILE A 1 446 ? 15.709 -18.920 -27.764 1.00 45.00 446 ILE A CA 1
ATOM 3265 C C . ILE A 1 446 ? 15.691 -20.442 -27.977 1.00 45.00 446 ILE A C 1
ATOM 3267 O O . ILE A 1 446 ? 16.008 -21.217 -27.085 1.00 45.00 446 ILE A O 1
ATOM 3271 N N . SER A 1 447 ? 15.228 -20.914 -29.133 1.00 39.75 447 SER A N 1
ATOM 3272 C CA . SER A 1 447 ? 15.310 -22.347 -29.432 1.00 39.75 447 SER A CA 1
ATOM 3273 C C . SER A 1 447 ? 16.797 -22.739 -29.538 1.00 39.75 447 SER A C 1
ATOM 3275 O O . SER A 1 447 ? 17.510 -22.133 -30.344 1.00 39.75 447 SER A O 1
ATOM 3277 N N . PRO A 1 448 ? 17.281 -23.719 -28.749 1.00 44.66 448 PRO A N 1
ATOM 3278 C CA . PRO A 1 448 ? 18.682 -24.150 -28.767 1.00 44.66 448 PRO A CA 1
ATOM 3279 C C . PRO A 1 448 ? 19.096 -24.837 -30.083 1.00 44.66 448 PRO A C 1
ATOM 3281 O O . PRO A 1 448 ? 20.288 -24.997 -30.349 1.00 44.66 448 PRO A O 1
ATOM 3284 N N . ASP A 1 449 ? 18.141 -25.193 -30.948 1.00 44.94 449 ASP A N 1
ATOM 3285 C CA . ASP A 1 449 ? 18.383 -26.043 -32.121 1.00 44.94 449 ASP A CA 1
ATOM 3286 C C . ASP A 1 449 ? 19.096 -25.334 -33.284 1.00 44.94 449 ASP A C 1
ATOM 3288 O O . ASP A 1 449 ? 19.565 -25.988 -34.214 1.00 44.94 449 ASP A O 1
ATOM 3292 N N . ALA A 1 450 ? 19.249 -24.006 -33.239 1.00 46.31 450 ALA A N 1
ATOM 3293 C CA . ALA A 1 450 ? 19.954 -23.266 -34.290 1.00 46.31 450 ALA A CA 1
ATOM 3294 C C . ALA A 1 450 ? 21.489 -23.425 -34.240 1.00 46.31 450 ALA A C 1
ATOM 3296 O O . ALA A 1 450 ? 22.161 -23.146 -35.231 1.00 46.31 450 ALA A O 1
ATOM 3297 N N . ALA A 1 451 ? 22.055 -23.884 -33.116 1.00 42.47 451 ALA A N 1
ATOM 3298 C CA . ALA A 1 451 ? 23.503 -24.044 -32.953 1.00 42.47 451 ALA A CA 1
ATOM 3299 C C . ALA A 1 451 ? 24.016 -25.468 -33.262 1.00 42.47 451 ALA A C 1
ATOM 3301 O O . ALA A 1 451 ? 25.223 -25.667 -33.382 1.00 42.47 451 ALA A O 1
ATOM 3302 N N . ALA A 1 452 ? 23.131 -26.462 -33.415 1.00 43.22 452 ALA A N 1
ATOM 3303 C CA . ALA A 1 452 ? 23.529 -27.870 -33.539 1.00 43.22 452 ALA A CA 1
ATOM 3304 C C . ALA A 1 452 ? 23.745 -28.363 -34.987 1.00 43.22 452 ALA A C 1
ATOM 3306 O O . ALA A 1 452 ? 24.249 -29.467 -35.188 1.00 43.22 452 ALA A O 1
ATOM 3307 N N . THR A 1 453 ? 23.419 -27.578 -36.019 1.00 45.25 453 THR A N 1
ATOM 3308 C CA . THR A 1 453 ? 23.468 -28.048 -37.420 1.00 45.25 453 THR A CA 1
ATOM 3309 C C . THR A 1 453 ? 24.822 -27.916 -38.135 1.00 45.25 453 THR A C 1
ATOM 3311 O O . THR A 1 453 ? 24.883 -28.180 -39.332 1.00 45.25 453 THR A O 1
ATOM 3314 N N . SER A 1 454 ? 25.924 -27.570 -37.459 1.00 45.44 454 SER A N 1
ATOM 3315 C CA . SER A 1 454 ? 27.258 -27.470 -38.097 1.00 45.44 454 SER A CA 1
ATOM 3316 C C . SER A 1 454 ? 28.294 -28.514 -37.644 1.00 45.44 454 SER A C 1
ATOM 3318 O O . SER A 1 454 ? 29.431 -28.484 -38.106 1.00 45.44 454 SER A O 1
ATOM 3320 N N . GLY A 1 455 ? 27.919 -29.482 -36.799 1.00 48.50 455 GLY A N 1
ATOM 3321 C CA . GLY A 1 455 ? 28.843 -30.459 -36.203 1.00 48.50 455 GLY A CA 1
ATOM 3322 C C . GLY A 1 455 ? 28.752 -31.889 -36.747 1.00 48.50 455 GLY A C 1
ATOM 3323 O O . GLY A 1 455 ? 28.859 -32.836 -35.975 1.00 48.50 455 GLY A O 1
ATOM 3324 N N . GLY A 1 456 ? 28.516 -32.081 -38.046 1.00 41.50 456 GLY A N 1
ATOM 3325 C CA . GLY A 1 456 ? 28.492 -33.410 -38.669 1.00 41.50 456 GLY A CA 1
ATOM 3326 C C . GLY A 1 456 ? 29.887 -33.906 -39.056 1.00 41.50 456 GLY A C 1
ATOM 3327 O O . GLY A 1 456 ? 30.276 -33.793 -40.215 1.00 41.50 456 GLY A O 1
ATOM 3328 N N . SER A 1 457 ? 30.630 -34.484 -38.108 1.00 51.03 457 SER A N 1
ATOM 3329 C CA . SER A 1 457 ? 31.781 -35.347 -38.415 1.00 51.03 457 SER A CA 1
ATOM 3330 C C . SER A 1 457 ? 31.269 -36.660 -39.014 1.00 51.03 457 SER A C 1
ATOM 3332 O O . SER A 1 457 ? 30.827 -37.557 -38.299 1.00 51.03 457 SER A O 1
ATOM 3334 N N . GLY A 1 458 ? 31.279 -36.746 -40.344 1.00 44.56 458 GLY A N 1
ATOM 3335 C CA . GLY A 1 458 ? 30.996 -37.963 -41.095 1.00 44.56 458 GLY A CA 1
ATOM 3336 C C . GLY A 1 458 ? 32.261 -38.489 -41.762 1.00 44.56 458 GLY A C 1
ATOM 3337 O O . GLY A 1 458 ? 32.626 -38.034 -42.843 1.00 44.56 458 GLY A O 1
ATOM 3338 N N . SER A 1 459 ? 32.907 -39.486 -41.153 1.00 51.47 459 SER A N 1
ATOM 3339 C CA . SER A 1 459 ? 33.701 -40.451 -41.915 1.00 51.47 459 SER A CA 1
ATOM 3340 C C . SER A 1 459 ? 32.755 -41.529 -42.440 1.00 51.47 459 SER A C 1
ATOM 3342 O O . SER A 1 459 ? 32.122 -42.209 -41.633 1.00 51.47 459 SER A O 1
ATOM 3344 N N . GLY A 1 460 ? 32.684 -41.736 -43.756 1.00 51.44 460 GLY A N 1
ATOM 3345 C CA . GLY A 1 460 ? 32.153 -42.993 -44.286 1.00 51.44 460 GLY A CA 1
ATOM 3346 C C . GLY A 1 460 ? 31.343 -42.918 -45.575 1.00 51.44 460 GLY A C 1
ATOM 3347 O O . GLY A 1 460 ? 30.132 -42.753 -45.550 1.00 51.44 460 GLY A O 1
ATOM 3348 N N . SER A 1 461 ? 32.028 -43.268 -46.663 1.00 45.47 461 SER A N 1
ATOM 3349 C CA . SER A 1 461 ? 31.513 -43.926 -47.873 1.00 45.47 461 SER A CA 1
ATOM 3350 C C . SER A 1 461 ? 30.720 -43.101 -48.895 1.00 45.47 461 SER A C 1
ATOM 3352 O O . SER A 1 461 ? 29.764 -42.390 -48.608 1.00 45.47 461 SER A O 1
ATOM 3354 N N . ALA A 1 462 ? 31.187 -43.239 -50.134 1.00 50.25 462 ALA A N 1
ATOM 3355 C CA . ALA A 1 462 ? 30.754 -42.547 -51.328 1.00 50.25 462 ALA A CA 1
ATOM 3356 C C . ALA A 1 462 ? 29.398 -43.048 -51.854 1.00 50.25 462 ALA A C 1
ATOM 3358 O O . ALA A 1 462 ? 29.192 -44.248 -52.026 1.00 50.25 462 ALA A O 1
ATOM 3359 N N . GLY A 1 463 ? 28.530 -42.102 -52.216 1.00 51.62 463 GLY A N 1
ATOM 3360 C CA . GLY A 1 463 ? 27.368 -42.299 -53.082 1.00 51.62 463 GLY A CA 1
ATOM 3361 C C . GLY A 1 463 ? 27.263 -41.129 -54.075 1.00 51.62 463 GLY A C 1
ATOM 3362 O O . GLY A 1 463 ? 27.583 -39.999 -53.697 1.00 51.62 463 GLY A O 1
ATOM 3363 N N . PRO A 1 464 ? 26.896 -41.360 -55.350 1.00 57.00 464 PRO A N 1
ATOM 3364 C CA . PRO A 1 464 ? 27.037 -40.350 -56.389 1.00 57.00 464 PRO A CA 1
ATOM 3365 C C . PRO A 1 464 ? 25.888 -39.331 -56.389 1.00 57.00 464 PRO A C 1
ATOM 3367 O O . PRO A 1 464 ? 24.721 -39.672 -56.539 1.00 57.00 464 PRO A O 1
ATOM 3370 N N . ALA A 1 465 ? 26.290 -38.066 -56.266 1.00 48.28 465 ALA A N 1
ATOM 3371 C CA . ALA A 1 465 ? 25.799 -36.887 -56.980 1.00 48.28 465 ALA A CA 1
ATOM 3372 C C . ALA A 1 465 ? 24.291 -36.788 -57.301 1.00 48.28 465 ALA A C 1
ATOM 3374 O O . ALA A 1 465 ? 23.842 -37.132 -58.393 1.00 48.28 465 ALA A O 1
ATOM 3375 N N . SER A 1 466 ? 23.558 -36.099 -56.425 1.00 39.69 466 SER A N 1
ATOM 3376 C CA . SER A 1 466 ? 22.427 -35.253 -56.821 1.00 39.69 466 SER A CA 1
ATOM 3377 C C . SER A 1 466 ? 22.752 -33.808 -56.443 1.00 39.69 466 SER A C 1
ATOM 3379 O O . SER A 1 466 ? 22.798 -33.462 -55.263 1.00 39.69 466 SER A O 1
ATOM 3381 N N . GLY A 1 467 ? 23.040 -32.975 -57.445 1.00 47.56 467 GLY A N 1
ATOM 3382 C CA . GLY A 1 467 ? 23.364 -31.564 -57.264 1.00 47.56 467 GLY A CA 1
ATOM 3383 C C . GLY A 1 467 ? 22.149 -30.757 -56.815 1.00 47.56 467 GLY A C 1
ATOM 3384 O O . GLY A 1 467 ? 21.345 -30.334 -57.641 1.00 47.56 467 GLY A O 1
ATOM 3385 N N . SER A 1 468 ? 22.035 -30.508 -55.513 1.00 42.38 468 SER A N 1
ATOM 3386 C CA . SER A 1 468 ? 21.216 -29.418 -54.990 1.00 42.38 468 SER A CA 1
ATOM 3387 C C . SER A 1 468 ? 22.061 -28.145 -54.987 1.00 42.38 468 SER A C 1
ATOM 3389 O O . SER A 1 468 ? 23.021 -28.031 -54.224 1.00 42.38 468 SER A O 1
ATOM 3391 N N . LEU A 1 469 ? 21.722 -27.198 -55.864 1.00 48.06 469 LEU A N 1
ATOM 3392 C CA . LEU A 1 469 ? 22.257 -25.837 -55.824 1.00 48.06 469 LEU A CA 1
ATOM 3393 C C . LEU A 1 469 ? 22.046 -25.238 -54.421 1.00 48.06 469 LEU A C 1
ATOM 3395 O O . LEU A 1 469 ? 20.970 -25.436 -53.846 1.00 48.06 469 LEU A O 1
ATOM 3399 N N . PRO A 1 470 ? 23.027 -24.497 -53.872 1.00 45.03 470 PRO A N 1
ATOM 3400 C CA . PRO A 1 470 ? 22.827 -23.774 -52.625 1.00 45.03 470 PRO A CA 1
ATOM 3401 C C . PRO A 1 470 ? 21.628 -22.831 -52.797 1.00 45.03 470 PRO A C 1
ATOM 3403 O O . PRO A 1 470 ? 21.506 -22.193 -53.852 1.00 45.03 470 PRO A O 1
ATOM 3406 N N . PRO A 1 471 ? 20.717 -22.746 -51.811 1.00 43.28 471 PRO A N 1
ATOM 3407 C CA . PRO A 1 471 ? 19.598 -21.822 -51.892 1.00 43.28 471 PRO A CA 1
ATOM 3408 C C . PRO A 1 471 ? 20.156 -20.423 -52.150 1.00 43.28 471 PRO A C 1
ATOM 3410 O O . PRO A 1 471 ? 21.072 -19.969 -51.463 1.00 43.28 471 PRO A O 1
ATOM 3413 N N . SER A 1 472 ? 19.640 -19.756 -53.186 1.00 45.62 472 SER A N 1
ATOM 3414 C CA . SER A 1 472 ? 20.077 -18.404 -53.520 1.00 45.62 472 SER A CA 1
ATOM 3415 C C . SER A 1 472 ? 19.947 -17.518 -52.278 1.00 45.62 472 SER A C 1
ATOM 3417 O O . SER A 1 472 ? 19.026 -17.690 -51.474 1.00 45.62 472 SER A O 1
ATOM 3419 N N . GLY A 1 473 ? 20.831 -16.531 -52.116 1.00 43.66 473 GLY A N 1
ATOM 3420 C CA . GLY A 1 473 ? 20.773 -15.610 -50.976 1.00 43.66 473 GLY A CA 1
ATOM 3421 C C . GLY A 1 473 ? 19.422 -14.887 -50.824 1.00 43.66 473 GLY A C 1
ATOM 3422 O O . GLY A 1 473 ? 19.157 -14.297 -49.784 1.00 43.66 473 GLY A O 1
ATOM 3423 N N . ALA A 1 474 ? 18.536 -14.926 -51.826 1.00 43.22 474 ALA A N 1
ATOM 3424 C CA . ALA A 1 474 ? 17.154 -14.458 -51.717 1.00 43.22 474 ALA A CA 1
ATOM 3425 C C . ALA A 1 474 ? 16.222 -15.457 -50.995 1.00 43.22 474 ALA A C 1
ATOM 3427 O O . ALA A 1 474 ? 15.351 -15.022 -50.249 1.00 43.22 474 ALA A O 1
ATOM 3428 N N . ALA A 1 475 ? 16.428 -16.770 -51.141 1.00 39.59 475 ALA A N 1
ATOM 3429 C CA . ALA A 1 475 ? 15.657 -17.810 -50.454 1.00 39.59 475 ALA A CA 1
ATOM 3430 C C . ALA A 1 475 ? 16.047 -17.945 -48.969 1.00 39.59 475 ALA A C 1
ATOM 3432 O O . ALA A 1 475 ? 15.162 -18.073 -48.128 1.00 39.59 475 ALA A O 1
ATOM 3433 N N . CYS A 1 476 ? 17.332 -17.786 -48.617 1.00 42.50 476 CYS A N 1
ATOM 3434 C CA . CYS A 1 476 ? 17.738 -17.634 -47.209 1.00 42.50 476 CYS A CA 1
ATOM 3435 C C . CYS A 1 476 ? 17.193 -16.336 -46.591 1.00 42.50 476 CYS A C 1
ATOM 3437 O O . CYS A 1 476 ? 16.741 -16.347 -45.451 1.00 42.50 476 CYS A O 1
ATOM 3439 N N . ARG A 1 477 ? 17.135 -15.231 -47.354 1.00 41.94 477 ARG A N 1
ATOM 3440 C CA . ARG A 1 477 ? 16.483 -13.985 -46.904 1.00 41.94 477 ARG A CA 1
ATOM 3441 C C . ARG A 1 477 ? 14.959 -14.104 -46.787 1.00 41.94 477 ARG A C 1
ATOM 3443 O O . ARG A 1 477 ? 14.368 -13.390 -45.985 1.00 41.94 477 ARG A O 1
ATOM 3450 N N . ALA A 1 478 ? 14.322 -15.004 -47.537 1.00 38.50 478 ALA A N 1
ATOM 3451 C CA . ALA A 1 478 ? 12.892 -15.294 -47.423 1.00 38.50 478 ALA A CA 1
ATOM 3452 C C . ALA A 1 478 ? 12.572 -16.260 -46.266 1.00 38.50 478 ALA A C 1
ATOM 3454 O O . ALA A 1 478 ? 11.557 -16.077 -45.605 1.00 38.50 478 ALA A O 1
ATOM 3455 N N . ALA A 1 479 ? 13.449 -17.225 -45.964 1.00 36.16 479 ALA A 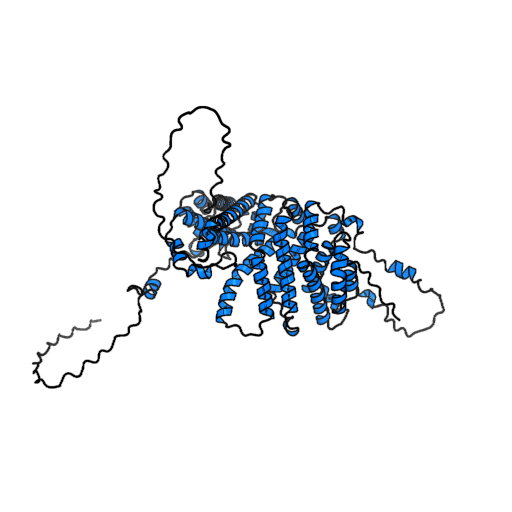N 1
ATOM 3456 C CA . ALA A 1 479 ? 13.318 -18.128 -44.813 1.00 36.16 479 ALA A CA 1
ATOM 3457 C C . ALA A 1 479 ? 13.729 -17.476 -43.473 1.00 36.16 479 ALA A C 1
ATOM 3459 O O . ALA A 1 479 ? 13.255 -17.888 -42.418 1.00 36.16 479 ALA A O 1
ATOM 3460 N N . ALA A 1 480 ? 14.554 -16.421 -43.509 1.00 36.88 480 ALA A N 1
ATOM 3461 C CA . ALA A 1 480 ? 14.867 -15.571 -42.356 1.00 36.88 480 ALA A CA 1
ATOM 3462 C C . ALA A 1 480 ? 13.774 -14.531 -42.042 1.00 36.88 480 ALA A C 1
ATOM 3464 O O . ALA A 1 480 ? 13.824 -13.895 -40.992 1.00 36.88 480 ALA A O 1
ATOM 3465 N N . ARG A 1 481 ? 12.738 -14.398 -42.887 1.00 35.84 481 ARG A N 1
ATOM 3466 C CA . ARG A 1 481 ? 11.476 -13.762 -42.486 1.00 35.84 481 ARG A CA 1
ATOM 3467 C C . ARG A 1 481 ? 10.720 -14.726 -41.578 1.00 35.84 481 ARG A C 1
ATOM 3469 O O . ARG A 1 481 ? 9.673 -15.256 -41.947 1.00 35.84 481 ARG A O 1
ATOM 3476 N N . ARG A 1 482 ? 11.256 -14.975 -40.380 1.00 37.69 482 ARG A N 1
ATOM 3477 C CA . ARG A 1 482 ? 10.422 -15.475 -39.288 1.00 37.69 482 ARG A CA 1
ATOM 3478 C C . ARG A 1 482 ? 9.229 -14.515 -39.200 1.00 37.69 482 ARG A C 1
ATOM 3480 O O . ARG A 1 482 ? 9.467 -13.306 -39.201 1.00 37.69 482 ARG A O 1
ATOM 3487 N N . PRO A 1 483 ? 7.974 -14.999 -39.205 1.00 36.88 483 PRO A N 1
ATOM 3488 C CA . PRO A 1 483 ? 6.834 -14.133 -38.949 1.00 36.88 483 PRO A CA 1
ATOM 3489 C C . PRO A 1 483 ? 7.093 -13.464 -37.601 1.00 36.88 483 PRO A C 1
ATOM 3491 O O . PRO A 1 483 ? 7.157 -14.130 -36.567 1.00 36.88 483 PRO A O 1
ATOM 3494 N N . MET A 1 484 ? 7.384 -12.165 -37.654 1.00 41.28 484 MET A N 1
ATOM 3495 C CA . MET A 1 484 ? 7.723 -11.384 -36.480 1.00 41.28 484 MET A CA 1
ATOM 3496 C C . MET A 1 484 ? 6.537 -11.430 -35.515 1.00 41.28 484 MET A C 1
ATOM 3498 O O . MET A 1 484 ? 5.406 -11.212 -35.952 1.00 41.28 484 MET A O 1
ATOM 3502 N N . PRO A 1 485 ? 6.750 -11.662 -34.211 1.00 45.47 485 PRO A N 1
ATOM 3503 C CA . PRO A 1 485 ? 5.703 -11.423 -33.223 1.00 45.47 485 PRO A CA 1
ATOM 3504 C C . PRO A 1 485 ? 5.422 -9.918 -33.032 1.00 45.47 485 PRO A C 1
ATOM 3506 O O . PRO A 1 485 ? 4.487 -9.548 -32.324 1.00 45.47 485 PRO A O 1
ATOM 3509 N N . PHE A 1 486 ? 6.191 -9.030 -33.671 1.00 50.03 486 PHE A N 1
ATOM 3510 C CA . PHE A 1 486 ? 5.931 -7.596 -33.677 1.00 50.03 486 PHE A CA 1
ATOM 3511 C C . PHE A 1 486 ? 4.843 -7.246 -34.701 1.00 50.03 486 PHE A C 1
ATOM 3513 O O . PHE A 1 486 ? 4.992 -7.448 -35.906 1.00 50.03 486 PHE A O 1
ATOM 3520 N N . LEU A 1 487 ? 3.713 -6.751 -34.189 1.00 44.84 487 LEU A N 1
ATOM 3521 C CA . LEU A 1 487 ? 2.580 -6.258 -34.974 1.00 44.84 487 LEU A CA 1
ATOM 3522 C C . LEU A 1 487 ? 3.014 -5.227 -36.032 1.00 44.84 487 LEU A C 1
ATOM 3524 O O . LEU A 1 487 ? 3.870 -4.391 -35.744 1.00 44.84 487 LEU A O 1
ATOM 3528 N N . PRO A 1 488 ? 2.350 -5.189 -37.204 1.00 48.66 488 PRO A N 1
ATOM 3529 C CA . PRO A 1 488 ? 2.508 -4.098 -38.157 1.00 48.66 488 PRO A CA 1
ATOM 3530 C C . PRO A 1 488 ? 2.238 -2.745 -37.484 1.00 48.66 488 PRO A C 1
ATOM 3532 O O . PRO A 1 488 ? 1.177 -2.551 -36.883 1.00 48.66 488 PRO A O 1
ATOM 3535 N N . ALA A 1 489 ? 3.178 -1.808 -37.636 1.00 48.94 489 ALA A N 1
ATOM 3536 C CA . ALA A 1 489 ? 3.189 -0.464 -37.045 1.00 48.94 489 ALA A CA 1
ATOM 3537 C C . ALA A 1 489 ? 1.865 0.319 -37.188 1.00 48.94 489 ALA A C 1
ATOM 3539 O O . ALA A 1 489 ? 1.516 1.137 -36.340 1.00 48.94 489 ALA A O 1
ATOM 3540 N N . VAL A 1 490 ? 1.084 0.013 -38.226 1.00 48.75 490 VAL A N 1
ATOM 3541 C CA . VAL A 1 490 ? -0.195 0.661 -38.551 1.00 48.75 490 VAL A CA 1
ATOM 3542 C C . VAL A 1 490 ? -1.290 0.386 -37.504 1.00 48.75 490 VAL A C 1
ATOM 3544 O O . VAL A 1 490 ? -2.182 1.211 -37.323 1.00 48.75 490 VAL A O 1
ATOM 3547 N N . TYR A 1 491 ? -1.221 -0.725 -36.760 1.00 46.91 491 TYR A N 1
ATOM 3548 C CA . TYR A 1 491 ? -2.226 -1.058 -35.738 1.00 46.91 491 TYR A CA 1
ATOM 3549 C C . TYR A 1 491 ? -1.979 -0.384 -34.381 1.00 46.91 491 TYR A C 1
ATOM 3551 O O . TYR A 1 491 ? -2.891 -0.334 -33.556 1.00 46.91 491 TYR A O 1
ATOM 3559 N N . ALA A 1 492 ? -0.769 0.131 -34.132 1.00 52.50 492 ALA A N 1
ATOM 3560 C CA . ALA A 1 492 ? -0.394 0.644 -32.816 1.00 52.50 492 ALA A CA 1
ATOM 3561 C C . ALA A 1 492 ? -0.917 2.059 -32.528 1.00 52.50 492 ALA A C 1
ATOM 3563 O O . ALA A 1 492 ? -1.211 2.385 -31.377 1.00 52.50 492 ALA A O 1
ATOM 3564 N N . ALA A 1 493 ? -1.060 2.868 -33.579 1.00 51.91 493 ALA A N 1
ATOM 3565 C CA . ALA A 1 493 ? -1.353 4.290 -33.473 1.00 51.91 493 ALA A CA 1
ATOM 3566 C C . ALA A 1 493 ? -2.835 4.613 -33.235 1.00 51.91 493 ALA A C 1
ATOM 3568 O O . ALA A 1 493 ? -3.229 5.356 -32.336 1.00 51.91 493 ALA A O 1
ATOM 3569 N N . ALA A 1 494 ? -3.701 3.986 -34.030 1.00 54.75 494 ALA A N 1
ATOM 3570 C CA . ALA A 1 494 ? -5.113 4.349 -34.101 1.00 54.75 494 ALA A CA 1
ATOM 3571 C C . ALA A 1 494 ? -5.936 3.962 -32.858 1.00 54.75 494 ALA A C 1
ATOM 3573 O O . ALA A 1 494 ? -7.097 4.352 -32.760 1.00 54.75 494 ALA A O 1
ATOM 3574 N N . ALA A 1 495 ? -5.371 3.199 -31.917 1.00 65.00 495 ALA A N 1
ATOM 3575 C CA . ALA A 1 495 ? -6.141 2.578 -30.845 1.00 65.00 495 ALA A CA 1
ATOM 3576 C C . ALA A 1 495 ? -5.760 3.038 -29.419 1.00 65.00 495 ALA A C 1
ATOM 3578 O O . ALA A 1 495 ? -6.434 2.649 -28.470 1.00 65.00 495 ALA A O 1
ATOM 3579 N N . VAL A 1 496 ? -4.733 3.880 -29.224 1.00 70.44 496 VAL A N 1
ATOM 3580 C CA . VAL A 1 496 ? -4.460 4.457 -27.890 1.00 70.44 496 VAL A CA 1
ATOM 3581 C C . VAL A 1 496 ? -5.595 5.413 -27.509 1.00 70.44 496 VAL A C 1
ATOM 3583 O O . VAL A 1 496 ? -5.849 6.347 -28.282 1.00 70.44 496 VAL A O 1
ATOM 3586 N N . PRO A 1 497 ? -6.246 5.237 -26.336 1.00 79.19 497 PRO A N 1
ATOM 3587 C CA . PRO A 1 497 ? -7.228 6.193 -25.845 1.00 79.19 497 PRO A CA 1
ATOM 3588 C C . PRO A 1 497 ? -6.629 7.601 -25.836 1.00 79.19 497 PRO A C 1
ATOM 3590 O O . PRO A 1 497 ? -5.576 7.828 -25.241 1.00 79.19 497 PRO A O 1
ATOM 3593 N N . GLU A 1 498 ? -7.301 8.550 -26.488 1.00 84.00 498 GLU A N 1
ATOM 3594 C CA . GLU A 1 498 ? -6.879 9.953 -26.578 1.00 84.00 498 GLU A CA 1
ATOM 3595 C C . GLU A 1 498 ? -6.397 10.564 -25.243 1.00 84.00 498 GLU A C 1
ATOM 3597 O O . GLU A 1 498 ? -5.309 11.148 -25.246 1.00 84.00 498 GLU A O 1
ATOM 3602 N N . PRO A 1 499 ? -7.072 10.361 -24.085 1.00 82.38 499 PRO A N 1
ATOM 3603 C CA . PRO A 1 499 ? -6.607 10.926 -22.812 1.00 82.38 499 PRO A CA 1
ATOM 3604 C C . PRO A 1 499 ? -5.255 10.376 -22.328 1.00 82.38 499 PRO A C 1
ATOM 3606 O O . PRO A 1 499 ? -4.598 11.011 -21.505 1.00 82.38 499 PRO A O 1
ATOM 3609 N N . LEU A 1 500 ? -4.810 9.219 -22.829 1.00 86.00 500 LEU A N 1
ATOM 3610 C CA . LEU A 1 500 ? -3.549 8.592 -22.423 1.00 86.00 500 LEU A CA 1
ATOM 3611 C C . LEU A 1 500 ? -2.398 8.790 -23.398 1.00 86.00 500 LEU A C 1
ATOM 3613 O O . LEU A 1 500 ? -1.256 8.491 -23.041 1.00 86.00 500 LEU A O 1
ATOM 3617 N N . ARG A 1 501 ? -2.64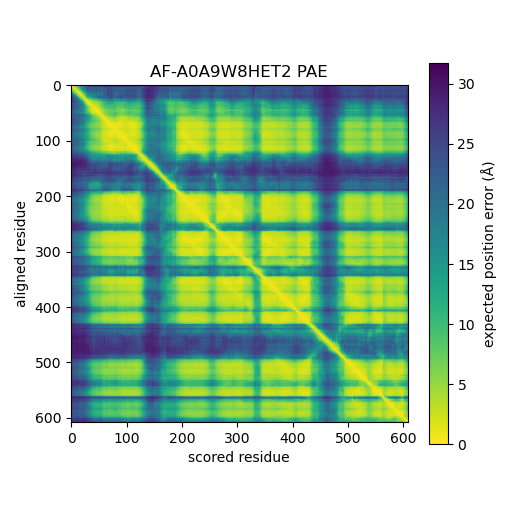9 9.342 -24.591 1.00 86.75 501 ARG A N 1
ATOM 3618 C CA . ARG A 1 501 ? -1.566 9.683 -25.525 1.00 86.75 501 ARG A CA 1
ATOM 3619 C C . ARG A 1 501 ? -0.571 10.639 -24.875 1.00 86.75 501 ARG A C 1
ATOM 3621 O O . ARG A 1 501 ? 0.630 10.400 -24.946 1.00 86.75 501 ARG A O 1
ATOM 3628 N N . GLY A 1 502 ? -1.072 11.652 -24.163 1.00 88.25 502 GLY A N 1
ATOM 3629 C CA . GLY A 1 502 ? -0.242 12.594 -23.410 1.00 88.25 502 GLY A CA 1
ATOM 3630 C C . GLY A 1 502 ? 0.573 11.921 -22.303 1.00 88.25 502 GLY A C 1
ATOM 3631 O O . GLY A 1 502 ? 1.763 12.189 -22.180 1.00 88.25 502 GLY A O 1
ATOM 3632 N N . PHE A 1 503 ? -0.026 10.996 -21.544 1.00 90.56 503 PHE A N 1
ATOM 3633 C CA . PHE A 1 503 ? 0.681 10.239 -20.503 1.00 90.56 503 PHE A CA 1
ATOM 3634 C C . PHE A 1 503 ? 1.815 9.389 -21.083 1.00 90.56 503 PHE A C 1
ATOM 3636 O O . PHE A 1 503 ? 2.947 9.468 -20.610 1.00 90.56 503 PHE A O 1
ATOM 3643 N N . ARG A 1 504 ? 1.531 8.619 -22.139 1.00 88.88 504 ARG A N 1
ATOM 3644 C CA . ARG A 1 504 ? 2.526 7.772 -22.805 1.00 88.88 504 ARG A CA 1
ATOM 3645 C C . ARG A 1 504 ? 3.644 8.603 -23.432 1.00 88.88 504 ARG A C 1
ATOM 3647 O O . ARG A 1 504 ? 4.808 8.276 -23.231 1.00 88.88 504 ARG A O 1
ATOM 3654 N N . ALA A 1 505 ? 3.308 9.688 -24.131 1.00 88.44 505 ALA A N 1
ATOM 3655 C CA . ALA A 1 505 ? 4.290 10.606 -24.707 1.00 88.44 505 ALA A CA 1
ATOM 3656 C C . ALA A 1 505 ? 5.174 11.240 -23.624 1.00 88.44 505 ALA A C 1
ATOM 3658 O O . ALA A 1 505 ? 6.388 11.324 -23.785 1.00 88.44 505 ALA A O 1
ATOM 3659 N N . ARG A 1 506 ? 4.586 11.625 -22.485 1.00 91.19 506 ARG A N 1
ATOM 3660 C CA . ARG A 1 506 ? 5.327 12.160 -21.340 1.00 91.19 506 ARG A CA 1
ATOM 3661 C C . ARG A 1 506 ? 6.264 11.116 -20.726 1.00 91.19 506 ARG A C 1
ATOM 3663 O O . ARG A 1 506 ? 7.404 11.451 -20.428 1.00 91.19 506 ARG A O 1
ATOM 3670 N N . LEU A 1 507 ? 5.822 9.862 -20.595 1.00 90.94 507 LEU A N 1
ATOM 3671 C CA . LEU A 1 507 ? 6.639 8.762 -20.072 1.00 90.94 507 LEU A CA 1
ATOM 3672 C C . LEU A 1 507 ? 7.784 8.388 -21.029 1.00 90.94 507 LEU A C 1
ATOM 3674 O O . LEU A 1 507 ? 8.910 8.196 -20.590 1.00 90.94 507 LEU A O 1
ATOM 3678 N N . ALA A 1 508 ? 7.528 8.364 -22.341 1.00 89.81 508 ALA A N 1
ATOM 3679 C CA . ALA A 1 508 ? 8.560 8.166 -23.364 1.00 89.81 508 ALA A CA 1
ATOM 3680 C C . ALA A 1 508 ? 9.527 9.365 -23.477 1.00 89.81 508 ALA A C 1
ATOM 3682 O O . ALA A 1 508 ? 10.688 9.208 -23.858 1.00 89.81 508 ALA A O 1
ATOM 3683 N N . GLY A 1 509 ? 9.053 10.570 -23.144 1.00 89.69 509 GLY A N 1
ATOM 3684 C CA . GLY A 1 509 ? 9.843 11.798 -23.099 1.00 89.69 509 GLY A CA 1
ATOM 3685 C C . GLY A 1 509 ? 10.729 11.933 -21.855 1.00 89.69 509 GLY A C 1
ATOM 3686 O O . GLY A 1 509 ? 11.685 12.720 -21.890 1.00 89.69 509 GLY A O 1
ATOM 3687 N N . ASP A 1 510 ? 10.454 11.170 -20.793 1.00 91.81 510 ASP A N 1
ATOM 3688 C CA . ASP A 1 510 ? 11.256 11.130 -19.571 1.00 91.81 510 ASP A CA 1
ATOM 3689 C C . ASP A 1 510 ? 12.578 10.388 -19.818 1.00 91.81 510 ASP A C 1
ATOM 3691 O O . ASP A 1 510 ? 12.659 9.158 -19.863 1.00 91.81 510 ASP A O 1
ATOM 3695 N N . ALA A 1 511 ? 13.649 11.169 -19.969 1.00 91.69 511 ALA A N 1
ATOM 3696 C CA . ALA A 1 511 ? 14.975 10.633 -20.224 1.00 91.69 511 ALA A CA 1
ATOM 3697 C C . ALA A 1 511 ? 15.539 9.808 -19.068 1.00 91.69 511 ALA A C 1
ATOM 3699 O O . ALA A 1 511 ? 16.321 8.895 -19.330 1.00 91.69 511 ALA A O 1
ATOM 3700 N N . ALA A 1 512 ? 15.179 10.118 -17.821 1.00 90.75 512 ALA A N 1
ATOM 3701 C CA . ALA A 1 512 ? 15.644 9.343 -16.679 1.00 90.75 512 ALA A CA 1
ATOM 3702 C C . ALA A 1 512 ? 15.011 7.948 -16.709 1.00 90.75 512 ALA A C 1
ATOM 3704 O O . ALA A 1 512 ? 15.736 6.958 -16.616 1.00 90.75 512 ALA A O 1
ATOM 3705 N N . CYS A 1 513 ? 13.699 7.872 -16.967 1.00 93.12 513 CYS A N 1
ATOM 3706 C CA . CYS A 1 513 ? 12.969 6.610 -17.100 1.00 93.12 513 CYS A CA 1
ATOM 3707 C C . CYS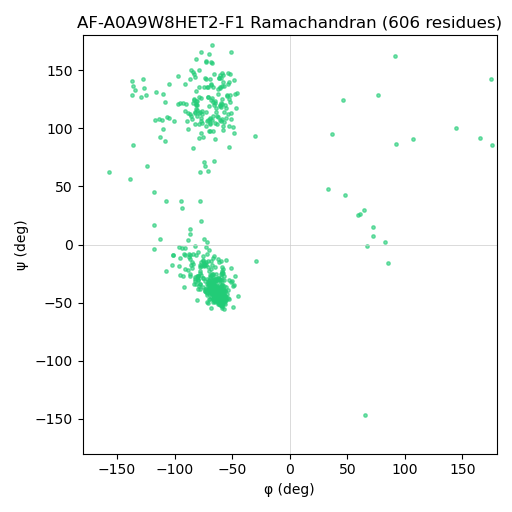 A 1 513 ? 13.566 5.717 -18.191 1.00 93.12 513 CYS A C 1
ATOM 3709 O O . CYS A 1 513 ? 13.944 4.574 -17.938 1.00 93.12 513 CYS A O 1
ATOM 3711 N N . VAL A 1 514 ? 13.677 6.247 -19.415 1.00 93.69 514 VAL A N 1
ATOM 3712 C CA . VAL A 1 514 ? 14.098 5.459 -20.581 1.00 93.69 514 VAL A CA 1
ATOM 3713 C C . VAL A 1 514 ? 15.550 4.998 -20.445 1.00 93.69 514 VAL A C 1
ATOM 3715 O O . VAL A 1 514 ? 15.837 3.828 -20.697 1.00 93.69 514 VAL A O 1
ATOM 3718 N N . ARG A 1 515 ? 16.460 5.865 -19.969 1.00 93.25 515 ARG A N 1
ATOM 3719 C CA . ARG A 1 515 ? 17.843 5.457 -19.656 1.00 93.25 515 ARG A CA 1
ATOM 3720 C C . ARG A 1 515 ? 17.878 4.381 -18.595 1.00 93.25 515 ARG A C 1
ATOM 3722 O O . ARG A 1 515 ? 18.639 3.432 -18.739 1.00 93.25 515 ARG A O 1
ATOM 3729 N N . ALA A 1 516 ? 17.067 4.523 -17.548 1.00 93.50 516 ALA A N 1
ATOM 3730 C CA . ALA A 1 516 ? 17.049 3.551 -16.477 1.00 93.50 516 ALA A CA 1
ATOM 3731 C C . ALA A 1 516 ? 16.590 2.178 -16.980 1.00 93.50 516 ALA A C 1
ATOM 3733 O O . ALA A 1 516 ? 17.229 1.175 -16.684 1.00 93.50 516 ALA A O 1
ATOM 3734 N N . LEU A 1 517 ? 15.541 2.135 -17.806 1.00 95.12 517 LEU A N 1
ATOM 3735 C CA . LEU A 1 517 ? 15.054 0.904 -18.429 1.00 95.12 517 LEU A CA 1
ATOM 3736 C C . LEU A 1 517 ? 16.116 0.246 -19.314 1.00 95.12 517 LEU A C 1
ATOM 3738 O O . LEU A 1 517 ? 16.367 -0.946 -19.162 1.00 95.12 517 LEU A O 1
ATOM 3742 N N . PHE A 1 518 ? 16.775 1.001 -20.199 1.00 94.69 518 PHE A N 1
ATOM 3743 C CA . PHE A 1 518 ? 17.859 0.437 -21.004 1.00 94.69 518 PHE A CA 1
ATOM 3744 C C . PHE A 1 518 ? 19.040 -0.029 -20.142 1.00 94.69 518 PHE A C 1
ATOM 3746 O O . PHE A 1 518 ? 19.561 -1.117 -20.370 1.00 94.69 518 PHE A O 1
ATOM 3753 N N . GLY A 1 519 ? 19.441 0.760 -19.143 1.00 92.88 519 GLY A N 1
ATOM 3754 C CA . GLY A 1 519 ? 20.512 0.409 -18.212 1.00 92.88 519 GLY A CA 1
ATOM 3755 C C . GLY A 1 519 ? 20.235 -0.907 -17.486 1.00 92.88 519 GLY A C 1
ATOM 3756 O O . GLY A 1 519 ? 21.100 -1.777 -17.458 1.00 92.88 519 GLY A O 1
ATOM 3757 N N . LEU A 1 520 ? 19.000 -1.111 -17.011 1.00 92.62 520 LEU A N 1
ATOM 3758 C CA . LEU A 1 520 ? 18.570 -2.363 -16.376 1.00 92.62 520 LEU A CA 1
ATOM 3759 C C . LEU A 1 520 ? 18.690 -3.555 -17.330 1.00 92.62 520 LEU A C 1
ATOM 3761 O O . LEU A 1 520 ? 19.236 -4.589 -16.946 1.00 92.62 520 LEU A O 1
ATOM 3765 N N . VAL A 1 521 ? 18.231 -3.407 -18.580 1.00 92.62 521 VAL A N 1
ATOM 3766 C CA . VAL A 1 521 ? 18.332 -4.467 -19.597 1.00 92.62 521 VAL A CA 1
ATOM 3767 C C . VAL A 1 521 ? 19.793 -4.824 -19.866 1.00 92.62 521 VAL A C 1
ATOM 3769 O O . VAL A 1 521 ? 20.157 -5.995 -19.813 1.00 92.62 521 VAL A O 1
ATOM 3772 N N . LEU A 1 522 ? 20.641 -3.828 -20.120 1.00 91.56 522 LEU A N 1
ATOM 3773 C CA . LEU A 1 522 ? 22.055 -4.036 -20.439 1.00 91.56 522 LEU A CA 1
ATOM 3774 C C . LEU A 1 522 ? 22.820 -4.661 -19.268 1.00 91.56 522 LEU A C 1
ATOM 3776 O O . LEU A 1 522 ? 23.574 -5.619 -19.448 1.00 91.56 522 LEU A O 1
ATOM 3780 N N . GLN A 1 523 ? 22.595 -4.141 -18.063 1.00 89.25 523 GLN A N 1
ATOM 3781 C CA . GLN A 1 523 ? 23.289 -4.562 -16.858 1.00 89.25 523 GLN A CA 1
ATOM 3782 C C . GLN A 1 523 ? 22.903 -5.982 -16.447 1.00 89.25 523 GLN A C 1
ATOM 3784 O O . GLN A 1 523 ? 23.782 -6.822 -16.253 1.00 89.25 523 GLN A O 1
ATOM 3789 N N . TRP A 1 524 ? 21.610 -6.268 -16.283 1.00 89.31 524 TRP A N 1
ATOM 3790 C CA . TRP A 1 524 ? 21.176 -7.583 -15.812 1.00 89.31 524 TRP A CA 1
ATOM 3791 C C . TRP A 1 524 ? 21.473 -8.669 -16.828 1.00 89.31 524 TRP A C 1
ATOM 3793 O O . TRP A 1 524 ? 21.848 -9.775 -16.443 1.00 89.31 524 TRP A O 1
ATOM 3803 N N . TRP A 1 525 ? 21.414 -8.340 -18.118 1.00 84.94 525 TRP A N 1
ATOM 3804 C CA . TRP A 1 525 ? 21.825 -9.278 -19.145 1.00 84.94 525 TRP A CA 1
ATOM 3805 C C . TRP A 1 525 ? 23.332 -9.551 -19.114 1.00 84.94 525 TRP A C 1
ATOM 3807 O O . TRP A 1 525 ? 23.755 -10.701 -19.211 1.00 84.94 525 TRP A O 1
ATOM 3817 N N . ALA A 1 526 ? 24.166 -8.527 -18.921 1.00 85.62 526 ALA A N 1
ATOM 3818 C CA . ALA A 1 526 ? 25.606 -8.723 -18.770 1.00 85.62 526 ALA A CA 1
ATOM 3819 C C . ALA A 1 526 ? 25.955 -9.533 -17.510 1.00 85.62 526 ALA A C 1
ATOM 3821 O O . ALA A 1 526 ? 26.812 -10.415 -17.567 1.00 85.62 526 ALA A O 1
ATOM 3822 N N . GLN A 1 527 ? 25.264 -9.289 -16.392 1.00 85.19 527 GLN A N 1
ATOM 3823 C CA . GLN A 1 527 ? 25.418 -10.066 -15.159 1.00 85.19 527 GLN A CA 1
ATOM 3824 C C . GLN A 1 527 ? 25.007 -11.529 -15.355 1.00 85.19 527 GLN A C 1
ATOM 3826 O O . GLN A 1 527 ? 25.735 -12.428 -14.930 1.00 85.19 527 GLN A O 1
ATOM 3831 N N . ALA A 1 528 ? 23.893 -11.771 -16.050 1.00 81.38 528 ALA A N 1
ATOM 3832 C CA . ALA A 1 528 ? 23.448 -13.106 -16.421 1.00 81.38 528 ALA A CA 1
ATOM 3833 C C . ALA A 1 528 ? 24.493 -13.823 -17.294 1.00 81.38 528 ALA A C 1
ATOM 3835 O O . ALA A 1 528 ? 24.957 -14.910 -16.948 1.00 81.38 528 ALA A O 1
ATOM 3836 N N . SER A 1 529 ? 24.952 -13.185 -18.375 1.00 81.00 529 SER A N 1
ATOM 3837 C CA . SER A 1 529 ? 25.993 -13.729 -19.258 1.00 81.00 529 SER A CA 1
ATOM 3838 C C . SER A 1 529 ? 27.307 -14.025 -18.522 1.00 81.00 529 SER A C 1
ATOM 3840 O O . SER A 1 529 ? 27.949 -15.044 -18.788 1.00 81.00 529 SER A O 1
ATOM 3842 N N . ALA A 1 530 ? 27.708 -13.167 -17.579 1.00 84.38 530 ALA A N 1
ATOM 3843 C CA . ALA A 1 530 ? 28.905 -13.373 -16.767 1.00 84.38 530 ALA A CA 1
ATOM 3844 C C . ALA A 1 530 ? 28.755 -14.570 -15.812 1.00 84.38 530 ALA A C 1
ATOM 3846 O O . ALA A 1 530 ? 29.689 -15.360 -15.668 1.00 84.38 530 ALA A O 1
ATOM 3847 N N . ALA A 1 531 ? 27.579 -14.743 -15.198 1.00 82.62 531 ALA A N 1
ATOM 3848 C CA . ALA A 1 531 ? 27.280 -15.890 -14.340 1.00 82.62 531 ALA A CA 1
ATOM 3849 C C . ALA A 1 531 ? 27.287 -17.222 -15.116 1.00 82.62 531 ALA A C 1
ATOM 3851 O O . ALA A 1 531 ? 27.680 -18.248 -14.566 1.00 82.62 531 ALA A O 1
ATOM 3852 N N . ALA A 1 532 ? 26.937 -17.198 -16.406 1.00 81.69 532 ALA A N 1
ATOM 3853 C CA . ALA A 1 532 ? 26.972 -18.357 -17.300 1.00 81.69 532 ALA A CA 1
ATOM 3854 C C . ALA A 1 532 ? 28.388 -18.812 -17.717 1.00 81.69 532 ALA A C 1
ATOM 3856 O O . ALA A 1 532 ? 28.523 -19.768 -18.484 1.00 81.69 532 ALA A O 1
ATOM 3857 N N . GLY A 1 533 ? 29.451 -18.117 -17.290 1.00 84.75 533 GLY A N 1
ATOM 3858 C CA . GLY A 1 533 ? 30.830 -18.459 -17.659 1.00 84.75 533 GLY A CA 1
ATOM 3859 C C . GLY A 1 533 ? 31.100 -18.395 -19.168 1.00 84.75 533 GLY A C 1
ATOM 3860 O O . GLY A 1 533 ? 31.952 -19.122 -19.673 1.00 84.75 533 GLY A O 1
ATOM 3861 N N . GLY A 1 534 ? 30.339 -17.576 -19.905 1.00 74.12 534 GLY A N 1
ATOM 3862 C CA . GLY A 1 534 ? 30.452 -17.454 -21.360 1.00 74.12 534 GLY A CA 1
ATOM 3863 C C . GLY A 1 534 ? 29.928 -18.656 -22.155 1.00 74.12 534 GLY A C 1
ATOM 3864 O O . GLY A 1 534 ? 30.092 -18.679 -23.374 1.00 74.12 534 GLY A O 1
ATOM 3865 N N . GLN A 1 535 ? 29.290 -19.648 -21.518 1.00 78.31 535 GLN A N 1
ATOM 3866 C CA . GLN A 1 535 ? 28.675 -20.756 -22.246 1.00 78.31 535 GLN A CA 1
ATOM 3867 C C . GLN A 1 535 ? 27.295 -20.349 -22.794 1.00 78.31 535 GLN A C 1
ATOM 3869 O O . GLN A 1 535 ? 26.368 -20.120 -22.012 1.00 78.31 535 GLN A O 1
ATOM 3874 N N . PRO A 1 536 ? 27.100 -20.316 -24.128 1.00 66.75 536 PRO A N 1
ATOM 3875 C CA . PRO A 1 536 ? 25.846 -19.860 -24.733 1.00 66.75 536 PRO A CA 1
ATOM 3876 C C . PRO A 1 536 ? 24.645 -20.751 -24.379 1.00 66.75 536 PRO A C 1
ATOM 3878 O O . PRO A 1 536 ? 23.516 -20.272 -24.353 1.00 66.75 536 PRO A O 1
ATOM 3881 N N . ALA A 1 537 ? 24.874 -22.028 -24.051 1.00 67.94 537 ALA A N 1
ATOM 3882 C CA . ALA A 1 537 ? 23.824 -22.946 -23.608 1.00 67.94 537 ALA A CA 1
ATOM 3883 C C . ALA A 1 537 ? 23.304 -22.636 -22.189 1.00 67.94 537 ALA A C 1
ATOM 3885 O O . ALA A 1 537 ? 22.133 -22.869 -21.906 1.00 67.94 537 ALA A O 1
ATOM 3886 N N . VAL A 1 538 ? 24.147 -22.075 -21.311 1.00 61.75 538 VAL A N 1
ATOM 3887 C CA . VAL A 1 53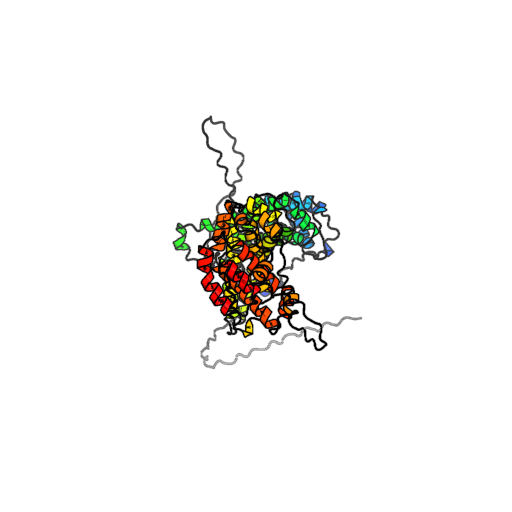8 ? 23.772 -21.708 -19.932 1.00 61.75 538 VAL A CA 1
ATOM 3888 C C . VAL A 1 538 ? 23.060 -20.353 -19.900 1.00 61.75 538 VAL A C 1
ATOM 3890 O O . VAL A 1 538 ? 22.153 -20.157 -19.097 1.00 61.75 538 VAL A O 1
ATOM 3893 N N . ALA A 1 539 ? 23.371 -19.450 -20.839 1.00 60.09 539 ALA A N 1
ATOM 3894 C CA . ALA A 1 539 ? 22.653 -18.179 -21.006 1.00 60.09 539 ALA A CA 1
ATOM 3895 C C . ALA A 1 539 ? 21.139 -18.369 -21.235 1.00 60.09 539 ALA A C 1
ATOM 3897 O O . ALA A 1 539 ? 20.342 -17.517 -20.862 1.00 60.09 539 ALA A O 1
ATOM 3898 N N . LEU A 1 540 ? 20.743 -19.515 -21.791 1.00 63.81 540 LEU A N 1
ATOM 3899 C CA . LEU A 1 540 ? 19.352 -19.895 -22.015 1.00 63.81 540 LEU A CA 1
ATOM 3900 C C . LEU A 1 540 ? 18.615 -20.326 -20.733 1.00 63.81 540 LEU A C 1
ATOM 3902 O O . LEU A 1 540 ? 17.410 -20.131 -20.627 1.00 63.81 540 LEU A O 1
ATOM 3906 N N . GLN A 1 541 ? 19.333 -20.875 -19.747 1.00 64.94 541 GLN A N 1
ATOM 3907 C CA . GLN A 1 541 ? 18.779 -21.221 -18.428 1.00 64.94 541 GLN A CA 1
ATOM 3908 C C . GLN A 1 541 ? 18.609 -19.987 -17.527 1.00 64.94 541 GLN A C 1
ATOM 3910 O O . GLN A 1 541 ? 17.842 -20.016 -16.572 1.00 64.94 541 GLN A O 1
ATOM 3915 N N . LEU A 1 542 ? 19.292 -18.881 -17.834 1.00 61.69 542 LEU A N 1
ATOM 3916 C CA . LEU A 1 542 ? 19.167 -17.620 -17.095 1.00 61.69 542 LEU A CA 1
ATOM 3917 C C . LEU A 1 542 ? 17.882 -16.843 -17.399 1.00 61.69 542 LEU A C 1
ATOM 3919 O O . LEU A 1 542 ? 17.532 -15.958 -16.616 1.00 61.69 542 LEU A O 1
ATOM 3923 N N . CYS A 1 543 ? 17.151 -17.212 -18.456 1.00 65.19 543 CYS A N 1
ATOM 3924 C CA . CYS A 1 543 ? 15.768 -16.774 -18.658 1.00 65.19 543 CYS A CA 1
ATOM 3925 C C . CYS A 1 543 ? 14.859 -17.183 -17.487 1.00 65.19 543 CYS A C 1
ATOM 3927 O O . CYS A 1 543 ? 13.884 -16.494 -17.232 1.00 65.19 543 CYS A O 1
ATOM 3929 N N . ASP A 1 544 ? 15.211 -18.229 -16.730 1.00 73.19 544 ASP A N 1
ATOM 3930 C CA . ASP A 1 544 ? 14.454 -18.661 -15.548 1.00 73.19 544 ASP A CA 1
ATOM 3931 C C . ASP A 1 544 ? 14.913 -17.956 -14.250 1.00 73.19 544 ASP A C 1
ATOM 3933 O O . ASP A 1 544 ? 14.455 -18.284 -13.154 1.00 73.19 544 ASP A O 1
ATOM 3937 N N . SER A 1 545 ? 15.849 -17.000 -14.338 1.00 84.19 545 SER A N 1
ATOM 3938 C CA . SER A 1 545 ? 16.278 -16.203 -13.184 1.00 84.19 545 SER A CA 1
ATOM 3939 C C . SER A 1 545 ? 15.342 -15.007 -12.955 1.00 84.19 545 SER A C 1
ATOM 3941 O O . SER A 1 545 ? 14.868 -14.409 -13.923 1.00 84.19 545 SER A O 1
ATOM 3943 N N . PRO A 1 546 ? 15.145 -14.557 -11.700 1.00 83.06 546 PRO A N 1
ATOM 3944 C CA . PRO A 1 546 ? 14.321 -13.380 -11.417 1.00 83.06 546 PRO A CA 1
ATOM 3945 C C . PRO A 1 546 ? 14.849 -12.109 -12.103 1.00 83.06 546 PRO A C 1
ATOM 3947 O O . PRO A 1 546 ? 14.073 -11.222 -12.433 1.00 83.06 546 PRO A O 1
ATOM 3950 N N . LEU A 1 547 ? 16.160 -12.015 -12.363 1.00 84.56 547 LEU A N 1
ATOM 3951 C CA . LEU A 1 547 ? 16.749 -10.899 -13.115 1.00 84.56 547 LEU A CA 1
ATOM 3952 C C . LEU A 1 547 ? 16.400 -10.956 -14.610 1.00 84.56 547 LEU A C 1
ATOM 3954 O O . LEU A 1 547 ? 16.212 -9.908 -15.226 1.00 84.56 547 LEU A O 1
ATOM 3958 N N . GLY A 1 548 ? 16.283 -12.161 -15.176 1.00 84.88 548 GLY A N 1
ATOM 3959 C CA . GLY A 1 548 ? 15.819 -12.382 -16.546 1.00 84.88 548 GLY A CA 1
ATOM 3960 C C . GLY A 1 548 ? 14.394 -11.872 -16.740 1.00 84.88 548 GLY A C 1
ATOM 3961 O O . GLY A 1 548 ? 14.165 -11.033 -17.611 1.00 84.88 548 GLY A O 1
ATOM 3962 N N . ASP A 1 549 ? 13.473 -12.264 -15.855 1.00 85.81 549 ASP A N 1
ATOM 3963 C CA . ASP A 1 549 ? 12.079 -11.793 -15.862 1.00 85.81 549 ASP A CA 1
ATOM 3964 C C . ASP A 1 549 ? 11.977 -10.260 -15.795 1.00 85.81 549 ASP A C 1
ATOM 3966 O O . ASP A 1 549 ? 11.145 -9.636 -16.465 1.00 85.81 549 ASP A O 1
ATOM 3970 N N . LEU A 1 550 ? 12.835 -9.628 -14.986 1.00 88.94 550 LEU A N 1
ATOM 3971 C CA . LEU A 1 550 ? 12.883 -8.175 -14.870 1.00 88.94 550 LEU A CA 1
ATOM 3972 C C . LEU A 1 550 ? 13.445 -7.511 -16.131 1.00 88.94 550 LEU A C 1
ATOM 3974 O O . LEU A 1 550 ? 12.883 -6.517 -16.589 1.00 88.94 550 LEU A O 1
ATOM 3978 N N . ALA A 1 551 ? 14.509 -8.054 -16.724 1.00 89.44 551 ALA A N 1
ATOM 3979 C CA . ALA A 1 551 ? 15.050 -7.546 -17.982 1.00 89.44 551 ALA A CA 1
ATOM 3980 C C . ALA A 1 551 ? 14.020 -7.667 -19.117 1.00 89.44 551 ALA A C 1
ATOM 3982 O O . ALA A 1 551 ? 13.777 -6.692 -19.831 1.00 89.44 551 ALA A O 1
ATOM 3983 N N . GLU A 1 552 ? 13.343 -8.813 -19.237 1.00 87.75 552 GLU A N 1
ATOM 3984 C CA . GLU A 1 552 ? 12.259 -9.007 -20.206 1.00 87.75 552 GLU A CA 1
ATOM 3985 C C . GLU A 1 552 ? 11.134 -7.993 -20.001 1.00 87.75 552 GLU A C 1
ATOM 3987 O O . GLU A 1 552 ? 10.641 -7.393 -20.959 1.00 87.75 552 GLU A O 1
ATOM 3992 N N . ARG A 1 553 ? 10.750 -7.740 -18.746 1.00 91.38 553 ARG A N 1
ATOM 3993 C CA . ARG A 1 553 ? 9.718 -6.750 -18.440 1.00 91.38 553 ARG A CA 1
ATOM 3994 C C . ARG A 1 553 ? 10.164 -5.328 -18.774 1.00 91.38 553 ARG A C 1
ATOM 3996 O O . ARG A 1 553 ? 9.346 -4.555 -19.266 1.00 91.38 553 ARG A O 1
ATOM 4003 N N . ALA A 1 554 ? 11.430 -4.976 -18.561 1.00 93.81 554 ALA A N 1
ATOM 4004 C CA . ALA A 1 554 ? 11.971 -3.676 -18.954 1.00 93.81 554 ALA A CA 1
ATOM 4005 C C . ALA A 1 554 ? 11.973 -3.498 -20.478 1.00 93.81 554 ALA A C 1
ATOM 4007 O O . ALA A 1 554 ? 11.529 -2.456 -20.965 1.00 93.81 554 ALA A O 1
ATOM 4008 N N . VAL A 1 555 ? 12.353 -4.535 -21.234 1.00 90.75 555 VAL A N 1
ATOM 4009 C CA . VAL A 1 555 ? 12.205 -4.563 -22.699 1.00 90.75 555 VAL A CA 1
ATOM 4010 C C . VAL A 1 555 ? 10.738 -4.399 -23.096 1.00 90.75 555 VAL A C 1
ATOM 4012 O O . VAL A 1 555 ? 10.433 -3.607 -23.986 1.00 90.75 555 VAL A O 1
ATOM 4015 N N . TYR A 1 556 ? 9.812 -5.080 -22.419 1.00 89.44 556 TYR A N 1
ATOM 4016 C CA . TYR A 1 556 ? 8.379 -4.932 -22.672 1.00 89.44 556 TYR A CA 1
ATOM 4017 C C . TYR A 1 556 ? 7.900 -3.493 -22.434 1.00 89.44 556 TYR A C 1
ATOM 4019 O O . TYR A 1 556 ? 7.181 -2.947 -23.270 1.00 89.44 556 TYR A O 1
ATOM 4027 N N . VAL A 1 557 ? 8.340 -2.834 -21.354 1.00 91.94 557 VAL A N 1
ATOM 4028 C CA . VAL A 1 557 ? 8.035 -1.412 -21.126 1.00 91.94 557 VAL A CA 1
ATOM 4029 C C . VAL A 1 557 ? 8.598 -0.557 -22.258 1.00 91.94 557 VAL A C 1
ATOM 4031 O O . VAL A 1 557 ? 7.853 0.235 -22.822 1.00 91.94 557 VAL A O 1
ATOM 4034 N N . LEU A 1 558 ? 9.855 -0.750 -22.665 1.00 91.81 558 LEU A N 1
ATOM 4035 C CA . LEU A 1 558 ? 10.455 -0.022 -23.791 1.00 91.81 558 LEU A CA 1
ATOM 4036 C C . LEU A 1 558 ? 9.669 -0.225 -25.098 1.00 91.81 558 LEU A C 1
ATOM 4038 O O . LEU A 1 558 ? 9.403 0.740 -25.807 1.00 91.81 558 LEU A O 1
ATOM 4042 N N . GLN A 1 559 ? 9.203 -1.443 -25.379 1.00 87.88 559 GLN A N 1
ATOM 4043 C CA . GLN A 1 559 ? 8.353 -1.755 -26.537 1.00 87.88 559 GLN A CA 1
ATOM 4044 C C . GLN A 1 559 ? 6.956 -1.129 -26.470 1.00 87.88 559 GLN A C 1
ATOM 4046 O O . GLN A 1 559 ? 6.292 -0.986 -27.502 1.00 87.88 559 GLN A O 1
ATOM 4051 N N . LEU A 1 560 ? 6.448 -0.844 -25.271 1.00 86.38 560 LEU A N 1
ATOM 4052 C CA . LEU A 1 560 ? 5.206 -0.098 -25.077 1.00 86.38 560 LEU A CA 1
ATOM 4053 C C . LEU A 1 560 ? 5.457 1.407 -25.153 1.00 86.38 560 LEU A C 1
ATOM 4055 O O . LEU A 1 560 ? 4.611 2.139 -25.653 1.00 86.38 560 LEU A O 1
ATOM 4059 N N . LEU A 1 561 ? 6.609 1.888 -24.692 1.00 86.69 561 LEU A N 1
ATOM 4060 C CA . LEU A 1 561 ? 6.970 3.300 -24.750 1.00 86.69 561 LEU A CA 1
ATOM 4061 C C . LEU A 1 561 ? 7.367 3.748 -26.142 1.00 86.69 561 LEU A C 1
ATOM 4063 O O . LEU A 1 561 ? 7.103 4.906 -26.438 1.00 86.69 561 LEU A O 1
ATOM 4067 N N . HIS A 1 562 ? 7.917 2.851 -26.969 1.00 79.75 562 HIS A N 1
ATOM 4068 C CA . HIS A 1 562 ? 8.257 3.101 -28.366 1.00 79.75 562 HIS A CA 1
ATOM 4069 C C . HIS A 1 562 ? 7.054 3.744 -29.056 1.00 79.75 562 HIS A C 1
ATOM 4071 O O . HIS A 1 562 ? 6.072 3.043 -29.345 1.00 79.75 562 HIS A O 1
ATOM 4077 N N . PRO A 1 563 ? 7.055 5.072 -29.256 1.00 59.44 563 PRO A N 1
ATOM 4078 C CA . PRO A 1 563 ? 5.899 5.743 -29.807 1.00 59.44 563 PRO A CA 1
ATOM 4079 C C . PRO A 1 563 ? 5.728 5.296 -31.256 1.00 59.44 563 PRO A C 1
ATOM 4081 O O . PRO A 1 563 ? 6.571 4.602 -31.827 1.00 59.44 563 PRO A O 1
ATOM 4084 N N . GLU A 1 564 ? 4.616 5.689 -31.848 1.00 57.84 564 GLU A N 1
ATOM 4085 C CA . GLU A 1 564 ? 4.353 5.601 -33.280 1.00 57.84 564 GLU A CA 1
ATOM 4086 C C . GLU A 1 564 ? 5.490 6.258 -34.090 1.00 57.84 564 GLU A C 1
ATOM 4088 O O . GLU A 1 564 ? 5.376 7.430 -34.411 1.00 57.84 564 GLU A O 1
ATOM 4093 N N . HIS A 1 565 ? 6.597 5.553 -34.367 1.00 50.38 565 HIS A N 1
ATOM 4094 C CA . HIS A 1 565 ? 7.759 6.041 -35.133 1.00 50.38 565 HIS A CA 1
ATOM 4095 C C . HIS A 1 565 ? 8.046 7.533 -34.944 1.00 50.38 565 HIS A C 1
ATOM 4097 O O . HIS A 1 565 ? 8.201 8.282 -35.912 1.00 50.38 565 HIS A O 1
ATOM 4103 N N . ASP A 1 566 ? 8.056 7.988 -33.692 1.00 60.09 566 ASP A N 1
ATOM 4104 C CA . ASP A 1 566 ? 8.435 9.359 -33.442 1.00 60.09 566 ASP A CA 1
ATOM 4105 C C . ASP A 1 566 ? 9.937 9.383 -33.697 1.00 60.09 566 ASP A C 1
ATOM 4107 O O . ASP A 1 566 ? 10.716 8.824 -32.921 1.00 60.09 566 ASP A O 1
ATOM 4111 N N . ALA A 1 567 ? 10.348 9.972 -34.821 1.00 61.88 567 ALA A N 1
ATOM 4112 C CA . ALA A 1 567 ? 11.754 10.147 -35.178 1.00 61.88 567 ALA A CA 1
ATOM 4113 C C . ALA A 1 567 ? 12.548 10.790 -34.023 1.00 61.88 567 ALA A C 1
ATOM 4115 O O . ALA A 1 567 ? 13.769 10.667 -33.948 1.00 61.88 567 ALA A O 1
ATOM 4116 N N . LEU A 1 568 ? 11.855 11.450 -33.089 1.00 61.91 568 LEU A N 1
ATOM 4117 C CA . LEU A 1 568 ? 12.387 11.955 -31.831 1.00 61.91 568 LEU A CA 1
ATOM 4118 C C . LEU A 1 568 ? 12.835 10.858 -30.853 1.00 61.91 568 LEU A C 1
ATOM 4120 O O . LEU A 1 568 ? 13.853 11.045 -30.196 1.00 61.91 568 LEU A O 1
ATOM 4124 N N . PHE A 1 569 ? 12.137 9.723 -30.739 1.00 73.81 569 PHE A N 1
ATOM 4125 C CA . PHE A 1 569 ? 12.591 8.606 -29.902 1.00 73.81 569 PHE A CA 1
ATOM 4126 C C . PHE A 1 569 ? 13.835 7.951 -30.516 1.00 73.81 569 PHE A C 1
ATOM 4128 O O . PHE A 1 569 ? 14.841 7.780 -29.829 1.00 73.81 569 PHE A O 1
ATOM 4135 N N . GLU A 1 570 ? 13.798 7.680 -31.825 1.00 73.25 570 GLU A N 1
ATOM 4136 C CA . GLU A 1 570 ? 14.923 7.106 -32.576 1.00 73.25 570 GLU A CA 1
ATOM 4137 C C . GLU A 1 570 ? 16.164 8.014 -32.488 1.00 73.25 570 GLU A C 1
ATOM 4139 O O . GLU A 1 570 ? 17.212 7.597 -31.997 1.00 73.25 570 GLU A O 1
ATOM 4144 N N . SER A 1 571 ? 16.043 9.295 -32.857 1.00 75.81 571 SER A N 1
ATOM 4145 C CA . SER A 1 571 ? 17.168 10.249 -32.847 1.00 75.81 571 SER A CA 1
ATOM 4146 C C . SER A 1 571 ? 17.742 10.515 -31.455 1.00 75.81 571 SER A C 1
ATOM 4148 O O . SER A 1 571 ? 18.942 10.766 -31.325 1.00 75.81 571 SER A O 1
ATOM 4150 N N . ARG A 1 572 ? 16.919 10.443 -30.403 1.00 82.75 572 ARG A N 1
ATOM 4151 C CA . ARG A 1 572 ? 17.359 10.713 -29.029 1.00 82.75 572 ARG A CA 1
ATOM 4152 C C . ARG A 1 572 ? 18.116 9.544 -28.408 1.00 82.75 572 ARG A C 1
ATOM 4154 O O . ARG A 1 572 ? 19.039 9.787 -27.631 1.00 82.75 572 ARG A O 1
ATOM 4161 N N . TRP A 1 573 ? 17.729 8.305 -28.719 1.00 88.06 573 TRP A N 1
ATOM 4162 C CA . TRP A 1 573 ? 18.246 7.117 -28.031 1.00 88.06 573 TRP A CA 1
ATOM 4163 C C . TRP A 1 573 ? 19.218 6.281 -28.860 1.00 88.06 573 TRP A C 1
ATOM 4165 O O . TRP A 1 573 ? 20.054 5.602 -28.269 1.00 88.06 573 TRP A O 1
ATOM 4175 N N . ALA A 1 574 ? 19.183 6.378 -30.193 1.00 88.00 574 ALA A N 1
ATOM 4176 C CA . ALA A 1 574 ? 20.043 5.620 -31.104 1.00 88.00 574 ALA A CA 1
ATOM 4177 C C . ALA A 1 574 ? 21.533 5.683 -30.732 1.00 88.00 574 ALA A C 1
ATOM 4179 O O . ALA A 1 574 ? 22.168 4.647 -30.542 1.00 88.00 574 ALA A O 1
ATOM 4180 N N . ALA A 1 575 ? 22.084 6.892 -30.582 1.00 89.12 575 ALA A N 1
ATOM 4181 C CA . ALA A 1 575 ? 23.505 7.076 -30.278 1.00 89.12 575 ALA A CA 1
ATOM 4182 C C . ALA A 1 575 ? 23.894 6.438 -28.935 1.00 89.12 575 ALA A C 1
ATOM 4184 O O . ALA A 1 575 ? 24.897 5.732 -28.850 1.00 89.12 575 ALA A O 1
ATOM 4185 N N . TRP A 1 576 ? 23.060 6.636 -27.911 1.00 91.44 576 TRP A N 1
ATOM 4186 C CA . TRP A 1 576 ? 23.293 6.096 -26.574 1.00 91.44 576 TRP A CA 1
ATOM 4187 C C . TRP A 1 576 ? 23.230 4.563 -26.576 1.00 91.44 576 TRP A C 1
ATOM 4189 O O . TRP A 1 576 ? 24.128 3.912 -26.048 1.00 91.44 576 TRP A O 1
ATOM 4199 N N . VAL A 1 577 ? 22.217 3.973 -27.221 1.00 88.94 577 VAL A N 1
ATOM 4200 C CA . VAL A 1 577 ? 22.049 2.513 -27.286 1.00 88.94 577 VAL A CA 1
ATOM 4201 C C . VAL A 1 577 ? 23.208 1.860 -28.037 1.00 88.94 577 VAL A C 1
ATOM 4203 O O . VAL A 1 577 ? 23.745 0.873 -27.549 1.00 88.94 577 VAL A O 1
ATOM 4206 N N . VAL A 1 578 ? 23.660 2.419 -29.165 1.00 89.94 578 VAL A N 1
ATOM 4207 C CA . VAL A 1 578 ? 24.809 1.877 -29.918 1.00 89.94 578 VAL A CA 1
ATOM 4208 C C . VAL A 1 578 ? 26.093 1.905 -29.090 1.00 89.94 578 VAL A C 1
ATOM 4210 O O . VAL A 1 578 ? 26.804 0.901 -29.033 1.00 89.94 578 VAL A O 1
ATOM 4213 N N . GLU A 1 579 ? 26.375 3.028 -28.425 1.00 91.19 579 GLU A N 1
ATOM 4214 C CA . GLU A 1 579 ? 27.544 3.172 -27.552 1.00 91.19 579 GLU A CA 1
ATOM 4215 C C . GLU A 1 579 ? 27.534 2.129 -26.424 1.00 91.19 579 GLU A C 1
ATOM 4217 O O . GLU A 1 579 ? 28.544 1.475 -26.162 1.00 91.19 579 GLU A O 1
ATOM 4222 N N . HIS A 1 580 ? 26.376 1.913 -25.795 1.00 90.25 580 HIS A N 1
ATOM 4223 C CA . HIS A 1 580 ? 26.272 1.021 -24.644 1.00 90.25 580 HIS A CA 1
ATOM 4224 C C . HIS A 1 580 ? 26.158 -0.454 -25.039 1.00 90.25 580 HIS A C 1
ATOM 4226 O O . HIS A 1 580 ? 26.689 -1.302 -24.325 1.00 90.25 580 HIS A O 1
ATOM 4232 N N . ILE A 1 581 ? 25.545 -0.788 -26.179 1.00 89.94 581 ILE A N 1
ATOM 4233 C CA . ILE A 1 581 ? 25.587 -2.149 -26.731 1.00 89.94 581 ILE A CA 1
ATOM 4234 C C . ILE A 1 581 ? 27.036 -2.546 -27.011 1.00 89.94 581 ILE A C 1
ATOM 4236 O O . ILE A 1 581 ? 27.432 -3.646 -26.653 1.00 89.94 581 ILE A O 1
ATOM 4240 N N . ALA A 1 582 ? 27.850 -1.660 -27.595 1.00 88.31 582 ALA A N 1
ATOM 4241 C CA . ALA A 1 582 ? 29.257 -1.963 -27.862 1.00 88.31 582 ALA A CA 1
ATOM 4242 C C . ALA A 1 582 ? 30.062 -2.234 -26.576 1.00 88.31 582 ALA A C 1
ATOM 4244 O O . ALA A 1 582 ? 31.016 -3.011 -26.597 1.00 88.31 582 ALA A O 1
ATOM 4245 N N . ALA A 1 583 ? 29.663 -1.626 -25.455 1.00 88.38 583 ALA A N 1
ATOM 4246 C CA . ALA A 1 583 ? 30.287 -1.833 -24.152 1.00 88.38 583 ALA A CA 1
ATOM 4247 C C . ALA A 1 583 ? 29.873 -3.149 -23.459 1.00 88.38 583 ALA A C 1
ATOM 4249 O O . ALA A 1 583 ? 30.582 -3.606 -22.563 1.00 88.38 583 ALA A O 1
ATOM 4250 N N . HIS A 1 584 ? 28.756 -3.773 -23.856 1.00 86.19 584 HIS A N 1
ATOM 4251 C CA . HIS A 1 584 ? 28.222 -4.981 -23.219 1.00 86.19 584 HIS A CA 1
ATOM 4252 C C . HIS A 1 584 ? 28.244 -6.166 -24.199 1.00 86.19 584 HIS A C 1
ATOM 4254 O O . HIS A 1 584 ? 27.765 -6.076 -25.323 1.00 86.19 584 HIS A O 1
ATOM 4260 N N . ALA A 1 585 ? 28.757 -7.325 -23.779 1.00 84.06 585 ALA A N 1
ATOM 4261 C CA . ALA A 1 585 ? 28.749 -8.543 -24.599 1.00 84.06 585 ALA A CA 1
ATOM 4262 C C . ALA A 1 585 ? 27.339 -9.172 -24.656 1.00 84.06 585 ALA A C 1
ATOM 4264 O O . ALA A 1 585 ? 27.065 -10.196 -24.024 1.00 84.06 585 ALA A O 1
ATOM 4265 N N . LEU A 1 586 ? 26.419 -8.521 -25.370 1.00 84.94 586 LEU A N 1
ATOM 4266 C CA . LEU A 1 586 ? 25.030 -8.952 -25.498 1.00 84.94 586 LEU A CA 1
ATOM 4267 C C . LEU A 1 586 ? 24.876 -10.022 -26.590 1.00 84.94 586 LEU A C 1
ATOM 4269 O O . LEU A 1 586 ? 25.538 -9.960 -27.629 1.00 84.94 586 LEU A O 1
ATOM 4273 N N . PRO A 1 587 ? 23.951 -10.978 -26.422 1.00 83.94 587 PRO A N 1
ATOM 4274 C CA . PRO A 1 587 ? 23.534 -11.865 -27.491 1.00 83.94 587 PRO A CA 1
ATOM 4275 C C . PRO A 1 587 ? 22.954 -11.094 -28.671 1.00 83.94 587 PRO A C 1
ATOM 4277 O O . PRO A 1 587 ? 22.196 -10.138 -28.507 1.00 83.94 587 PRO A O 1
ATOM 4280 N N . GLN A 1 588 ? 23.243 -11.586 -29.871 1.00 84.38 588 GLN A N 1
ATOM 4281 C CA . GLN A 1 588 ? 22.855 -10.957 -31.130 1.00 84.38 588 GLN A CA 1
ATOM 4282 C C . GLN A 1 588 ? 21.354 -10.649 -31.241 1.00 84.38 588 GLN A C 1
ATOM 4284 O O . GLN A 1 588 ? 20.988 -9.583 -31.715 1.00 84.38 588 GLN A O 1
ATOM 4289 N N . HIS A 1 589 ? 20.483 -11.533 -30.752 1.00 81.38 589 HIS A N 1
ATOM 4290 C CA . HIS A 1 589 ? 19.035 -11.308 -30.792 1.00 81.38 589 HIS A CA 1
ATOM 4291 C C . HIS A 1 589 ? 18.596 -10.126 -29.912 1.00 81.38 589 HIS A C 1
ATOM 4293 O O . HIS A 1 589 ? 17.686 -9.392 -30.281 1.00 81.38 589 HIS A O 1
ATOM 4299 N N . LEU A 1 590 ? 19.242 -9.913 -28.760 1.00 84.12 590 LEU A N 1
ATOM 4300 C CA . LEU A 1 590 ? 18.944 -8.770 -27.901 1.00 84.12 590 LEU A CA 1
ATOM 4301 C C . LEU A 1 590 ? 19.468 -7.479 -28.532 1.00 84.12 590 LEU A C 1
ATOM 4303 O O . LEU A 1 590 ? 18.781 -6.466 -28.489 1.00 84.12 590 LEU A O 1
ATOM 4307 N N . VAL A 1 591 ? 20.641 -7.529 -29.173 1.00 87.12 591 VAL A N 1
ATOM 4308 C CA . VAL A 1 591 ? 21.161 -6.412 -29.976 1.00 87.12 591 VAL A CA 1
ATOM 4309 C C . VAL A 1 591 ? 20.179 -6.042 -31.084 1.00 87.12 591 VAL A C 1
ATOM 4311 O O . VAL A 1 591 ? 19.884 -4.866 -31.253 1.00 87.12 591 VAL A O 1
ATOM 4314 N N . GLU A 1 592 ? 19.635 -7.025 -31.803 1.00 86.75 592 GLU A N 1
ATOM 4315 C CA . GLU A 1 592 ? 18.625 -6.798 -32.842 1.00 86.75 592 GLU A CA 1
ATOM 4316 C C . GLU A 1 592 ? 17.369 -6.129 -32.266 1.00 86.75 592 GLU A C 1
ATOM 4318 O O . GLU A 1 592 ? 16.950 -5.106 -32.799 1.00 86.75 592 GLU A O 1
ATOM 4323 N N . ILE A 1 593 ? 16.836 -6.618 -31.137 1.00 85.94 593 ILE A N 1
ATOM 4324 C CA . ILE A 1 593 ? 15.666 -6.021 -30.464 1.00 85.94 593 ILE A CA 1
ATOM 4325 C C . ILE A 1 593 ? 15.949 -4.583 -30.014 1.00 85.94 593 ILE A C 1
ATOM 4327 O O . ILE A 1 593 ? 15.122 -3.698 -30.218 1.00 85.94 593 ILE A O 1
ATOM 4331 N N . LEU A 1 594 ? 17.100 -4.335 -29.384 1.00 88.06 594 LEU A N 1
ATOM 4332 C CA . LEU A 1 594 ? 17.457 -3.011 -28.878 1.00 88.06 594 LEU A CA 1
ATOM 4333 C C . LEU A 1 594 ? 17.724 -2.017 -30.011 1.00 88.06 594 LEU A C 1
ATOM 4335 O O . LEU A 1 594 ? 17.310 -0.869 -29.897 1.00 88.06 594 LEU A O 1
ATOM 4339 N N . CYS A 1 595 ? 18.369 -2.449 -31.097 1.00 87.62 595 CYS A N 1
ATOM 4340 C CA . CYS A 1 595 ? 18.574 -1.640 -32.297 1.00 87.62 595 CYS A CA 1
ATOM 4341 C C . CYS A 1 595 ? 17.242 -1.335 -32.995 1.00 87.62 595 CYS A C 1
ATOM 4343 O O . CYS A 1 595 ? 16.994 -0.186 -33.352 1.00 87.62 595 CYS A O 1
ATOM 4345 N N . GLU A 1 596 ? 16.355 -2.325 -33.126 1.00 84.44 596 GLU A N 1
ATOM 4346 C CA . GLU A 1 596 ? 15.019 -2.135 -33.699 1.00 84.44 596 GLU A CA 1
ATOM 4347 C C . GLU A 1 596 ? 14.191 -1.142 -32.871 1.00 84.44 596 GLU A C 1
ATOM 4349 O O . GLU A 1 596 ? 13.563 -0.251 -33.437 1.00 84.44 596 GLU A O 1
ATOM 4354 N N . LEU A 1 597 ? 14.279 -1.217 -31.536 1.00 84.12 597 LEU A N 1
ATOM 4355 C CA . LEU A 1 597 ? 13.648 -0.269 -30.608 1.00 84.12 597 LEU A CA 1
ATOM 4356 C C . LEU A 1 597 ? 14.128 1.184 -30.758 1.00 84.12 597 LEU A C 1
ATOM 4358 O O . LEU A 1 597 ? 13.508 2.089 -30.205 1.00 84.12 597 LEU A O 1
ATOM 4362 N N . VAL A 1 598 ? 15.239 1.429 -31.446 1.00 85.38 598 VAL A N 1
ATOM 4363 C CA . VAL A 1 598 ? 15.733 2.784 -31.729 1.00 85.38 598 VAL A CA 1
ATOM 4364 C C . VAL A 1 598 ? 15.782 3.087 -33.227 1.00 85.38 598 VAL A C 1
ATOM 4366 O O . VAL A 1 598 ? 16.445 4.038 -33.633 1.00 85.38 598 VAL A O 1
ATOM 4369 N N . GLY A 1 599 ? 15.088 2.294 -34.052 1.00 81.94 599 GLY A N 1
ATOM 4370 C CA . GLY A 1 599 ? 15.003 2.498 -35.503 1.00 81.94 599 GLY A CA 1
ATOM 4371 C C . GLY A 1 599 ? 16.287 2.161 -36.270 1.00 81.94 599 GLY A C 1
ATOM 4372 O O . GLY A 1 599 ? 16.443 2.544 -37.430 1.00 81.94 599 GLY A O 1
ATOM 4373 N N . ILE A 1 600 ? 17.230 1.447 -35.650 1.00 83.44 600 ILE A N 1
ATOM 4374 C CA . ILE A 1 600 ? 18.489 1.038 -36.274 1.00 83.44 600 ILE A CA 1
ATOM 4375 C C . ILE A 1 600 ? 18.337 -0.376 -36.828 1.00 83.44 600 ILE A C 1
ATOM 4377 O O . ILE A 1 600 ? 18.108 -1.340 -36.100 1.00 83.44 600 ILE A O 1
ATOM 4381 N N . ILE A 1 601 ? 18.551 -0.528 -38.132 1.00 79.00 601 ILE A N 1
ATOM 4382 C CA . ILE A 1 601 ? 18.682 -1.848 -38.749 1.00 79.00 601 ILE A CA 1
ATOM 4383 C C . ILE A 1 601 ? 20.110 -2.329 -38.498 1.00 79.00 601 ILE A C 1
ATOM 4385 O O . ILE A 1 601 ? 21.060 -1.792 -39.069 1.00 79.00 601 ILE A O 1
ATOM 4389 N N . ALA A 1 602 ? 20.268 -3.347 -37.652 1.00 70.00 602 ALA A N 1
ATOM 4390 C CA . ALA A 1 602 ? 21.558 -3.987 -37.437 1.00 70.00 602 ALA A CA 1
ATOM 4391 C C . ALA A 1 602 ? 22.029 -4.645 -38.748 1.00 70.00 602 ALA A C 1
ATOM 4393 O O . ALA A 1 602 ? 21.531 -5.695 -39.159 1.00 70.00 602 ALA A O 1
ATOM 4394 N N . VAL A 1 603 ? 22.982 -4.016 -39.441 1.00 73.69 603 VAL A N 1
ATOM 4395 C CA . VAL A 1 603 ? 23.626 -4.618 -40.612 1.00 73.69 603 VAL A CA 1
ATOM 4396 C C . VAL A 1 603 ? 24.618 -5.647 -40.094 1.00 73.69 603 VAL A C 1
ATOM 4398 O O . VAL A 1 603 ? 25.638 -5.286 -39.508 1.00 73.69 603 VAL A O 1
ATOM 4401 N N . GLN A 1 604 ? 24.318 -6.933 -40.284 1.00 68.62 604 GLN A N 1
ATOM 4402 C CA . GLN A 1 604 ? 25.267 -7.972 -39.901 1.00 68.62 604 GLN A CA 1
ATOM 4403 C C . GLN A 1 604 ? 26.558 -7.811 -40.716 1.00 68.62 604 GLN A C 1
ATOM 4405 O O . GLN A 1 604 ? 26.478 -7.696 -41.947 1.00 68.62 604 GLN A O 1
ATOM 4410 N N . PRO A 1 605 ? 27.740 -7.798 -40.071 1.00 60.81 605 PRO A N 1
ATOM 4411 C CA . PRO A 1 605 ? 28.992 -7.848 -40.803 1.00 60.81 605 PRO A CA 1
ATOM 4412 C C . PRO A 1 605 ? 28.997 -9.153 -41.597 1.00 60.81 605 PRO A C 1
ATOM 4414 O O . PRO A 1 605 ? 28.864 -10.239 -41.033 1.00 60.81 605 PRO A O 1
ATOM 4417 N N . VAL A 1 606 ? 29.078 -9.041 -42.923 1.00 66.06 606 VAL A N 1
ATOM 4418 C CA . VAL A 1 606 ? 29.189 -10.210 -43.797 1.00 66.06 606 VAL A CA 1
ATOM 4419 C C . VAL A 1 606 ? 30.461 -10.952 -43.373 1.00 66.06 606 VAL A C 1
ATOM 4421 O O . VAL A 1 606 ? 31.521 -10.322 -43.385 1.00 66.06 606 VAL A O 1
ATOM 4424 N N . PRO A 1 607 ? 30.381 -12.230 -42.953 1.00 62.12 607 PRO A N 1
ATOM 4425 C CA . PRO A 1 607 ? 31.566 -12.976 -42.556 1.00 62.12 607 PRO A CA 1
ATOM 4426 C C . PRO A 1 607 ? 32.514 -13.041 -43.756 1.00 62.12 607 PRO A C 1
ATOM 4428 O O . PRO A 1 607 ? 32.129 -13.520 -44.825 1.00 62.12 607 PRO A O 1
ATOM 4431 N N . SER A 1 608 ? 33.705 -12.468 -43.579 1.00 51.00 608 SER A N 1
ATOM 4432 C CA . SER A 1 608 ? 34.786 -12.419 -44.567 1.00 51.00 608 SER A CA 1
ATOM 4433 C C . SER A 1 608 ? 35.496 -13.753 -44.703 1.00 51.00 608 SER A C 1
ATOM 4435 O O . SER A 1 608 ? 35.803 -14.325 -43.629 1.00 51.00 608 SER A O 1
#

Solvent-accessible surface area (backbone atoms only — not comparable to full-atom values): 35874 Å² total; per-residue (Å²): 138,86,83,88,81,89,82,84,88,80,83,83,80,87,76,83,82,78,82,76,83,90,86,73,82,80,68,80,82,78,87,72,84,84,84,75,83,83,77,45,66,94,84,38,48,63,66,61,52,59,71,66,53,80,76,81,77,73,79,52,77,84,70,64,63,85,76,59,64,67,59,37,24,51,30,45,66,64,65,42,70,67,45,27,53,52,34,50,55,51,45,39,53,44,42,68,36,88,89,49,84,78,57,42,83,82,38,54,66,40,50,52,45,50,33,51,47,44,56,64,62,78,51,73,65,53,65,72,78,73,76,74,66,80,83,75,78,88,83,82,93,71,91,77,79,84,69,89,73,83,85,73,84,92,79,82,89,80,86,91,75,83,52,82,42,63,82,82,73,70,68,59,68,74,64,51,71,72,33,70,58,54,47,42,59,71,71,60,47,89,48,59,67,52,57,52,55,50,50,54,40,51,48,47,46,50,30,50,33,43,42,27,74,40,68,70,25,17,54,43,53,36,69,36,63,61,51,37,53,20,50,26,46,42,47,52,45,36,52,36,25,49,47,39,62,61,58,74,63,40,84,90,37,63,85,61,56,80,53,41,48,64,82,47,70,64,42,55,51,33,47,55,50,49,56,37,50,36,49,32,40,32,56,23,24,68,60,44,52,46,72,77,65,36,53,63,33,56,54,32,53,45,50,56,28,34,63,50,38,26,65,65,56,38,49,52,55,23,53,46,48,33,48,70,38,66,56,86,62,87,64,58,67,68,64,50,51,57,54,46,61,54,50,52,61,60,50,54,51,30,49,29,27,40,50,18,49,28,35,39,35,67,44,70,66,24,22,50,30,51,58,73,60,43,60,43,79,70,51,41,49,48,48,51,26,30,26,46,43,40,29,24,50,47,52,18,55,72,59,29,54,86,84,56,65,83,63,67,49,70,66,60,52,51,51,48,50,36,32,49,48,33,46,34,32,53,45,48,50,48,39,40,62,77,57,49,67,68,50,53,84,69,72,89,73,76,70,76,71,79,76,64,82,80,75,81,87,76,89,79,83,90,77,87,83,79,88,74,74,77,75,52,77,66,52,55,56,55,68,66,56,60,84,64,81,67,74,67,74,78,67,64,58,85,50,38,55,73,74,30,50,61,42,46,51,52,54,56,63,32,63,57,36,51,50,22,38,52,49,46,34,56,49,44,49,44,53,46,40,58,72,32,73,74,39,76,77,46,46,64,59,39,60,78,34,76,58,34,54,49,27,53,46,34,51,51,35,50,66,56,40,52,58,80,80,45,64,64,57,25,70,68,40,35,65,58,52,55,59,50,49,75,73,40,91,66,57,67,70,58,51,45,54,57,29,50,71,24,74,39,80,78,76,75,78,76,88,128

Foldseek 3Di:
DDDDDDDDDDDDDDDDDDDDDDDDPPDPPDDDDDDDDCCADVNHRVVVVVVPPPDPDDDQLVRVPDDDLVQLLVLLVVPPLVSLVVSLSNLLNQLPDPPHADQCVVVVSSVLSLLVLLLPDDQPQVPPPPPPPPCPDDDDDDDDDDDDDPDDDPPDDDDDDADADAPLQLFDPPVLVVDVVSVCVVVVPPPVPNNSSLVSNLSSLSSLLSNLQDPSVLLVCQPDLSNLVSLLSLLVNLVSQVVSLVVVCDPVCPVVCVRHRHCDPSNVSSVSSLLSSLSSLLSNLLNHQLVPNDLSSLLSLLSSLLVLLAPSLLVVVLVVLLVVQQDPDPPPVVVVVVVVVSNVSSLVSNLSSLSSLLSQLVDLSSLLSSPVSDFLVSCVSLLVSLLSLLLSVLNSLVSHDPVCNVCPPPSSLSSNVSSLSNLLSNLVSQWAVVLVVLPVPPQPQPPPVVPPPPPDPDDDDDDDDDDDDDPPPVVVVVVVVPVDSDDDLVVGAPGRPPSCVVNLQVCLVPPSNLVSLLSLLQVLLLVLCVVQVVDPVSSSVCCVPPSVVSSSSSLSSLVSSLPSPPLVSLVVCVVVLVVSPVVGPHDPVVNCSSCVSNVHHPDPDDDD

Sequence (608 aa):
MPGPAAQPEGQPAVSVVTIPAPQQPLQPLRFFPLERSVDTYGGVDLQACAALRPRVRLPAVGEYGSVDVRALALSIESGIVMEVTNALNTLIQITAHPDVALPLGQCEELAEALFGIIETIQLPGARPAVVQAPLDGGGEAAAATKGPEPTYSDETMLFGEACVGDPSAGGLVGDDMQDPTAVRGLLRGCDALWSFTSDRTLTVVYALRNLSFLPANQDFFAASSDFAHAFEAAVAKCAAAVRADRTEEGPRGAAAAAAAPTTSLTVLRALEFRKSLVIILANVAGKIDLQTVGVGFVRAALRLIGYFVDDGQTSSIAAEWLSECVADADPDPVVASFVHVRAMDGRAYYLHALDAAARMTTSSRNREALVAAVGPDVLWPLAAACSALLAGHQAAVAAAPAAQHRHAGEQRLMWVQMALLVLSNLASAATPQALVAARKYTPLRISPDAAATSGGSGSGSAGPASGSLPPSGAACRAAARRPMPFLPAVYAAAAVPEPLRGFRARLAGDAACVRALFGLVLQWWAQASAAAGGQPAVALQLCDSPLGDLAERAVYVLQLLHPEHDALFESRWAAWVVEHIAAHALPQHLVEILCELVGIIAVQPVPS

Organism: NCBI:txid2761396

Radius of gyration: 35.89 Å; Cα contacts (8 Å, |Δi|>4): 558; chains: 1; bounding box: 86×82×142 Å

Nearest PDB structures (foldseek):
  7c4j-assembly1_I  TM=5.193E-01  e=1.699E-06  Saccharomyces cerevisiae S288C
  7egp-assembly1_B  TM=4.285E-01  e=7.743E-06  Saccharomyces cerevisiae S288C
  6v92-assembly1_N  TM=3.735E-01  e=4.738E-03  Saccharomyces cerevisiae S288C
  5a7d-assembly2_E  TM=2.302E-01  e=8.285E+00  Drosophila melanogaster

Secondary structure (DSSP, 8-state):
-PPPPPPPPPPPP------PPP-----------------SBTTB-HHHHHHHS----PPPGGGS-S--HHHHHHHHHT--HHHHHHHHHHHHHHHT-TT----GGG-HHHHHHHHHHHHH---TT-----------------------------------------TTTT--TTTGGG-HHHHHHHHH-TTHHHHHHHHHHHHHHHHHHHHTTSHHHHHHHHH-HHHHHHHHHHHHHHHHHHHHHHHHT-GGGTTTTTSPP---HHHHHHHHHHHHHHHHHHHHTTT--HHHH-HHHHHHHHHHHHHHT-HHHHHHHHHHHHHHHH--S---HHHHHHHHHHHHHHHHHHHHHHHHHHHHHHSHHHHHHHHHHS-HHHHHHHHHHHHHHHHHHHHHHHHS-TTTGGG--HHHHHHHHHHHHHHHHHHHHTS-HHHHHHT--------GGGGSTT--------------PPPPHHHHHHHT----SS--THHHHTTS-HHHHHHHHHHHH-HHHHHHHHHHHHHHHHHHHHHTTT-HHHHTGGGGSHHHHHHHHHHHHHHHHS-SS-HHHHHHHHHHHHHHHHHS---HHHHHHHHHTTT----PPPP-